Protein 5OMB (pdb70)

Radius of gyration: 44.08 Å; Cα contacts (8 Å, |Δi|>4): 636; chains: 4; bounding box: 83×80×129 Å

Secondary structure (DSSP, 8-state):
----TTHHHHHHH-HHHHHS--S-EEE--------GGGB--B-SSB--EEE-HHHHHHHH----TT-EEEEEEEEEEEETTTTEEEEEEEEEEEEESS----SSPBPHHHHHHH-GGG--/----TTHHHHHHH-HHHHT---S-EEE--------SS-SGGGB--B-SSB--EEE-HHHHHHHH----TT-EEEEEEEEEEEETTTTEEEEEEEEEEEEESS----SSPBPHHHHHHH-GGG--/--HHHHTTTTSPPS-TT----PPP--HHHHHHHHHHHHHHHHHHHHHHHHHHHHHHHHHHHHHHHHHHHHHHHHHHHHHHHHHHHHHHHHHHHH-TT-/--HHHHTTTTSPPS-TT----PPP--HHHHHHHHHHHHHHHHHHHHHHHHHHHHHHHHHHHHHHHHHHHHHHHHHHHHHHHHHHHHHHHHHHHHHTT-

Sequence (440 aa):
VQLSRGDFHSIFTNKQRYDNPTGGVYQVYNTRKSNRKNLIISDGIYHKALLRNQAASKFQSELQRGDIIRVIIAEPAIVRERKKYVLLVDDFELVQSRADVNQTSTFLDNYFSEHPNETLVQLSRGDFHSSIFTNKQRYDNPTGGVYQVYNTRKDGANSNRKNLIISDGIYHKALLRNQAASKFQQSELQRGDIIRVIIIAEPAIVRERKKYVLLVDDFELVQSRADVNQTSTFLDNYFSEHPNETLDDDDILELVNRPPMSQMMAVPIKPPESQAEQLMKAKGEVGVLRQKLSMLEKTLREHDDNQKKLESSLKSSHHEEEVTKLKIELERLEDERKFMLLEQKHLDDDDILELVNRPPMSQMAVPIKPPESQAEQLMKAKGEVGVLRQKLSMLEKTLREHDDNQKKLESSLKSSHHEEEVTKLKIELERLEDERKFMLLEQKHL

InterPro domains:
  IPR004365 OB-fold nucleic acid binding domain, AA-tRNA synthetase-type [PF01336] (197-268)
  IPR004591 Replication factor A protein 1 [TIGR00617] (4-617)
  IPR007199 Replication factor-A protein 1, N-terminal [cd04477] (9-107)
  IPR012340 Nucleic acid-binding, OB-fold [G3DSA:2.40.50.140] (4-117)
  IPR012340 Nucleic acid-binding, OB-fold [G3DSA:2.40.50.140] (181-289)
  IPR012340 Nucleic acid-binding, OB-fold [G3DSA:2.40.50.140] (293-427)
  IPR012340 Nucleic acid-binding, OB-fold [G3DSA:2.40.50.140] (431-618)
  IPR012340 Nucleic acid-binding, OB-fold [SSF50249] (3-112)
  IPR012340 Nucleic acid-binding, OB-fold [SSF50249] (183-296)
  IPR012340 Nucleic acid-binding, OB-fold [SSF50249] (299-422)
  IPR012340 Nucleic acid-binding, OB-fold [SSF50249] (445-618)
  IPR013955 Replication factor A, C-terminal [PF08646] (466-611)
  IPR031657 Replication protein A, OB domain [PF16900] (305-400)
  IPR047192 Replication factor A, C-terminal, eukaryotes [cd04476] (450-617)

GO terms:
  GO:0043934 sporulation (P, IMP)
  GO:0006281 DNA repair (P, IMP)
  GO:0000794 condensed nuclear chromosome (C, IDA)
  GO:0005634 nucleus (C, IDA)
  GO:0005737 cytoplasm (C, IDA)
  GO:0005829 cytosol (C, IDA)
  GO:0003690 double-stranded DNA binding (F, IDA)
  GO:0003697 single-stranded DNA binding (F, IDA)
  GO:0043565 sequence-specific DNA binding (F, IDA)
  GO:0005662 DNA replication factor A complex (C, IDA)
  GO:0030491 heteroduplex formation (P, IDA)
  GO:0006260 DNA replication (P, IDA)
  GO:0006265 DNA topological change (P, IDA)
  GO:0006289 nucleotide-excision repair (P, IDA)
  GO:0000722 telomere maintenance via recombination (P, IGI)
  GO:0000724 double-strand break repair via homologous recombination (P, IGI)
  GO:0000781 chromosome, telomeric region (C, IMP)
  GO:0003729 mRNA binding (F, HDA)
  GO:0010833 telomere maintenance via telomere lengthening (P, IMP)
  GO:0016567 protein ubiquitination (P, IMP)

B-factor: mean 50.92, std 20.13, range [22.52, 156.75]

Structure (mmCIF, N/CA/C/O backbone):
data_5OMB
#
_entry.id   5OMB
#
_cell.length_a   34.050
_cell.length_b   94.940
_cell.length_c   170.470
_cell.angle_alpha   90.00
_cell.angle_beta   90.00
_cell.angle_gamma   90.00
#
_symmetry.space_group_name_H-M   'P 21 21 21'
#
loop_
_entity.id
_entity.type
_entity.pdbx_description
1 polymer 'Replication factor A protein 1'
2 polymer 'DNA damage checkpoint protein LCD1'
3 non-polymer 'CHLORIDE ION'
4 non-polymer 1,2-ETHANEDIOL
5 water water
#
loop_
_atom_site.group_PDB
_atom_site.id
_atom_site.type_symbol
_atom_site.label_atom_id
_atom_site.label_alt_id
_atom_site.label_comp_id
_atom_site.label_asym_id
_atom_site.label_entity_id
_atom_site.label_seq_id
_atom_site.pdbx_PDB_ins_code
_atom_site.Cartn_x
_atom_site.Cartn_y
_atom_site.Cartn_z
_atom_site.occupancy
_atom_site.B_iso_or_equiv
_atom_site.auth_seq_id
_atom_site.auth_comp_id
_atom_site.auth_asym_id
_atom_site.auth_atom_id
_atom_site.pdbx_PDB_model_num
ATOM 1 N N . VAL A 1 6 ? -35.086 38.251 70.451 1.00 79.03 4 VAL A N 1
ATOM 2 C CA . VAL A 1 6 ? -35.457 37.796 69.109 1.00 75.67 4 VAL A CA 1
ATOM 3 C C . VAL A 1 6 ? -35.757 36.301 69.156 1.00 75.62 4 VAL A C 1
ATOM 4 O O . VAL A 1 6 ? -35.083 35.560 69.883 1.00 76.24 4 VAL A O 1
ATOM 8 N N . GLN A 1 7 ? -36.770 35.861 68.389 1.00 67.38 5 GLN A N 1
ATOM 9 C CA . GLN A 1 7 ? -37.170 34.458 68.353 1.00 64.77 5 GLN A CA 1
ATOM 10 C C . GLN A 1 7 ? -36.445 33.706 67.240 1.00 59.63 5 GLN A C 1
ATOM 11 O O . GLN A 1 7 ? -36.292 34.221 66.133 1.00 56.82 5 GLN A O 1
ATOM 17 N N . LEU A 1 8 ? -35.999 32.491 67.542 1.00 51.33 6 LEU A N 1
ATOM 18 C CA . LEU A 1 8 ? -35.317 31.636 66.585 1.00 46.85 6 LEU A CA 1
ATOM 19 C C . LEU A 1 8 ? -36.358 30.891 65.752 1.00 49.51 6 LEU A C 1
ATOM 20 O O . LEU A 1 8 ? -37.523 30.836 66.139 1.00 52.16 6 LEU A O 1
ATOM 25 N N . SER A 1 9 ? -35.944 30.309 64.621 1.00 43.19 7 SER A N 1
ATOM 26 C CA . SER A 1 9 ? -36.821 29.496 63.770 1.00 43.00 7 SER A CA 1
ATOM 27 C C . SER A 1 9 ? -36.782 28.066 64.377 1.00 46.21 7 SER A C 1
ATOM 28 O O . SER A 1 9 ? -36.021 27.214 63.931 1.00 43.44 7 SER A O 1
ATOM 31 N N . ARG A 1 10 ? -37.537 27.861 65.468 1.00 45.93 8 ARG A N 1
ATOM 32 C CA . ARG A 1 10 ? -37.606 26.622 66.253 1.00 46.76 8 ARG A CA 1
ATOM 33 C C . ARG A 1 10 ? -37.890 25.386 65.434 1.00 49.39 8 ARG A C 1
ATOM 34 O O . ARG A 1 10 ? -38.873 25.343 64.698 1.00 50.21 8 ARG A O 1
ATOM 42 N N . GLY A 1 11 ? -36.988 24.414 65.537 1.00 44.51 9 GLY A N 1
ATOM 43 C CA . GLY A 1 11 ? -37.078 23.147 64.816 1.00 44.32 9 GLY A CA 1
ATOM 44 C C . GLY A 1 11 ? -36.867 23.214 63.315 1.00 45.47 9 GLY A C 1
ATOM 45 O O . GLY A 1 11 ? -37.004 22.197 62.635 1.00 44.68 9 GLY A O 1
ATOM 46 N N . ASP A 1 12 ? -36.461 24.391 62.777 1.00 40.26 10 ASP A N 1
ATOM 47 C CA . ASP A 1 12 ? -36.244 24.571 61.343 1.00 36.80 10 ASP A CA 1
ATOM 48 C C . ASP A 1 12 ? -35.202 23.614 60.752 1.00 39.65 10 ASP A C 1
ATOM 49 O O . ASP A 1 12 ? -35.346 23.255 59.583 1.00 39.36 10 ASP A O 1
ATOM 54 N N . PHE A 1 13 ? -34.186 23.164 61.549 1.00 34.60 11 PHE A N 1
ATOM 55 C CA . PHE A 1 13 ? -33.158 22.216 61.077 1.00 33.10 11 PHE A CA 1
ATOM 56 C C . PHE A 1 13 ? -33.806 20.863 60.691 1.00 37.77 11 PHE A C 1
ATOM 57 O O . PHE A 1 13 ? -33.410 20.244 59.705 1.00 37.01 11 PHE A O 1
ATOM 65 N N . HIS A 1 14 ? -34.836 20.443 61.438 1.00 37.19 12 HIS A N 1
ATOM 66 C CA . HIS A 1 14 ? -35.599 19.237 61.122 1.00 39.40 12 HIS A CA 1
ATOM 67 C C . HIS A 1 14 ? -36.363 19.469 59.791 1.00 43.39 12 HIS A C 1
ATOM 68 O O . HIS A 1 14 ? -36.340 18.595 58.924 1.00 43.72 12 HIS A O 1
ATOM 75 N N . SER A 1 15 ? -37.013 20.652 59.636 1.00 39.76 13 SER A N 1
ATOM 76 C CA . SER A 1 15 ? -37.752 21.032 58.421 1.00 39.57 13 SER A CA 1
ATOM 77 C C . SER A 1 15 ? -36.876 21.017 57.167 1.00 40.75 13 SER A C 1
ATOM 78 O O . SER A 1 15 ? -37.338 20.556 56.127 1.00 40.17 13 SER A O 1
ATOM 81 N N . ILE A 1 16 ? -35.633 21.546 57.254 1.00 36.73 14 ILE A N 1
ATOM 82 C CA . ILE A 1 16 ? -34.679 21.618 56.129 1.00 35.42 14 ILE A CA 1
ATOM 83 C C . ILE A 1 16 ? -34.466 20.251 55.454 1.00 43.21 14 ILE A C 1
ATOM 84 O O . ILE A 1 16 ? -34.441 20.180 54.229 1.00 45.65 14 ILE A O 1
ATOM 89 N N . PHE A 1 17 ? -34.334 19.176 56.234 1.00 38.80 15 PHE A N 1
ATOM 90 C CA . PHE A 1 17 ? -34.058 17.843 55.688 1.00 38.46 15 PHE A CA 1
ATOM 91 C C . PHE A 1 17 ? -35.305 16.933 55.533 1.00 46.19 15 PHE A C 1
ATOM 92 O O . PHE A 1 17 ? -35.183 15.808 55.033 1.00 46.05 15 PHE A O 1
ATOM 100 N N . THR A 1 18 ? -36.501 17.424 55.912 1.00 45.71 16 THR A N 1
ATOM 101 C CA . THR A 1 18 ? -37.737 16.608 55.830 1.00 48.53 16 THR A CA 1
ATOM 102 C C . THR A 1 18 ? -38.812 17.210 54.915 1.00 54.65 16 THR A C 1
ATOM 103 O O . THR A 1 18 ? -39.703 16.488 54.473 1.00 56.46 16 THR A O 1
ATOM 107 N N . ASN A 1 19 ? -38.763 18.533 54.693 1.00 50.67 17 ASN A N 1
ATOM 108 C CA . ASN A 1 19 ? -39.716 19.263 53.850 1.00 52.34 17 ASN A CA 1
ATOM 109 C C . ASN A 1 19 ? -39.010 19.689 52.563 1.00 54.15 17 ASN A C 1
ATOM 110 O O . ASN A 1 19 ? -37.978 20.367 52.628 1.00 49.80 17 ASN A O 1
ATOM 115 N N . LYS A 1 20 ? -39.547 19.252 51.395 1.00 52.95 18 LYS A N 1
ATOM 116 C CA . LYS A 1 20 ? -38.958 19.523 50.079 1.00 52.97 18 LYS A CA 1
ATOM 117 C C . LYS A 1 20 ? -38.819 21.013 49.753 1.00 55.88 18 LYS A C 1
ATOM 118 O O . LYS A 1 20 ? -37.753 21.408 49.294 1.00 54.58 18 LYS A O 1
ATOM 124 N N . GLN A 1 21 ? -39.855 21.833 50.010 1.00 53.82 19 GLN A N 1
ATOM 125 C CA . GLN A 1 21 ? -39.783 23.263 49.703 1.00 53.60 19 GLN A CA 1
ATOM 126 C C . GLN A 1 21 ? -38.764 23.984 50.596 1.00 53.14 19 GLN A C 1
ATOM 127 O O . GLN A 1 21 ? -38.118 24.924 50.141 1.00 51.35 19 GLN A O 1
ATOM 133 N N . ARG A 1 22 ? -38.571 23.485 51.827 1.00 48.35 20 ARG A N 1
ATOM 134 C CA . ARG A 1 22 ? -37.585 24.008 52.773 1.00 45.32 20 ARG A CA 1
ATOM 135 C C . ARG A 1 22 ? -36.177 23.580 52.335 1.00 47.04 20 ARG A C 1
ATOM 136 O O . ARG A 1 22 ? -35.302 24.426 52.233 1.00 45.70 20 ARG A O 1
ATOM 144 N N . TYR A 1 23 ? -35.987 22.279 51.994 1.00 43.18 21 TYR A N 1
ATOM 145 C CA . TYR A 1 23 ? -34.740 21.703 51.481 1.00 41.88 21 TYR A CA 1
ATOM 146 C C . TYR A 1 23 ? -34.263 22.459 50.238 1.00 47.40 21 TYR A C 1
ATOM 147 O O . TYR A 1 23 ? -33.089 22.812 50.157 1.00 45.39 21 TYR A O 1
ATOM 156 N N . ASP A 1 24 ? -35.173 22.715 49.278 1.00 48.00 22 ASP A N 1
ATOM 157 C CA . ASP A 1 24 ? -34.862 23.418 48.017 1.00 49.06 22 ASP A CA 1
ATOM 158 C C . ASP A 1 24 ? -34.403 24.872 48.182 1.00 53.49 22 ASP A C 1
ATOM 159 O O . ASP A 1 24 ? -33.647 25.364 47.338 1.00 54.42 22 ASP A O 1
ATOM 164 N N . ASN A 1 25 ? -34.888 25.567 49.228 1.00 48.64 23 ASN A N 1
ATOM 165 C CA . ASN A 1 25 ? -34.540 26.968 49.519 1.00 46.62 23 ASN A CA 1
ATOM 166 C C . ASN A 1 25 ? -34.437 27.151 51.040 1.00 45.70 23 ASN A C 1
ATOM 167 O O . ASN A 1 25 ? -35.394 27.621 51.642 1.00 45.12 23 ASN A O 1
ATOM 172 N N . PRO A 1 26 ? -33.337 26.691 51.703 1.00 41.12 24 PRO A N 1
ATOM 173 C CA . PRO A 1 26 ? -33.285 26.764 53.180 1.00 39.69 24 PRO A CA 1
ATOM 174 C C . PRO A 1 26 ? -32.748 28.100 53.706 1.00 40.47 24 PRO A C 1
ATOM 175 O O . PRO A 1 26 ? -31.723 28.133 54.390 1.00 37.47 24 PRO A O 1
ATOM 179 N N . THR A 1 27 ? -33.425 29.200 53.352 1.00 38.68 25 THR A N 1
ATOM 180 C CA . THR A 1 27 ? -33.015 30.561 53.727 1.00 37.33 25 THR A CA 1
ATOM 181 C C . THR A 1 27 ? -34.053 31.242 54.640 1.00 41.77 25 THR A C 1
ATOM 182 O O . THR A 1 27 ? -35.202 30.795 54.743 1.00 42.34 25 THR A O 1
ATOM 186 N N . GLY A 1 28 ? -33.635 32.334 55.271 1.00 38.39 26 GLY A N 1
ATOM 187 C CA . GLY A 1 28 ? -34.484 33.137 56.151 1.00 39.48 26 GLY A CA 1
ATOM 188 C C . GLY A 1 28 ? -34.577 32.630 57.576 1.00 41.00 26 GLY A C 1
ATOM 189 O O . GLY A 1 28 ? -35.254 33.251 58.393 1.00 42.85 26 GLY A O 1
ATOM 190 N N . GLY A 1 29 ? -33.932 31.496 57.873 1.00 34.09 27 GLY A N 1
ATOM 191 C CA . GLY A 1 29 ? -33.925 30.937 59.226 1.00 34.32 27 GLY A CA 1
ATOM 192 C C . GLY A 1 29 ? -33.137 31.815 60.184 1.00 35.74 27 GLY A C 1
ATOM 193 O O . GLY A 1 29 ? -32.151 32.431 59.779 1.00 34.03 27 GLY A O 1
ATOM 194 N N . VAL A 1 30 ? -33.590 31.910 61.442 1.00 32.89 28 VAL A N 1
ATOM 195 C CA . VAL A 1 30 ? -32.988 32.725 62.497 1.00 33.03 28 VAL A CA 1
ATOM 196 C C . VAL A 1 30 ? -32.379 31.756 63.493 1.00 36.67 28 VAL A C 1
ATOM 197 O O . VAL A 1 30 ? -33.096 30.962 64.103 1.00 36.15 28 VAL A O 1
ATOM 201 N N . TYR A 1 31 ? -31.049 31.748 63.595 1.00 32.67 29 TYR A N 1
ATOM 202 C CA . TYR A 1 31 ? -30.381 30.745 64.425 1.00 32.34 29 TYR A CA 1
ATOM 203 C C . TYR A 1 31 ? -29.379 31.336 65.368 1.00 35.78 29 TYR A C 1
ATOM 204 O O . TYR A 1 31 ? -28.859 32.415 65.113 1.00 34.93 29 TYR A O 1
ATOM 213 N N . GLN A 1 32 ? -29.065 30.598 66.437 1.00 33.53 30 GLN A N 1
ATOM 214 C CA . GLN A 1 32 ? -28.098 31.067 67.408 1.00 35.57 30 GLN A CA 1
ATOM 215 C C . GLN A 1 32 ? -26.798 30.290 67.278 1.00 40.85 30 GLN A C 1
ATOM 216 O O . GLN A 1 32 ? -26.828 29.072 67.136 1.00 39.85 30 GLN A O 1
ATOM 222 N N . VAL A 1 33 ? -25.658 30.999 67.314 1.00 39.03 31 VAL A N 1
ATOM 223 C CA . VAL A 1 33 ? -24.349 30.344 67.299 1.00 38.37 31 VAL A CA 1
ATOM 224 C C . VAL A 1 33 ? -24.243 29.523 68.618 1.00 42.55 31 VAL A C 1
ATOM 225 O O . VAL A 1 33 ? -24.427 30.059 69.717 1.00 43.10 31 VAL A O 1
ATOM 229 N N . TYR A 1 34 ? -24.025 28.215 68.481 1.00 40.83 32 TYR A N 1
ATOM 230 C CA . TYR A 1 34 ? -23.942 27.279 69.607 1.00 43.67 32 TYR A CA 1
ATOM 231 C C . TYR A 1 34 ? -22.493 27.082 70.045 1.00 50.97 32 TYR A C 1
ATOM 232 O O . TYR A 1 34 ? -22.223 27.008 71.248 1.00 53.98 32 TYR A O 1
ATOM 241 N N . ASN A 1 35 ? -21.570 26.923 69.072 1.00 47.23 33 ASN A N 1
ATOM 242 C CA . ASN A 1 35 ? -20.146 26.700 69.336 1.00 49.68 33 ASN A CA 1
ATOM 243 C C . ASN A 1 35 ? -19.302 26.981 68.104 1.00 53.41 33 ASN A C 1
ATOM 244 O O . ASN A 1 35 ? -19.742 26.732 66.988 1.00 50.10 33 ASN A O 1
ATOM 249 N N . THR A 1 36 ? -18.083 27.493 68.321 1.00 52.60 34 THR A N 1
ATOM 250 C CA . THR A 1 36 ? -17.101 27.819 67.284 1.00 52.42 34 THR A CA 1
ATOM 251 C C . THR A 1 36 ? -15.730 27.317 67.747 1.00 63.31 34 THR A C 1
ATOM 252 O O . THR A 1 36 ? -15.534 27.071 68.950 1.00 66.61 34 THR A O 1
ATOM 256 N N . ARG A 1 37 ? -14.760 27.261 66.818 1.00 61.55 35 ARG A N 1
ATOM 257 C CA . ARG A 1 37 ? -13.377 26.936 67.159 1.00 66.08 35 ARG A CA 1
ATOM 258 C C . ARG A 1 37 ? -12.683 28.304 67.348 1.00 71.98 35 ARG A C 1
ATOM 259 O O . ARG A 1 37 ? -12.071 28.843 66.417 1.00 71.04 35 ARG A O 1
ATOM 267 N N . LYS A 1 38 ? -12.891 28.902 68.546 1.00 70.52 36 LYS A N 1
ATOM 268 C CA . LYS A 1 38 ? -12.374 30.209 68.971 1.00 103.84 36 LYS A CA 1
ATOM 269 C C . LYS A 1 38 ? -10.842 30.252 68.944 1.00 135.53 36 LYS A C 1
ATOM 270 O O . LYS A 1 38 ? -10.260 30.876 68.058 1.00 96.10 36 LYS A O 1
ATOM 276 N N . SER A 1 44 ? -5.955 28.187 57.546 1.00 87.00 42 SER A N 1
ATOM 277 C CA . SER A 1 44 ? -7.203 27.924 58.260 1.00 83.80 42 SER A CA 1
ATOM 278 C C . SER A 1 44 ? -8.264 27.307 57.336 1.00 85.03 42 SER A C 1
ATOM 279 O O . SER A 1 44 ? -8.134 27.408 56.111 1.00 85.48 42 SER A O 1
ATOM 282 N N . ASN A 1 45 ? -9.317 26.679 57.936 1.00 77.84 43 ASN A N 1
ATOM 283 C CA . ASN A 1 45 ? -10.461 26.032 57.261 1.00 74.17 43 ASN A CA 1
ATOM 284 C C . ASN A 1 45 ? -11.465 25.443 58.262 1.00 73.08 43 ASN A C 1
ATOM 285 O O . ASN A 1 45 ? -12.679 25.541 58.035 1.00 68.61 43 ASN A O 1
ATOM 290 N N . ARG A 1 46 ? -10.946 24.802 59.351 1.00 69.62 44 ARG A N 1
ATOM 291 C CA . ARG A 1 46 ? -11.725 24.172 60.431 1.00 67.79 44 ARG A CA 1
ATOM 292 C C . ARG A 1 46 ? -12.635 25.186 61.144 1.00 65.96 44 ARG A C 1
ATOM 293 O O . ARG A 1 46 ? -13.741 24.830 61.572 1.00 63.15 44 ARG A O 1
ATOM 301 N N . LYS A 1 47 ? -12.153 26.449 61.251 1.00 59.97 45 LYS A N 1
ATOM 302 C CA . LYS A 1 47 ? -12.823 27.595 61.860 1.00 57.84 45 LYS A CA 1
ATOM 303 C C . LYS A 1 47 ? -14.173 27.928 61.189 1.00 57.43 45 LYS A C 1
ATOM 304 O O . LYS A 1 47 ? -15.044 28.515 61.835 1.00 57.22 45 LYS A O 1
ATOM 310 N N . ASN A 1 48 ? -14.331 27.571 59.900 1.00 49.61 46 ASN A N 1
ATOM 311 C CA . ASN A 1 48 ? -15.561 27.786 59.140 1.00 45.55 46 ASN A CA 1
ATOM 312 C C . ASN A 1 48 ? -16.634 26.791 59.542 1.00 45.69 46 ASN A C 1
ATOM 313 O O . ASN A 1 48 ? -17.801 26.985 59.221 1.00 42.19 46 ASN A O 1
ATOM 318 N N . LEU A 1 49 ? -16.247 25.729 60.263 1.00 45.04 47 LEU A N 1
ATOM 319 C CA . LEU A 1 49 ? -17.203 24.736 60.709 1.00 44.26 47 LEU A CA 1
ATOM 320 C C . LEU A 1 49 ? -17.645 25.075 62.104 1.00 44.43 47 LEU A C 1
ATOM 321 O O . LEU A 1 49 ? -16.873 24.973 63.052 1.00 45.01 47 LEU A O 1
ATOM 326 N N . ILE A 1 50 ? -18.886 25.529 62.213 1.00 36.48 48 ILE A N 1
ATOM 327 C CA . ILE A 1 50 ? -19.465 25.938 63.472 1.00 36.28 48 ILE A CA 1
ATOM 328 C C . ILE A 1 50 ? -20.671 25.087 63.844 1.00 38.07 48 ILE A C 1
ATOM 329 O O . ILE A 1 50 ? -21.171 24.299 63.045 1.00 35.49 48 ILE A O 1
ATOM 342 N N . ILE A 1 52 ? -24.606 25.515 65.206 1.00 34.13 50 ILE A N 1
ATOM 343 C CA . ILE A 1 52 ? -25.691 26.487 65.277 1.00 32.39 50 ILE A CA 1
ATOM 344 C C . ILE A 1 52 ? -26.888 25.824 65.885 1.00 39.37 50 ILE A C 1
ATOM 345 O O . ILE A 1 52 ? -26.992 24.604 65.843 1.00 38.69 50 ILE A O 1
ATOM 350 N N . SER A 1 53 ? -27.786 26.629 66.454 1.00 38.46 51 SER A N 1
ATOM 351 C CA . SER A 1 53 ? -28.949 26.167 67.184 1.00 39.44 51 SER A CA 1
ATOM 352 C C . SER A 1 53 ? -30.213 26.773 66.641 1.00 42.87 51 SER A C 1
ATOM 353 O O . SER A 1 53 ? -30.245 27.968 66.371 1.00 40.66 51 SER A O 1
ATOM 356 N N . ASP A 1 54 ? -31.281 25.979 66.585 1.00 40.62 52 ASP A N 1
ATOM 357 C CA . ASP A 1 54 ? -32.585 26.504 66.196 1.00 40.88 52 ASP A CA 1
ATOM 358 C C . ASP A 1 54 ? -33.520 26.611 67.420 1.00 46.96 52 ASP A C 1
ATOM 359 O O . ASP A 1 54 ? -34.685 26.973 67.272 1.00 48.01 52 ASP A O 1
ATOM 364 N N . GLY A 1 55 ? -32.992 26.316 68.609 1.00 44.49 53 GLY A N 1
ATOM 365 C CA . GLY A 1 55 ? -33.761 26.350 69.852 1.00 46.80 53 GLY A CA 1
ATOM 366 C C . GLY A 1 55 ? -34.222 24.972 70.294 1.00 52.34 53 GLY A C 1
ATOM 367 O O . GLY A 1 55 ? -34.455 24.751 71.486 1.00 54.04 53 GLY A O 1
ATOM 368 N N . ILE A 1 56 ? -34.380 24.040 69.336 1.00 47.16 54 ILE A N 1
ATOM 369 C CA . ILE A 1 56 ? -34.775 22.658 69.624 1.00 48.47 54 ILE A CA 1
ATOM 370 C C . ILE A 1 56 ? -33.578 21.772 69.297 1.00 48.21 54 ILE A C 1
ATOM 371 O O . ILE A 1 56 ? -33.140 20.999 70.138 1.00 47.57 54 ILE A O 1
ATOM 376 N N . TYR A 1 57 ? -33.030 21.922 68.082 1.00 43.05 55 TYR A N 1
ATOM 377 C CA . TYR A 1 57 ? -31.893 21.167 67.586 1.00 41.93 55 TYR A CA 1
ATOM 378 C C . TYR A 1 57 ? -30.658 22.031 67.412 1.00 45.74 55 TYR A C 1
ATOM 379 O O . TYR A 1 57 ? -30.777 23.236 67.170 1.00 44.26 55 TYR A O 1
ATOM 388 N N . HIS A 1 58 ? -29.470 21.394 67.485 1.00 42.43 56 HIS A N 1
ATOM 389 C CA . HIS A 1 58 ? -28.204 22.020 67.126 1.00 40.75 56 HIS A CA 1
ATOM 390 C C . HIS A 1 58 ? -27.599 21.209 65.964 1.00 42.33 56 HIS A C 1
ATOM 391 O O . HIS A 1 58 ? -27.854 20.006 65.858 1.00 42.55 56 HIS A O 1
ATOM 406 N N . LYS A 1 60 ? -24.336 21.206 62.548 1.00 36.42 58 LYS A N 1
ATOM 407 C CA . LYS A 1 60 ? -23.130 21.790 61.994 1.00 36.13 58 LYS A CA 1
ATOM 408 C C . LYS A 1 60 ? -23.490 22.712 60.849 1.00 36.38 58 LYS A C 1
ATOM 409 O O . LYS A 1 60 ? -24.433 22.454 60.102 1.00 34.36 58 LYS A O 1
ATOM 415 N N . ALA A 1 61 ? -22.768 23.817 60.737 1.00 33.11 59 ALA A N 1
ATOM 416 C CA . ALA A 1 61 ? -22.952 24.740 59.619 1.00 31.02 59 ALA A CA 1
ATOM 417 C C . ALA A 1 61 ? -21.572 25.016 59.082 1.00 35.55 59 ALA A C 1
ATOM 418 O O . ALA A 1 61 ? -20.651 25.301 59.861 1.00 35.27 59 ALA A O 1
ATOM 420 N N . LEU A 1 62 ? -21.413 24.913 57.767 1.00 31.95 60 LEU A N 1
ATOM 421 C CA . LEU A 1 62 ? -20.132 25.237 57.139 1.00 32.47 60 LEU A CA 1
ATOM 422 C C . LEU A 1 62 ? -20.264 26.597 56.468 1.00 33.84 60 LEU A C 1
ATOM 423 O O . LEU A 1 62 ? -21.033 26.752 55.516 1.00 32.89 60 LEU A O 1
ATOM 428 N N . LEU A 1 63 ? -19.527 27.571 56.976 1.00 31.00 61 LEU A N 1
ATOM 429 C CA . LEU A 1 63 ? -19.497 28.918 56.416 1.00 31.09 61 LEU A CA 1
ATOM 430 C C . LEU A 1 63 ? -18.602 28.906 55.208 1.00 33.97 61 LEU A C 1
ATOM 431 O O . LEU A 1 63 ? -17.488 28.376 55.265 1.00 33.56 61 LEU A O 1
ATOM 436 N N . ARG A 1 64 ? -19.082 29.489 54.105 1.00 27.74 62 ARG A N 1
ATOM 437 C CA . ARG A 1 64 ? -18.298 29.553 52.875 1.00 27.87 62 ARG A CA 1
ATOM 438 C C . ARG A 1 64 ? -18.454 30.948 52.279 1.00 31.92 62 ARG A C 1
ATOM 439 O O . ARG A 1 64 ? -19.318 31.710 52.705 1.00 29.54 62 ARG A O 1
ATOM 447 N N . ASN A 1 65 ? -17.631 31.279 51.291 1.00 32.16 63 ASN A N 1
ATOM 448 C CA . ASN A 1 65 ? -17.769 32.514 50.513 1.00 32.12 63 ASN A CA 1
ATOM 449 C C . ASN A 1 65 ? -17.878 33.789 51.383 1.00 34.60 63 ASN A C 1
ATOM 450 O O . ASN A 1 65 ? -17.089 33.919 52.325 1.00 32.12 63 ASN A O 1
ATOM 455 N N . GLN A 1 66 ? -18.821 34.730 51.090 1.00 30.27 64 GLN A N 1
ATOM 456 C CA . GLN A 1 66 ? -18.896 35.967 51.884 1.00 29.13 64 GLN A CA 1
ATOM 457 C C . GLN A 1 66 ? -19.262 35.710 53.344 1.00 31.17 64 GLN A C 1
ATOM 458 O O . GLN A 1 66 ? -18.823 36.475 54.185 1.00 30.40 64 GLN A O 1
ATOM 464 N N . ALA A 1 67 ? -20.055 34.640 53.654 1.00 26.68 65 ALA A N 1
ATOM 465 C CA . ALA A 1 67 ? -20.381 34.309 55.053 1.00 25.41 65 ALA A CA 1
ATOM 466 C C . ALA A 1 67 ? -19.099 33.967 55.839 1.00 30.57 65 ALA A C 1
ATOM 467 O O . ALA A 1 67 ? -18.962 34.413 56.979 1.00 28.25 65 ALA A O 1
ATOM 469 N N . ALA A 1 68 ? -18.155 33.188 55.246 1.00 27.94 66 ALA A N 1
ATOM 470 C CA . ALA A 1 68 ? -16.927 32.832 55.995 1.00 29.05 66 ALA A CA 1
ATOM 471 C C . ALA A 1 68 ? -16.115 34.091 56.314 1.00 34.96 66 ALA A C 1
ATOM 472 O O . ALA A 1 68 ? -15.614 34.236 57.435 1.00 34.20 66 ALA A O 1
ATOM 474 N N . SER A 1 69 ? -15.999 35.004 55.330 1.00 31.04 67 SER A N 1
ATOM 475 C CA . SER A 1 69 ? -15.222 36.233 55.493 1.00 31.91 67 SER A CA 1
ATOM 476 C C . SER A 1 69 ? -15.863 37.151 56.572 1.00 34.31 67 SER A C 1
ATOM 477 O O . SER A 1 69 ? -15.171 37.620 57.470 1.00 31.98 67 SER A O 1
ATOM 480 N N . LYS A 1 70 ? -17.200 37.315 56.514 1.00 30.97 68 LYS A N 1
ATOM 481 C CA . LYS A 1 70 ? -18.029 38.106 57.446 1.00 31.28 68 LYS A CA 1
ATOM 482 C C . LYS A 1 70 ? -17.970 37.576 58.870 1.00 33.58 68 LYS A C 1
ATOM 483 O O . LYS A 1 70 ? -17.800 38.353 59.805 1.00 32.83 68 LYS A O 1
ATOM 489 N N . PHE A 1 71 ? -18.141 36.258 59.051 1.00 28.52 69 PHE A N 1
ATOM 490 C CA . PHE A 1 71 ? -18.153 35.655 60.397 1.00 29.20 69 PHE A CA 1
ATOM 491 C C . PHE A 1 71 ? -16.830 35.892 61.122 1.00 35.12 69 PHE A C 1
ATOM 492 O O . PHE A 1 71 ? -16.812 36.132 62.318 1.00 36.48 69 PHE A O 1
ATOM 500 N N . GLN A 1 72 ? -15.724 35.804 60.379 1.00 34.18 70 GLN A N 1
ATOM 501 C CA . GLN A 1 72 ? -14.356 35.978 60.856 1.00 35.19 70 GLN A CA 1
ATOM 502 C C . GLN A 1 72 ? -14.040 37.437 61.205 1.00 38.34 70 GLN A C 1
ATOM 503 O O . GLN A 1 72 ? -13.458 37.701 62.268 1.00 39.47 70 GLN A O 1
ATOM 509 N N . SER A 1 73 ? -14.349 38.382 60.289 1.00 33.09 71 SER A N 1
ATOM 510 C CA . SER A 1 73 ? -14.013 39.789 60.524 1.00 34.40 71 SER A CA 1
ATOM 511 C C . SER A 1 73 ? -14.859 40.366 61.661 1.00 37.38 71 SER A C 1
ATOM 512 O O . SER A 1 73 ? -14.370 41.151 62.457 1.00 37.34 71 SER A O 1
ATOM 523 N N . GLU A 1 75 ? -15.922 38.665 64.171 1.00 38.29 73 GLU A N 1
ATOM 524 C CA . GLU A 1 75 ? -15.558 37.884 65.367 1.00 39.93 73 GLU A CA 1
ATOM 525 C C . GLU A 1 75 ? -16.803 37.312 66.046 1.00 41.63 73 GLU A C 1
ATOM 526 O O . GLU A 1 75 ? -16.985 37.471 67.262 1.00 43.23 73 GLU A O 1
ATOM 532 N N . LEU A 1 76 ? -17.693 36.709 65.258 1.00 35.64 74 LEU A N 1
ATOM 533 C CA . LEU A 1 76 ? -18.917 36.148 65.821 1.00 35.11 74 LEU A CA 1
ATOM 534 C C . LEU A 1 76 ? -18.616 34.899 66.654 1.00 42.80 74 LEU A C 1
ATOM 535 O O . LEU A 1 76 ? -17.605 34.228 66.439 1.00 43.92 74 LEU A O 1
ATOM 540 N N . GLN A 1 77 ? -19.429 34.664 67.674 1.00 40.95 75 GLN A N 1
ATOM 541 C CA . GLN A 1 77 ? -19.226 33.568 68.622 1.00 44.22 75 GLN A CA 1
ATOM 542 C C . GLN A 1 77 ? -20.545 33.115 69.262 1.00 48.23 75 GLN A C 1
ATOM 543 O O . GLN A 1 77 ? -21.594 33.726 69.030 1.00 46.31 75 GLN A O 1
ATOM 549 N N . ARG A 1 78 ? -20.465 32.073 70.110 1.00 47.03 76 ARG A N 1
ATOM 550 C CA . ARG A 1 78 ? -21.570 31.475 70.854 1.00 47.51 76 ARG A CA 1
ATOM 551 C C . ARG A 1 78 ? -22.477 32.557 71.447 1.00 51.72 76 ARG A C 1
ATOM 552 O O . ARG A 1 78 ? -21.989 33.498 72.073 1.00 51.25 76 ARG A O 1
ATOM 560 N N . GLY A 1 79 ? -23.777 32.438 71.197 1.00 48.41 77 GLY A N 1
ATOM 561 C CA . GLY A 1 79 ? -24.748 33.403 71.697 1.00 48.94 77 GLY A CA 1
ATOM 562 C C . GLY A 1 79 ? -25.254 34.368 70.638 1.00 47.48 77 GLY A C 1
ATOM 563 O O . GLY A 1 79 ? -26.411 34.783 70.711 1.00 45.80 77 GLY A O 1
ATOM 564 N N . ASP A 1 80 ? -24.402 34.726 69.637 1.00 41.34 78 ASP A N 1
ATOM 565 C CA . ASP A 1 80 ? -24.809 35.613 68.538 1.00 38.22 78 ASP A CA 1
ATOM 566 C C . ASP A 1 80 ? -25.934 34.980 67.747 1.00 39.57 78 ASP A C 1
ATOM 567 O O . ASP A 1 80 ? -25.931 33.771 67.543 1.00 38.55 78 ASP A O 1
ATOM 572 N N . ILE A 1 81 ? -26.934 35.786 67.385 1.00 38.09 79 ILE A N 1
ATOM 573 C CA . ILE A 1 81 ? -28.084 35.332 66.601 1.00 37.51 79 ILE A CA 1
ATOM 574 C C . ILE A 1 81 ? -27.921 35.88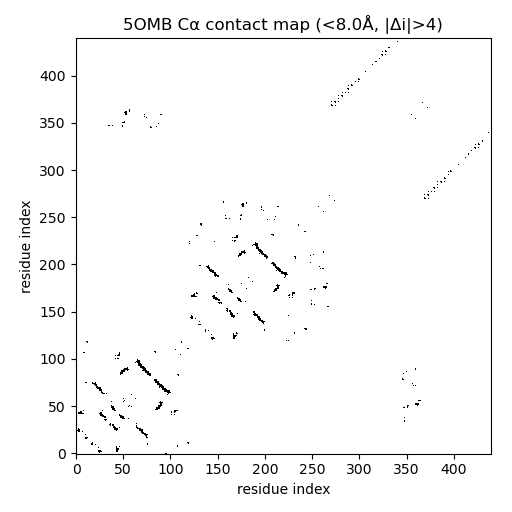8 65.178 1.00 39.21 79 ILE A C 1
ATOM 575 O O . ILE A 1 81 ? -27.645 37.093 64.992 1.00 39.97 79 ILE A O 1
ATOM 580 N N . ILE A 1 82 ? -28.060 34.993 64.187 1.00 32.99 80 ILE A N 1
ATOM 581 C CA . ILE A 1 82 ? -27.903 35.281 62.760 1.00 30.65 80 ILE A CA 1
ATOM 582 C C . ILE A 1 82 ? -29.140 34.901 61.974 1.00 33.60 80 ILE A C 1
ATOM 583 O O . ILE A 1 82 ? -29.887 34.026 62.402 1.00 34.49 80 ILE A O 1
ATOM 588 N N . ARG A 1 83 ? -29.330 35.534 60.799 1.00 29.33 81 ARG A N 1
ATOM 589 C CA . ARG A 1 83 ? -30.379 35.195 59.842 1.00 29.93 81 ARG A CA 1
ATOM 590 C C . ARG A 1 83 ? -29.674 34.708 58.585 1.00 32.80 81 ARG A C 1
ATOM 591 O O . ARG A 1 83 ? -28.914 35.472 57.987 1.00 31.77 81 ARG A O 1
ATOM 599 N N . VAL A 1 84 ? -29.920 33.455 58.176 1.00 30.24 82 VAL A N 1
ATOM 600 C CA . VAL A 1 84 ? -29.287 32.869 56.987 1.00 29.18 82 VAL A CA 1
ATOM 601 C C . VAL A 1 84 ? -29.944 33.415 55.706 1.00 35.69 82 VAL A C 1
ATOM 602 O O . VAL A 1 84 ? -31.168 33.405 55.606 1.00 36.96 82 VAL A O 1
ATOM 606 N N . ILE A 1 85 ? -29.116 33.927 54.757 1.00 31.40 83 ILE A N 1
ATOM 607 C CA . ILE A 1 85 ? -29.538 34.570 53.487 1.00 32.04 83 ILE A CA 1
ATOM 608 C C . ILE A 1 85 ? -29.351 33.641 52.279 1.00 33.85 83 ILE A C 1
ATOM 609 O O . ILE A 1 85 ? -30.220 33.590 51.415 1.00 35.18 83 ILE A O 1
ATOM 614 N N . ILE A 1 86 ? -28.193 32.975 52.177 1.00 28.40 84 ILE A N 1
ATOM 615 C CA . ILE A 1 86 ? -27.898 32.034 51.068 1.00 27.87 84 ILE A CA 1
ATOM 616 C C . ILE A 1 86 ? -27.385 30.785 51.748 1.00 31.71 84 ILE A C 1
ATOM 617 O O . ILE A 1 86 ? -26.425 30.871 52.529 1.00 30.31 84 ILE A O 1
ATOM 622 N N . ALA A 1 87 ? -27.974 29.630 51.426 1.00 28.84 85 ALA A N 1
ATOM 623 C CA . ALA A 1 87 ? -27.547 28.354 52.002 1.00 29.49 85 ALA A CA 1
ATOM 624 C C . ALA A 1 87 ? -27.951 27.166 51.127 1.00 34.38 85 ALA A C 1
ATOM 625 O O . ALA A 1 87 ? -28.872 27.280 50.313 1.00 33.71 85 ALA A O 1
ATOM 627 N N . GLU A 1 88 ? -27.275 26.012 51.342 1.00 31.23 86 GLU A N 1
ATOM 628 C CA . GLU A 1 88 ? -27.584 24.722 50.720 1.00 32.73 86 GLU A CA 1
ATOM 629 C C . GLU A 1 88 ? -27.548 23.663 51.814 1.00 37.38 86 GLU A C 1
ATOM 630 O O . GLU A 1 88 ? -26.627 23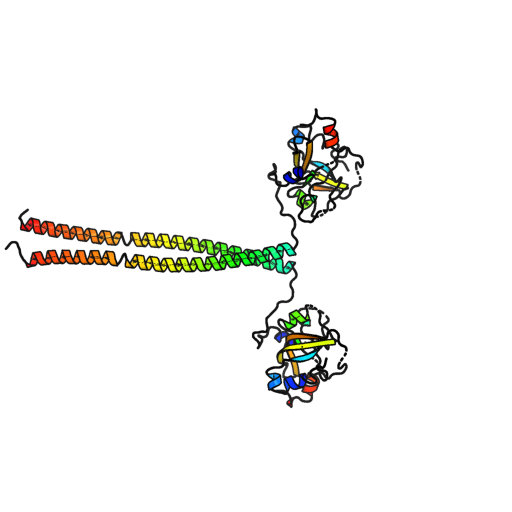.651 52.640 1.00 35.32 86 GLU A O 1
ATOM 636 N N . PRO A 1 89 ? -28.497 22.712 51.817 1.00 37.56 87 PRO A N 1
ATOM 637 C CA . PRO A 1 89 ? -28.398 21.616 52.789 1.00 37.02 87 PRO A CA 1
ATOM 638 C C . PRO A 1 89 ? -27.456 20.545 52.230 1.00 39.54 87 PRO A C 1
ATOM 639 O O . PRO A 1 89 ? -27.302 20.445 51.011 1.00 37.56 87 PRO A O 1
ATOM 643 N N . ALA A 1 90 ? -26.805 19.764 53.096 1.00 35.28 88 ALA A N 1
ATOM 644 C CA . ALA A 1 90 ? -25.974 18.674 52.602 1.00 36.58 88 ALA A CA 1
ATOM 645 C C . ALA A 1 90 ? -25.940 17.518 53.575 1.00 40.60 88 ALA A C 1
ATOM 646 O O . ALA A 1 90 ? -25.880 17.719 54.790 1.00 38.15 88 ALA A O 1
ATOM 648 N N . ILE A 1 91 ? -26.071 16.311 53.037 1.00 40.24 89 ILE A N 1
ATOM 649 C CA . ILE A 1 91 ? -26.026 15.058 53.789 1.00 41.67 89 ILE A CA 1
ATOM 650 C C . ILE A 1 91 ? -24.772 14.302 53.322 1.00 46.09 89 ILE A C 1
ATOM 651 O O . ILE A 1 91 ? -24.623 14.025 52.130 1.00 46.81 89 ILE A O 1
ATOM 656 N N . VAL A 1 92 ? -23.852 14.008 54.246 1.00 42.97 90 VAL A N 1
ATOM 657 C CA . VAL A 1 92 ? -22.607 13.310 53.890 1.00 45.62 90 VAL A CA 1
ATOM 658 C C . VAL A 1 92 ? -22.431 12.038 54.717 1.00 49.71 90 VAL A C 1
ATOM 659 O O . VAL A 1 92 ? -23.203 11.789 55.657 1.00 49.13 90 VAL A O 1
ATOM 663 N N . ARG A 1 93 ? -21.363 11.281 54.400 1.00 47.85 91 ARG A N 1
ATOM 664 C CA . ARG A 1 93 ? -20.954 10.024 55.031 1.00 51.00 91 ARG A CA 1
ATOM 665 C C . ARG A 1 93 ? -22.121 9.048 55.154 1.00 55.66 91 ARG A C 1
ATOM 666 O O . ARG A 1 93 ? -22.600 8.769 56.257 1.00 55.32 91 ARG A O 1
ATOM 674 N N . GLU A 1 94 ? -22.600 8.568 53.992 1.00 53.22 92 GLU A N 1
ATOM 675 C CA . GLU A 1 94 ? -23.684 7.581 53.838 1.00 53.91 92 GLU A CA 1
ATOM 676 C C . GLU A 1 94 ? -24.933 7.936 54.656 1.00 56.57 92 GLU A C 1
ATOM 677 O O . GLU A 1 94 ? -25.412 7.103 55.431 1.00 57.01 92 GLU A O 1
ATOM 683 N N . ARG A 1 95 ? -25.410 9.201 54.542 1.00 51.44 93 ARG A N 1
ATOM 684 C CA . ARG A 1 95 ? -26.609 9.710 55.238 1.00 50.32 93 ARG A CA 1
ATOM 685 C C . ARG A 1 95 ? -26.459 9.902 56.767 1.00 53.91 93 ARG A C 1
ATOM 686 O O . ARG A 1 95 ? -27.447 10.243 57.421 1.00 54.62 93 ARG A O 1
ATOM 694 N N . LYS A 1 96 ? -25.243 9.741 57.327 1.00 49.40 94 LYS A N 1
ATOM 695 C CA . LYS A 1 96 ? -24.997 9.887 58.777 1.00 48.17 94 LYS A CA 1
ATOM 696 C C . LYS A 1 96 ? -24.797 11.345 59.275 1.00 50.65 94 LYS A C 1
ATOM 697 O O . LYS A 1 96 ? -25.226 11.675 60.389 1.00 50.01 94 LYS A O 1
ATOM 703 N N . LYS A 1 97 ? -24.093 12.182 58.483 1.00 44.23 95 LYS A N 1
ATOM 704 C CA . LYS A 1 97 ? -23.733 13.559 58.854 1.00 42.22 95 LYS A CA 1
ATOM 705 C C . LYS A 1 97 ? -24.503 14.624 58.071 1.00 45.12 95 LYS A C 1
ATOM 706 O O . LYS A 1 97 ? -24.510 14.606 56.851 1.00 46.19 95 LYS A O 1
ATOM 712 N N . TYR A 1 98 ? -25.089 15.576 58.784 1.00 40.37 96 TYR A N 1
ATOM 713 C CA . TYR A 1 98 ? -25.885 16.672 58.232 1.00 38.18 96 TYR A CA 1
ATOM 714 C C . TYR A 1 98 ? -25.150 17.992 58.393 1.00 41.17 96 TYR A C 1
ATOM 715 O O . TYR A 1 98 ? -24.533 18.255 59.433 1.00 42.32 96 TYR A O 1
ATOM 724 N N . VAL A 1 99 ? -25.228 18.826 57.375 1.00 35.39 97 VAL A N 1
ATOM 725 C CA . VAL A 1 99 ? -24.584 20.140 57.415 1.00 33.99 97 VAL A CA 1
ATOM 726 C C . VAL A 1 99 ? -25.393 21.168 56.615 1.00 36.81 97 VAL A C 1
ATOM 727 O O . VAL A 1 99 ? -26.050 20.820 55.629 1.00 36.55 97 VAL A O 1
ATOM 731 N N . LEU A 1 100 ? -25.380 22.420 57.092 1.00 31.99 98 LEU A N 1
ATOM 732 C CA . LEU A 1 100 ? -25.975 23.544 56.401 1.00 31.16 98 LEU A CA 1
ATOM 733 C C . LEU A 1 100 ? -24.815 24.361 55.865 1.00 32.38 98 LEU A C 1
ATOM 734 O O . LEU A 1 100 ? -23.993 24.855 56.639 1.00 32.57 98 LEU A O 1
ATOM 739 N N . LEU A 1 101 ? -24.697 24.418 54.541 1.00 26.78 99 LEU A N 1
ATOM 740 C CA . LEU A 1 101 ? -23.635 25.187 53.877 1.00 27.04 99 LEU A CA 1
ATOM 741 C C . LEU A 1 101 ? -24.150 26.627 53.778 1.00 29.99 99 LEU A C 1
ATOM 742 O O . LEU A 1 101 ? -25.126 26.866 53.080 1.00 29.52 99 LEU A O 1
ATOM 747 N N . VAL A 1 102 ? -23.565 27.549 54.563 1.00 27.51 100 VAL A N 1
ATOM 748 C CA . VAL A 1 102 ? -24.027 28.938 54.643 1.00 26.55 100 VAL A CA 1
ATOM 749 C C . VAL A 1 102 ? -23.100 29.841 53.822 1.00 29.56 100 VAL A C 1
ATOM 750 O O . VAL A 1 102 ? -21.916 29.951 54.136 1.00 27.52 100 VAL A O 1
ATOM 754 N N . ASP A 1 103 ? -23.646 30.450 52.748 1.00 27.79 101 ASP A N 1
ATOM 755 C CA . ASP A 1 103 ? -22.912 31.346 51.854 1.00 27.54 101 ASP A CA 1
ATOM 756 C C . ASP A 1 103 ? -23.055 32.815 52.200 1.00 30.10 101 ASP A C 1
ATOM 757 O O . ASP A 1 103 ? -22.218 33.621 51.794 1.00 28.33 101 ASP A O 1
ATOM 762 N N . ASP A 1 104 ? -24.124 33.171 52.921 1.00 27.58 102 ASP A N 1
ATOM 763 C CA . ASP A 1 104 ? -24.405 34.550 53.345 1.00 26.84 102 ASP A CA 1
ATOM 764 C C . ASP A 1 104 ? -25.415 34.524 54.480 1.00 31.58 102 ASP A C 1
ATOM 765 O O . ASP A 1 104 ? -26.275 33.627 54.549 1.00 29.07 102 ASP A O 1
ATOM 770 N N . PHE A 1 105 ? -25.290 35.521 55.383 1.00 28.09 103 PHE A N 1
ATOM 771 C CA . PHE A 1 105 ? -26.157 35.724 56.546 1.00 27.48 103 PHE A CA 1
ATOM 772 C C . PHE A 1 105 ? -26.046 37.178 57.000 1.00 32.84 103 PHE A C 1
ATOM 773 O O . PHE A 1 105 ? -25.154 37.928 56.559 1.00 32.33 103 PHE A O 1
ATOM 781 N N . GLU A 1 106 ? -26.879 37.556 57.958 1.00 29.66 104 GLU A N 1
ATOM 782 C CA . GLU A 1 106 ? -26.751 38.869 58.583 1.00 29.95 104 GLU A CA 1
ATOM 783 C C . GLU A 1 106 ? -26.819 38.697 60.102 1.00 31.95 104 GLU A C 1
ATOM 784 O O . GLU A 1 106 ? -27.452 37.758 60.596 1.00 29.22 104 GLU A O 1
ATOM 790 N N . LEU A 1 107 ? -26.193 39.603 60.828 1.00 31.93 105 LEU A N 1
ATOM 791 C CA . LEU A 1 107 ? -26.270 39.591 62.291 1.00 33.86 105 LEU A CA 1
ATOM 792 C C . LEU A 1 107 ? -27.619 40.212 62.713 1.00 39.64 105 LEU A C 1
ATOM 793 O O . LEU A 1 107 ? -28.002 41.258 62.219 1.00 40.05 105 LEU A O 1
ATOM 798 N N . VAL A 1 108 ? -28.343 39.530 63.576 1.00 36.81 106 VAL A N 1
ATOM 799 C CA . VAL A 1 108 ? -29.634 39.942 64.119 1.00 38.23 106 VAL A CA 1
ATOM 800 C C . VAL A 1 108 ? -29.415 40.527 65.540 1.00 44.60 106 VAL A C 1
ATOM 801 O O . VAL A 1 108 ? -29.962 41.580 65.870 1.00 45.19 106 VAL A O 1
ATOM 805 N N . GLN A 1 109 ? -28.655 39.809 66.379 1.00 41.36 107 GLN A N 1
ATOM 806 C CA . GLN A 1 109 ? -28.380 40.193 67.757 1.00 43.81 107 GLN A CA 1
ATOM 807 C C . GLN A 1 109 ? -27.044 39.631 68.224 1.00 48.53 107 GLN A C 1
ATOM 808 O O . GLN A 1 109 ? -26.784 38.449 68.056 1.00 46.87 107 GLN A O 1
ATOM 814 N N . SER A 1 110 ? -26.214 40.481 68.834 1.00 48.15 108 SER A N 1
ATOM 815 C CA . SER A 1 110 ? -24.900 40.103 69.337 1.00 49.79 108 SER A CA 1
ATOM 816 C C . SER A 1 110 ? -24.968 39.694 70.805 1.00 58.10 108 SER A C 1
ATOM 817 O O . SER A 1 110 ? -25.665 40.321 71.598 1.00 59.87 108 SER A O 1
ATOM 820 N N . ARG A 1 111 ? -24.221 38.635 71.144 1.00 57.07 109 ARG A N 1
ATOM 821 C CA . ARG A 1 111 ? -24.032 38.044 72.473 1.00 60.28 109 ARG A CA 1
ATOM 822 C C . ARG A 1 111 ? -25.333 37.852 73.252 1.00 64.99 109 ARG A C 1
ATOM 823 O O . A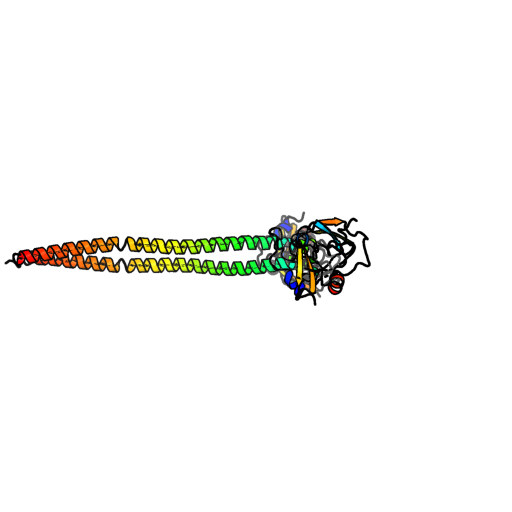RG A 1 111 ? -25.424 38.269 74.408 1.00 68.16 109 ARG A O 1
ATOM 831 N N . ALA A 1 112 ? -26.344 37.244 72.619 1.00 58.92 110 ALA A N 1
ATOM 832 C CA . ALA A 1 112 ? -27.605 36.994 73.313 1.00 60.82 110 ALA A CA 1
ATOM 833 C C . ALA A 1 112 ? -27.468 35.774 74.230 1.00 66.32 110 ALA A C 1
ATOM 834 O O . ALA A 1 112 ? -26.590 34.928 74.022 1.00 63.60 110 ALA A O 1
ATOM 836 N N . ASP A 1 113 ? -28.303 35.703 75.282 1.00 66.43 111 ASP A N 1
ATOM 837 C CA . ASP A 1 113 ? -28.278 34.549 76.165 1.00 67.47 111 ASP A CA 1
ATOM 838 C C . ASP A 1 113 ? -28.797 33.365 75.359 1.00 66.27 111 ASP A C 1
ATOM 839 O O . ASP A 1 113 ? -29.649 33.549 74.482 1.00 63.48 111 ASP A O 1
ATOM 852 N N . VAL A 1 115 ? -30.777 30.463 73.975 1.00 59.76 113 VAL A N 1
ATOM 853 C CA . VAL A 1 115 ? -32.199 30.090 73.995 1.00 61.32 113 VAL A CA 1
ATOM 854 C C . VAL A 1 115 ? -32.327 28.668 74.590 1.00 66.82 113 VAL A C 1
ATOM 855 O O . VAL A 1 115 ? -33.103 28.457 75.527 1.00 69.62 113 VAL A O 1
ATOM 859 N N . ASN A 1 116 ? -31.509 27.724 74.093 1.00 62.14 114 ASN A N 1
ATOM 860 C CA . ASN A 1 116 ? -31.492 26.362 74.609 1.00 63.45 114 ASN A CA 1
ATOM 861 C C . ASN A 1 116 ? -30.070 25.919 74.893 1.00 68.47 114 ASN A C 1
ATOM 862 O O . ASN A 1 116 ? -29.225 25.907 74.000 1.00 65.11 114 ASN A O 1
ATOM 867 N N . GLN A 1 117 ? -29.813 25.548 76.141 1.00 69.52 115 GLN A N 1
ATOM 868 C CA . GLN A 1 117 ? -28.507 25.060 76.580 1.00 71.05 115 GLN A CA 1
ATOM 869 C C . GLN A 1 117 ? -28.408 23.535 76.364 1.00 74.92 115 GLN A C 1
ATOM 870 O O . GLN A 1 117 ? -27.300 23.011 76.235 1.00 75.36 115 GLN A O 1
ATOM 876 N N . THR A 1 118 ? -29.564 22.832 76.315 1.00 70.79 116 THR A N 1
ATOM 877 C CA . THR A 1 118 ? -29.638 21.370 76.167 1.00 70.50 116 THR A CA 1
ATOM 878 C C . THR A 1 118 ? -30.450 20.917 74.926 1.00 68.14 116 THR A C 1
ATOM 879 O O . THR A 1 118 ? -31.399 20.131 75.033 1.00 67.37 116 THR A O 1
ATOM 883 N N . SER A 1 119 ? -30.045 21.391 73.746 1.00 60.42 117 SER A N 1
ATOM 884 C CA . SER A 1 119 ? -30.680 21.013 72.480 1.00 56.54 117 SER A CA 1
ATOM 885 C C . SER A 1 119 ? -30.215 19.623 72.018 1.00 58.40 117 SER A C 1
ATOM 886 O O . SER A 1 119 ? -29.209 19.114 72.515 1.00 59.40 117 SER A O 1
ATOM 889 N N . THR A 1 120 ? -30.958 19.003 71.081 1.00 52.57 118 THR A N 1
ATOM 890 C CA . THR A 1 120 ? -30.630 17.674 70.542 1.00 51.25 118 THR A CA 1
ATOM 891 C C . THR A 1 120 ? -29.741 17.814 69.308 1.00 49.71 118 THR A C 1
ATOM 892 O O . THR A 1 120 ? -30.044 18.621 68.434 1.00 44.09 118 THR A O 1
ATOM 896 N N . PHE A 1 121 ? -28.657 17.023 69.216 1.00 47.50 119 PHE A N 1
ATOM 897 C CA . PHE A 1 121 ? -27.839 17.069 67.998 1.00 45.89 119 PHE A CA 1
ATOM 898 C C . PHE A 1 121 ? -28.706 16.515 66.850 1.00 48.09 119 PHE A C 1
ATOM 899 O O . PHE A 1 121 ? -29.329 15.456 67.008 1.00 48.68 119 PHE A O 1
ATOM 907 N N . LEU A 1 122 ? -28.836 17.285 65.755 1.00 42.87 120 LEU A N 1
ATOM 908 C CA . LEU A 1 122 ? -29.659 16.893 64.603 1.00 41.06 120 LEU A CA 1
ATOM 909 C C . LEU A 1 122 ? -29.358 15.483 64.073 1.00 45.89 120 LEU A C 1
ATOM 910 O O . LEU A 1 122 ? -30.286 14.715 63.804 1.00 45.77 120 LEU A O 1
ATOM 915 N N . ASP A 1 123 ? -28.068 15.151 63.939 1.00 42.87 121 ASP A N 1
ATOM 916 C CA . ASP A 1 123 ? -27.604 13.866 63.448 1.00 44.21 121 ASP A CA 1
ATOM 917 C C . ASP A 1 123 ? -28.072 12.729 64.335 1.00 50.44 121 ASP A C 1
ATOM 918 O O . ASP A 1 123 ? -28.439 11.674 63.802 1.00 49.40 121 ASP A O 1
ATOM 923 N N . ASN A 1 124 ? -28.073 12.944 65.691 1.00 48.70 122 ASN A N 1
ATOM 924 C CA . ASN A 1 124 ? -28.544 11.942 66.657 1.00 51.02 122 ASN A CA 1
ATOM 925 C C . ASN A 1 124 ? -30.038 11.726 66.473 1.00 52.77 122 ASN A C 1
ATOM 926 O O . ASN A 1 124 ? -30.488 10.603 66.580 1.00 52.86 122 ASN A O 1
ATOM 931 N N . TYR A 1 125 ? -30.804 12.788 66.159 1.00 47.49 123 TYR A N 1
ATOM 932 C CA . TYR A 1 125 ? -32.243 12.633 65.939 1.00 47.28 123 TYR A CA 1
ATOM 933 C C . TYR A 1 125 ? -32.504 11.791 64.666 1.00 51.24 123 TYR A C 1
ATOM 934 O O . TYR A 1 125 ? -33.322 10.872 64.698 1.00 53.12 123 TYR A O 1
ATOM 943 N N . PHE A 1 126 ? -31.818 12.116 63.561 1.00 45.69 124 PHE A N 1
ATOM 944 C CA . PHE A 1 126 ? -32.015 11.410 62.288 1.00 45.25 124 PHE A CA 1
ATOM 945 C C . PHE A 1 126 ? -31.466 9.979 62.273 1.00 51.46 124 PHE A C 1
ATOM 946 O O . PHE A 1 126 ? -31.890 9.196 61.427 1.00 53.20 124 PHE A O 1
ATOM 954 N N . SER A 1 127 ? -30.562 9.628 63.203 1.00 49.29 125 SER A N 1
ATOM 955 C CA . SER A 1 127 ? -30.039 8.263 63.334 1.00 51.65 125 SER A CA 1
ATOM 956 C C . SER A 1 127 ? -31.144 7.366 63.923 1.00 58.36 125 SER A C 1
ATOM 957 O O . SER A 1 127 ? -31.153 6.156 63.684 1.00 58.90 125 SER A O 1
ATOM 960 N N . GLU A 1 128 ? -32.059 7.970 64.719 1.00 55.46 126 GLU A N 1
ATOM 961 C CA . GLU A 1 128 ? -33.174 7.249 65.348 1.00 57.22 126 GLU A CA 1
ATOM 962 C C . GLU A 1 128 ? -34.414 7.249 64.455 1.00 59.29 126 GLU A C 1
ATOM 963 O O . GLU A 1 128 ? -35.295 6.412 64.629 1.00 60.32 126 GLU A O 1
ATOM 969 N N . HIS A 1 129 ? -34.490 8.211 63.517 1.00 54.08 127 HIS A N 1
ATOM 970 C CA . HIS A 1 129 ? -35.606 8.378 62.587 1.00 53.87 127 HIS A CA 1
ATOM 971 C C . HIS A 1 129 ? -35.009 8.566 61.170 1.00 57.11 127 HIS A C 1
ATOM 972 O O . HIS A 1 129 ? -35.066 9.677 60.639 1.00 54.21 127 HIS A O 1
ATOM 979 N N . PRO A 1 130 ? -34.379 7.515 60.571 1.00 54.79 128 PRO A N 1
ATOM 980 C CA . PRO A 1 130 ? -33.749 7.703 59.252 1.00 53.42 128 PRO A CA 1
ATOM 981 C C . PRO A 1 130 ? -34.714 7.841 58.093 1.00 56.79 128 PRO A C 1
ATOM 982 O O . PRO A 1 130 ? -34.336 8.432 57.078 1.00 57.22 128 PRO A O 1
ATOM 986 N N . ASN A 1 131 ? -35.950 7.356 58.248 1.00 53.00 129 ASN A N 1
ATOM 987 C CA . ASN A 1 131 ? -36.925 7.407 57.173 1.00 54.52 129 ASN A CA 1
ATOM 988 C C . ASN A 1 131 ? -37.521 8.791 56.902 1.00 58.40 129 ASN A C 1
ATOM 989 O O . ASN A 1 131 ? -38.034 9.018 55.805 1.00 59.55 129 ASN A O 1
ATOM 994 N N . GLU A 1 132 ? -37.427 9.718 57.861 1.00 54.78 130 GLU A N 1
ATOM 995 C CA . GLU A 1 132 ? -37.946 11.090 57.710 1.00 54.29 130 GLU A CA 1
ATOM 996 C C . GLU A 1 132 ? -37.204 11.953 56.686 1.00 56.16 130 GLU A C 1
ATOM 997 O O . GLU A 1 132 ? -37.822 12.857 56.118 1.00 56.20 130 GLU A O 1
ATOM 1003 N N . THR A 1 133 ? -35.892 11.709 56.475 1.00 51.06 131 THR A N 1
ATOM 1004 C CA . THR A 1 133 ? -35.040 12.537 55.588 1.00 49.01 131 THR A CA 1
ATOM 1005 C C . THR A 1 133 ? -35.241 12.301 54.080 1.00 54.32 131 THR A C 1
ATOM 1006 O O . THR A 1 133 ? -35.302 11.165 53.621 1.00 55.53 131 THR A O 1
ATOM 1010 N N . LEU A 1 134 ? -35.256 13.403 53.317 1.00 52.30 132 LEU A N 1
ATOM 1011 C CA . LEU A 1 134 ? -35.414 13.446 51.861 1.00 69.92 132 LEU A CA 1
ATOM 1012 C C . LEU A 1 134 ? -34.187 12.863 51.153 1.00 106.89 132 LEU A C 1
ATOM 1013 O O . LEU A 1 134 ? -33.054 13.163 51.530 1.00 72.46 132 LEU A O 1
ATOM 1018 N N . VAL B 1 6 ? 35.877 59.620 71.709 1.00 75.93 4 VAL B N 1
ATOM 1019 C CA . VAL B 1 6 ? 37.141 58.877 71.732 1.00 76.82 4 VAL B CA 1
ATOM 1020 C C . VAL B 1 6 ? 37.935 59.111 70.418 1.00 75.62 4 VAL B C 1
ATOM 1021 O O . VAL B 1 6 ? 37.778 58.383 69.426 1.00 75.21 4 VAL B O 1
ATOM 1025 N N . GLN B 1 7 ? 38.767 60.168 70.447 1.00 67.87 5 GLN B N 1
ATOM 1026 C CA . GLN B 1 7 ? 39.658 60.700 69.408 1.00 64.14 5 GLN B CA 1
ATOM 1027 C C . GLN B 1 7 ? 38.895 61.326 68.212 1.00 57.47 5 GLN B C 1
ATOM 1028 O O . GLN B 1 7 ? 38.836 60.766 67.113 1.00 55.68 5 GLN B O 1
ATOM 1034 N N . LEU B 1 8 ? 38.350 62.519 68.447 1.00 47.51 6 LEU B N 1
ATOM 1035 C CA . LEU B 1 8 ? 37.667 63.319 67.438 1.00 43.75 6 LEU B CA 1
ATOM 1036 C C . LEU B 1 8 ? 38.724 64.105 66.648 1.00 44.97 6 LEU B C 1
ATOM 1037 O O . LEU B 1 8 ? 39.825 64.325 67.152 1.00 45.81 6 LEU B O 1
ATOM 1042 N N . SER B 1 9 ? 38.404 64.520 65.424 1.00 38.62 7 SER B N 1
ATOM 1043 C CA . SER B 1 9 ? 39.346 65.296 64.612 1.00 37.01 7 SER B CA 1
ATOM 1044 C C . SER B 1 9 ? 39.260 66.755 65.115 1.00 40.66 7 SER B C 1
ATOM 1045 O O . SER B 1 9 ? 38.542 67.555 64.547 1.00 38.39 7 SER B O 1
ATOM 1048 N N . ARG B 1 10 ? 39.955 67.070 66.226 1.00 40.65 8 ARG B N 1
ATOM 1049 C CA . ARG B 1 10 ? 39.909 68.359 66.920 1.00 41.38 8 ARG B CA 1
ATOM 1050 C C . ARG B 1 10 ? 40.188 69.584 66.041 1.00 43.59 8 ARG B C 1
ATOM 1051 O O . ARG B 1 10 ? 41.252 69.689 65.437 1.00 44.00 8 ARG B O 1
ATOM 1059 N N . GLY B 1 11 ? 39.214 70.493 65.979 1.00 38.56 9 GLY B N 1
ATOM 1060 C CA . GLY B 1 11 ? 39.317 71.727 65.206 1.00 37.78 9 GLY B CA 1
ATOM 1061 C C . GLY B 1 11 ? 39.236 71.570 63.696 1.00 40.04 9 GLY B C 1
ATOM 1062 O O . GLY B 1 11 ? 39.410 72.548 62.960 1.00 40.03 9 GLY B O 1
ATOM 1063 N N . ASP B 1 12 ? 38.943 70.356 63.211 1.00 35.09 10 ASP B N 1
ATOM 1064 C CA . ASP B 1 12 ? 38.833 70.081 61.782 1.00 33.05 10 ASP B CA 1
ATOM 1065 C C . ASP B 1 12 ? 37.827 70.959 61.028 1.00 37.05 10 ASP B C 1
ATOM 1066 O O . ASP B 1 12 ? 38.078 71.295 59.871 1.00 35.91 10 ASP B O 1
ATOM 1071 N N . PHE B 1 13 ? 36.711 71.364 61.682 1.00 34.46 11 PHE B N 1
ATOM 1072 C CA . PHE B 1 13 ? 35.711 72.240 61.070 1.00 33.66 11 PHE B CA 1
ATOM 1073 C C . PHE B 1 13 ? 36.349 73.577 60.644 1.00 37.96 11 PHE B C 1
ATOM 1074 O O . PHE B 1 13 ? 36.055 74.064 59.561 1.00 38.10 11 PHE B O 1
ATOM 1082 N N . HIS B 1 14 ? 37.272 74.114 61.454 1.00 36.75 12 HIS B N 1
ATOM 1083 C CA . HIS B 1 14 ? 38.016 75.341 61.138 1.00 37.61 12 HIS B CA 1
ATOM 1084 C C . HIS B 1 14 ? 38.934 75.097 59.909 1.00 42.05 12 HIS B C 1
ATOM 1085 O O . HIS B 1 14 ? 38.971 75.933 59.004 1.00 42.17 12 HIS B O 1
ATOM 1092 N N A SER B 1 15 ? 39.636 73.939 59.879 0.46 38.16 13 SER B N 1
ATOM 1093 N N B SER B 1 15 ? 39.632 73.940 59.877 0.54 37.91 13 SER B N 1
ATOM 1094 C CA A SER B 1 15 ? 40.528 73.532 58.791 0.46 37.81 13 SER B CA 1
ATOM 1095 C CA B SER B 1 15 ? 40.521 73.535 58.787 0.54 37.41 13 SER B CA 1
ATOM 1096 C C A SER B 1 15 ? 39.804 73.438 57.453 0.46 39.05 13 SER B C 1
ATOM 1097 C C B SER B 1 15 ? 39.801 73.440 57.453 0.54 38.78 13 SER B C 1
ATOM 1098 O O A SER B 1 15 ? 40.343 73.898 56.453 0.46 39.52 13 SER B O 1
ATOM 1099 O O B SER B 1 15 ? 40.338 73.905 56.455 0.54 39.25 13 SER B O 1
ATOM 1104 N N . ILE B 1 16 ? 38.581 72.871 57.440 1.00 33.70 14 ILE B N 1
ATOM 1105 C CA . ILE B 1 16 ? 37.742 72.708 56.240 1.00 32.51 14 ILE B CA 1
ATOM 1106 C C . ILE B 1 16 ? 37.448 74.063 55.535 1.00 39.10 14 ILE B C 1
ATOM 1107 O O . ILE B 1 16 ? 37.480 74.129 54.312 1.00 39.51 14 ILE B O 1
ATOM 1112 N N . PHE B 1 17 ? 37.197 75.137 56.316 1.00 36.90 15 PHE B N 1
ATOM 1113 C CA . PHE B 1 17 ? 36.849 76.438 55.747 1.00 37.92 15 PHE B CA 1
ATOM 1114 C C . PHE B 1 17 ? 38.006 77.445 55.703 1.00 44.52 15 PHE B C 1
ATOM 1115 O O . PHE B 1 17 ? 37.793 78.578 55.296 1.00 47.22 15 PHE B O 1
ATOM 1123 N N . THR B 1 18 ? 39.228 77.030 56.056 1.00 41.31 16 THR B N 1
ATOM 1124 C CA . THR B 1 18 ? 40.379 77.938 56.012 1.00 43.85 16 THR B CA 1
ATOM 1125 C C . THR B 1 18 ? 41.525 77.382 55.167 1.00 50.81 16 THR B C 1
ATOM 1126 O O . THR B 1 18 ? 42.382 78.156 54.744 1.00 53.55 16 THR B O 1
ATOM 1130 N N . ASN B 1 19 ? 41.564 76.049 54.954 1.00 47.55 17 ASN B N 1
ATOM 1131 C CA . ASN B 1 19 ? 42.625 75.387 54.190 1.00 48.39 17 ASN B CA 1
ATOM 1132 C C . ASN B 1 19 ? 42.073 74.811 52.884 1.00 49.59 17 ASN B C 1
ATOM 1133 O O . ASN B 1 19 ? 41.188 73.953 52.921 1.00 46.44 17 ASN B O 1
ATOM 1138 N N . LYS B 1 20 ? 42.615 75.291 51.739 1.00 47.88 18 LYS B N 1
ATOM 1139 C CA . LYS B 1 20 ? 42.229 74.920 50.368 1.00 48.26 18 LYS B CA 1
ATOM 1140 C C . LYS B 1 20 ? 42.244 73.412 50.126 1.00 51.20 18 LYS B C 1
ATOM 1141 O O . LYS B 1 20 ? 41.260 72.892 49.613 1.00 49.98 18 LYS B O 1
ATOM 1147 N N . GLN B 1 21 ? 43.331 72.714 50.514 1.00 49.44 19 GLN B N 1
ATOM 1148 C CA . GLN B 1 21 ? 43.440 71.253 50.357 1.00 49.01 19 GLN B CA 1
ATOM 1149 C C . GLN B 1 21 ? 42.366 70.532 51.186 1.00 49.62 19 GLN B C 1
ATOM 1150 O O . GLN B 1 21 ? 41.774 69.559 50.712 1.00 48.03 19 GLN B O 1
ATOM 1156 N N . ARG B 1 22 ? 42.075 71.032 52.403 1.00 45.14 20 ARG B N 1
ATOM 1157 C CA . ARG B 1 22 ? 41.034 70.418 53.234 1.00 42.61 20 ARG B CA 1
ATOM 1158 C C . ARG B 1 22 ? 39.635 70.713 52.667 1.00 43.37 20 ARG B C 1
ATOM 1159 O O . ARG B 1 22 ? 38.820 69.799 52.581 1.00 41.18 20 ARG B O 1
ATOM 1167 N N . TYR B 1 23 ? 39.393 71.965 52.228 1.00 39.16 21 TYR B N 1
ATOM 1168 C CA . TYR B 1 23 ? 38.140 72.422 51.606 1.00 38.38 21 TYR B CA 1
ATOM 1169 C C . TYR B 1 23 ? 37.781 71.565 50.385 1.00 42.79 21 TYR B C 1
ATOM 1170 O O . TYR B 1 23 ? 36.623 71.194 50.241 1.00 41.42 21 TYR B O 1
ATOM 1179 N N . ASP B 1 24 ? 38.770 71.245 49.518 1.00 41.71 22 ASP B N 1
ATOM 1180 C CA . ASP B 1 24 ? 38.576 70.434 48.305 1.00 42.25 22 ASP B CA 1
ATOM 1181 C C . ASP B 1 24 ? 38.366 68.917 48.560 1.00 44.60 22 ASP B C 1
ATOM 1182 O O . ASP B 1 24 ? 37.974 68.215 47.631 1.00 45.37 22 ASP B O 1
ATOM 1187 N N . ASN B 1 25 ? 38.625 68.413 49.791 1.00 39.24 23 ASN B N 1
ATOM 1188 C CA . ASN B 1 25 ? 38.435 66.987 50.156 1.00 38.61 23 ASN B CA 1
ATOM 1189 C C . ASN B 1 25 ? 38.144 66.902 51.678 1.00 39.98 23 ASN B C 1
ATOM 1190 O O . ASN B 1 25 ? 39.017 66.485 52.438 1.00 39.45 23 ASN B O 1
ATOM 1195 N N . PRO B 1 26 ? 36.970 67.378 52.168 1.00 35.16 24 PRO B N 1
ATOM 1196 C CA . PRO B 1 26 ? 36.754 67.405 53.624 1.00 34.09 24 PRO B CA 1
ATOM 1197 C C . PRO B 1 26 ? 36.264 66.056 54.161 1.00 37.16 24 PRO B C 1
ATOM 1198 O O . PRO B 1 26 ? 35.195 65.988 54.775 1.00 35.62 24 PRO B O 1
ATOM 1202 N N . THR B 1 27 ? 37.034 64.974 53.894 1.00 34.89 25 THR B N 1
ATOM 1203 C CA . THR B 1 27 ? 36.683 63.595 54.275 1.00 33.32 25 THR B CA 1
ATOM 1204 C C . THR B 1 27 ? 37.646 62.991 55.320 1.00 36.80 25 THR B C 1
ATOM 1205 O O . THR B 1 27 ? 38.742 63.512 55.514 1.00 36.46 25 THR B O 1
ATOM 1209 N N . GLY B 1 28 ? 37.219 61.894 55.960 1.00 32.15 26 GLY B N 1
ATOM 1210 C CA . GLY B 1 28 ? 38.004 61.170 56.954 1.00 33.09 26 GLY B CA 1
ATOM 1211 C C . GLY B 1 28 ? 37.929 61.740 58.360 1.00 37.25 26 GLY B C 1
ATOM 1212 O O . GLY B 1 28 ? 38.535 61.194 59.286 1.00 37.63 26 GLY B O 1
ATOM 1213 N N . GLY B 1 29 ? 37.209 62.843 58.530 1.00 31.69 27 GLY B N 1
ATOM 1214 C CA . GLY B 1 29 ? 37.059 63.446 59.846 1.00 30.77 27 GLY B CA 1
ATOM 1215 C C . GLY B 1 29 ? 36.210 62.578 60.751 1.00 31.74 27 GLY B C 1
ATOM 1216 O O . GLY B 1 29 ? 35.226 61.983 60.298 1.00 28.25 27 GLY B O 1
ATOM 1217 N N . VAL B 1 30 ? 36.574 62.523 62.039 1.00 30.24 28 VAL B N 1
ATOM 1218 C CA . VAL B 1 30 ? 35.838 61.778 63.069 1.00 30.71 28 VAL B CA 1
ATOM 1219 C C . VAL B 1 30 ? 35.125 62.825 63.947 1.00 36.44 28 VAL B C 1
ATOM 1220 O O . VAL B 1 30 ? 35.776 63.650 64.593 1.00 36.88 28 VAL B O 1
ATOM 1224 N N . TYR B 1 31 ? 33.791 62.817 63.930 1.00 32.54 29 TYR B N 1
ATOM 1225 C CA . TYR B 1 31 ? 32.990 63.814 64.661 1.00 32.23 29 TYR B CA 1
ATOM 1226 C C . TYR B 1 31 ? 31.941 63.149 65.513 1.00 35.37 29 TYR B C 1
ATOM 1227 O O . TYR B 1 31 ? 31.569 62.010 65.259 1.00 33.17 29 TYR B O 1
ATOM 1236 N N . GLN B 1 32 ? 31.429 63.886 66.495 1.00 34.81 30 GLN B N 1
ATOM 1237 C CA . GLN B 1 32 ? 30.396 63.403 67.404 1.00 35.41 30 GLN B CA 1
ATOM 1238 C C . GLN B 1 32 ? 29.084 64.149 67.134 1.00 37.32 30 GLN B C 1
ATOM 1239 O O . GLN B 1 32 ? 29.076 65.384 67.045 1.00 37.19 30 GLN B O 1
ATOM 1245 N N . VAL B 1 33 ? 27.965 63.405 67.058 1.00 33.21 31 VAL B N 1
ATOM 1246 C CA . VAL B 1 33 ? 26.663 64.039 66.865 1.00 33.52 31 VAL B CA 1
ATOM 1247 C C . VAL B 1 33 ? 26.382 64.910 68.113 1.00 42.03 31 VAL B C 1
ATOM 1248 O O . VAL B 1 33 ? 26.390 64.415 69.235 1.00 41.04 31 VAL B O 1
ATOM 1252 N N . TYR B 1 34 ? 26.244 66.220 67.895 1.00 42.66 32 TYR B N 1
ATOM 1253 C CA . TYR B 1 34 ? 26.027 67.211 68.946 1.00 45.88 32 TYR B CA 1
ATOM 1254 C C . TYR B 1 34 ? 24.542 67.331 69.258 1.00 51.21 32 TYR B C 1
ATOM 1255 O O . TYR B 1 34 ? 24.182 67.313 70.430 1.00 54.12 32 TYR B O 1
ATOM 1264 N N . ASN B 1 35 ? 23.685 67.436 68.216 1.00 45.72 33 ASN B N 1
ATOM 1265 C CA . ASN B 1 35 ? 22.227 67.541 68.340 1.00 47.87 33 ASN B CA 1
ATOM 1266 C C . ASN B 1 35 ? 21.480 67.119 67.069 1.00 52.50 33 ASN B C 1
ATOM 1267 O O . ASN B 1 35 ? 21.977 67.337 65.963 1.00 50.09 33 ASN B O 1
ATOM 1272 N N . THR B 1 36 ? 20.282 66.516 67.245 1.00 51.29 34 THR B N 1
ATOM 1273 C CA . THR B 1 36 ? 19.388 66.070 66.166 1.00 52.13 34 THR B CA 1
ATOM 1274 C C . THR B 1 36 ? 17.964 66.587 66.409 1.00 62.52 34 THR B C 1
ATOM 1275 O O . THR B 1 36 ? 17.628 66.942 67.542 1.00 63.58 34 THR B O 1
ATOM 1279 N N . ARG B 1 37 ? 17.129 66.596 65.343 1.00 63.13 35 ARG B N 1
ATOM 1280 C CA . ARG B 1 37 ? 15.726 67.016 65.402 1.00 68.35 35 ARG B CA 1
ATOM 1281 C C . ARG B 1 37 ? 14.846 65.787 65.676 1.00 75.13 35 ARG B C 1
ATOM 1282 O O . ARG B 1 37 ? 14.282 65.195 64.753 1.00 75.17 35 ARG B O 1
ATOM 1290 N N . LYS B 1 38 ? 14.786 65.389 66.963 1.00 73.36 36 LYS B N 1
ATOM 1291 C CA . LYS B 1 38 ? 14.066 64.219 67.466 1.00 109.38 36 LYS B CA 1
ATOM 1292 C C . LYS B 1 38 ? 12.595 64.530 67.728 1.00 146.18 36 LYS B C 1
ATOM 1293 O O . LYS B 1 38 ? 12.276 65.540 68.352 1.00 114.33 36 LYS B O 1
ATOM 1299 N N . ASP B 1 40 ? 11.621 63.946 61.400 1.00 97.39 38 ASP B N 1
ATOM 1300 C CA . ASP B 1 40 ? 10.515 64.789 61.829 1.00 100.74 38 ASP B CA 1
ATOM 1301 C C . ASP B 1 40 ? 9.176 64.155 61.432 1.00 104.32 38 ASP B C 1
ATOM 1302 O O . ASP B 1 40 ? 8.894 63.040 61.877 1.00 103.97 38 ASP B O 1
ATOM 1307 N N . GLY B 1 41 ? 8.392 64.840 60.591 1.00 100.32 39 GLY B N 1
ATOM 1308 C CA . GLY B 1 41 ? 7.101 64.361 60.108 1.00 100.96 39 GLY B CA 1
ATOM 1309 C C . GLY B 1 41 ? 7.224 63.314 59.021 1.00 98.87 39 GLY B C 1
ATOM 1310 O O . GLY B 1 41 ? 6.539 63.405 58.006 1.00 99.57 39 GLY B O 1
ATOM 1311 N N . ALA B 1 42 ? 8.110 62.314 59.243 1.00 90.27 40 ALA B N 1
ATOM 1312 C CA . ALA B 1 42 ? 8.484 61.150 58.418 1.00 86.41 40 ALA B CA 1
ATOM 1313 C C . ALA B 1 42 ? 8.975 61.466 56.991 1.00 84.82 40 ALA B C 1
ATOM 1314 O O . ALA B 1 42 ? 10.005 60.918 56.593 1.00 82.23 40 ALA B O 1
ATOM 1316 N N . ASN B 1 43 ? 8.238 62.290 56.214 1.00 79.34 41 ASN B N 1
ATOM 1317 C CA . ASN B 1 43 ? 8.594 62.614 54.831 1.00 76.04 41 ASN B CA 1
ATOM 1318 C C . ASN B 1 43 ? 9.198 64.020 54.671 1.00 77.21 41 ASN B C 1
ATOM 1319 O O . ASN B 1 43 ? 9.215 64.549 53.560 1.00 76.99 41 ASN B O 1
ATOM 1324 N N . SER B 1 44 ? 9.751 64.586 55.768 1.00 71.91 42 SER B N 1
ATOM 1325 C CA . SER B 1 44 ? 10.365 65.923 55.821 1.00 71.20 42 SER B CA 1
ATOM 1326 C C . SER B 1 44 ? 11.897 65.880 55.695 1.00 70.43 42 SER B C 1
ATOM 1327 O O . SER B 1 44 ? 12.526 64.943 56.172 1.00 67.82 42 SER B O 1
ATOM 1330 N N . ASN B 1 45 ? 12.485 66.929 55.091 1.00 66.21 43 ASN B N 1
ATOM 1331 C CA . ASN B 1 45 ? 13.930 67.085 54.884 1.00 62.29 43 ASN B CA 1
ATOM 1332 C C . ASN B 1 45 ? 14.648 67.694 56.102 1.00 60.66 43 ASN B C 1
ATOM 1333 O O . ASN B 1 45 ? 15.880 67.573 56.207 1.00 55.25 43 ASN B O 1
ATOM 1338 N N . ARG B 1 46 ? 13.881 68.366 57.007 1.00 57.51 44 ARG B N 1
ATOM 1339 C CA . ARG B 1 46 ? 14.406 69.011 58.218 1.00 56.53 44 ARG B CA 1
ATOM 1340 C C . ARG B 1 46 ? 15.178 68.064 59.143 1.00 53.67 44 ARG B C 1
ATOM 1341 O O . ARG B 1 46 ? 16.177 68.480 59.733 1.00 52.85 44 ARG B O 1
ATOM 1349 N N . LYS B 1 47 ? 14.763 66.782 59.229 1.00 46.59 45 LYS B N 1
ATOM 1350 C CA . LYS B 1 47 ? 15.465 65.792 60.059 1.00 44.72 45 LYS B CA 1
ATOM 1351 C C . LYS B 1 47 ? 16.907 65.505 59.583 1.00 43.91 45 LYS B C 1
ATOM 1352 O O . LYS B 1 47 ? 17.723 65.062 60.390 1.00 44.12 45 LYS B O 1
ATOM 1358 N N . ASN B 1 48 ? 17.216 65.767 58.290 1.00 36.35 46 ASN B N 1
ATOM 1359 C CA . ASN B 1 48 ? 18.557 65.571 57.712 1.00 33.97 46 ASN B CA 1
ATOM 1360 C C . ASN B 1 48 ? 19.555 66.652 58.151 1.00 35.90 46 ASN B C 1
ATOM 1361 O O . ASN B 1 48 ? 20.759 66.505 57.930 1.00 31.68 46 ASN B O 1
ATOM 1366 N N . LEU B 1 49 ? 19.056 67.752 58.718 1.00 37.09 47 LEU B N 1
ATOM 1367 C CA . LEU B 1 49 ? 19.916 68.842 59.193 1.00 36.85 47 LEU B CA 1
ATOM 1368 C C . LEU B 1 49 ? 20.257 68.604 60.667 1.00 40.42 47 LEU B C 1
ATOM 1369 O O . LEU B 1 49 ? 19.381 68.696 61.524 1.00 43.36 47 LEU B O 1
ATOM 1374 N N . ILE B 1 50 ? 21.510 68.227 60.942 1.00 33.10 48 ILE B N 1
ATOM 1375 C CA . ILE B 1 50 ? 21.989 67.930 62.307 1.00 34.80 48 ILE B CA 1
ATOM 1376 C C . ILE B 1 50 ? 23.120 68.889 62.768 1.00 38.96 48 ILE B C 1
ATOM 1377 O O . ILE B 1 50 ? 23.619 69.712 61.982 1.00 37.39 48 ILE B O 1
ATOM 1390 N N . ILE B 1 52 ? 26.985 68.683 64.525 1.00 34.47 50 ILE B N 1
ATOM 1391 C CA . ILE B 1 52 ? 28.103 67.780 64.767 1.00 32.79 50 ILE B CA 1
ATOM 1392 C C . ILE B 1 52 ? 29.221 68.540 65.485 1.00 37.81 50 ILE B C 1
ATOM 1393 O O . ILE B 1 52 ? 29.278 69.766 65.389 1.00 36.90 50 ILE B O 1
ATOM 1398 N N . SER B 1 53 ? 30.102 67.806 66.184 1.00 35.52 51 SER B N 1
ATOM 1399 C CA . SER B 1 53 ? 31.195 68.357 66.979 1.00 36.10 51 SER B CA 1
ATOM 1400 C C . SER B 1 53 ? 32.544 67.742 66.614 1.00 37.35 51 SER B C 1
ATOM 1401 O O . SER B 1 53 ? 32.647 66.532 66.494 1.00 33.78 51 SER B O 1
ATOM 1404 N N . ASP B 1 54 ? 33.594 68.566 66.556 1.00 37.10 52 ASP B N 1
ATOM 1405 C CA . ASP B 1 54 ? 34.944 68.073 66.281 1.00 36.91 52 ASP B CA 1
ATOM 1406 C C . ASP B 1 54 ? 35.787 68.041 67.582 1.00 43.86 52 ASP B C 1
ATOM 1407 O O . ASP B 1 54 ? 36.957 67.661 67.552 1.00 44.19 52 ASP B O 1
ATOM 1412 N N . GLY B 1 55 ? 35.173 68.429 68.698 1.00 42.69 53 GLY B N 1
ATOM 1413 C CA . GLY B 1 55 ? 35.820 68.502 70.005 1.00 45.15 53 GLY B CA 1
ATOM 1414 C C . GLY B 1 55 ? 36.153 69.919 70.440 1.00 52.45 53 GLY B C 1
ATOM 1415 O O . GLY B 1 55 ? 36.312 70.181 71.639 1.00 56.63 53 GLY B O 1
ATOM 1416 N N . ILE B 1 56 ? 36.291 70.843 69.467 1.00 47.21 54 ILE B N 1
ATOM 1417 C CA . ILE B 1 56 ? 36.564 72.267 69.724 1.00 48.13 54 ILE B CA 1
ATOM 1418 C C . ILE B 1 56 ? 35.343 73.059 69.292 1.00 50.84 54 ILE B C 1
ATOM 1419 O O . ILE B 1 56 ? 34.821 73.852 70.071 1.00 52.04 54 ILE B O 1
ATOM 1424 N N . TYR B 1 57 ? 34.900 72.838 68.032 1.00 44.63 55 TYR B N 1
ATOM 1425 C CA . TYR B 1 57 ? 33.769 73.532 67.429 1.00 43.72 55 TYR B CA 1
ATOM 1426 C C . TYR B 1 57 ? 32.605 72.585 67.165 1.00 45.43 55 TYR B C 1
ATOM 1427 O O . TYR B 1 57 ? 32.811 71.383 67.010 1.00 41.83 55 TYR B O 1
ATOM 1436 N N . HIS B 1 58 ? 31.391 73.154 67.070 1.00 43.41 56 HIS B N 1
ATOM 1437 C CA . HIS B 1 58 ? 30.202 72.470 66.593 1.00 43.04 56 HIS B CA 1
ATOM 1438 C C . HIS B 1 58 ? 29.705 73.215 65.362 1.00 43.48 56 HIS B C 1
ATOM 1439 O O . HIS B 1 58 ? 29.880 74.431 65.262 1.00 43.41 56 HIS B O 1
ATOM 1454 N N . LYS B 1 60 ? 26.713 72.903 61.720 1.00 36.90 58 LYS B N 1
ATOM 1455 C CA . LYS B 1 60 ? 25.610 72.210 61.084 1.00 35.65 58 LYS B CA 1
ATOM 1456 C C . LYS B 1 60 ? 26.126 71.263 60.002 1.00 35.62 58 LYS B C 1
ATOM 1457 O O . LYS B 1 60 ? 27.109 71.560 59.323 1.00 33.07 58 LYS B O 1
ATOM 1463 N N . ALA B 1 61 ? 25.473 70.100 59.858 1.00 32.48 59 ALA B N 1
ATOM 1464 C CA . ALA B 1 61 ? 25.768 69.137 58.804 1.00 30.41 59 ALA B CA 1
ATOM 1465 C C . ALA B 1 61 ? 24.454 68.735 58.154 1.00 34.10 59 ALA B C 1
ATOM 1466 O O . ALA B 1 61 ? 23.441 68.534 58.843 1.00 33.42 59 ALA B O 1
ATOM 1468 N N . LEU B 1 62 ? 24.448 68.735 56.832 1.00 30.41 60 LEU B N 1
ATOM 1469 C CA . LEU B 1 62 ? 23.266 68.340 56.091 1.00 31.25 60 LEU B CA 1
ATOM 1470 C C . LEU B 1 62 ? 23.521 66.967 55.515 1.00 31.62 60 LEU B C 1
ATOM 1471 O O . LEU B 1 62 ? 24.399 66.794 54.655 1.00 26.99 60 LEU B O 1
ATOM 1476 N N . LEU B 1 63 ? 22.746 65.991 55.998 1.00 28.47 61 LEU B N 1
ATOM 1477 C CA . LEU B 1 63 ? 22.850 64.611 55.535 1.00 28.08 61 LEU B CA 1
ATOM 1478 C C . LEU B 1 63 ? 22.103 64.480 54.227 1.00 30.60 61 LEU B C 1
ATOM 1479 O O . LEU B 1 63 ? 20.997 64.977 54.117 1.00 30.71 61 LEU B O 1
ATOM 1484 N N . ARG B 1 64 ? 22.714 63.854 53.232 1.00 25.10 62 ARG B N 1
ATOM 1485 C CA . ARG B 1 64 ? 22.053 63.655 51.936 1.00 25.97 62 ARG B CA 1
ATOM 1486 C C . ARG B 1 64 ? 22.339 62.253 51.426 1.00 29.91 62 ARG B C 1
ATOM 1487 O O . ARG B 1 64 ? 23.254 61.577 51.902 1.00 28.73 62 ARG B O 1
ATOM 1495 N N . ASN B 1 65 ? 21.630 61.832 50.395 1.00 27.80 63 ASN B N 1
ATOM 1496 C CA . ASN B 1 65 ? 21.956 60.591 49.724 1.00 28.56 63 ASN B CA 1
ATOM 1497 C C . ASN B 1 65 ? 22.020 59.399 50.705 1.00 29.54 63 ASN B C 1
ATOM 1498 O O . ASN B 1 65 ? 21.132 59.307 51.544 1.00 29.53 63 ASN B O 1
ATOM 1503 N N . GLN B 1 66 ? 22.996 58.483 50.603 1.00 25.78 64 GLN B N 1
ATOM 1504 C CA . GLN B 1 66 ? 23.026 57.310 51.500 1.00 25.30 64 GLN B CA 1
ATOM 1505 C C . GLN B 1 66 ? 23.217 57.674 52.982 1.00 26.31 64 GLN B C 1
ATOM 1506 O O . GLN B 1 66 ? 22.723 56.93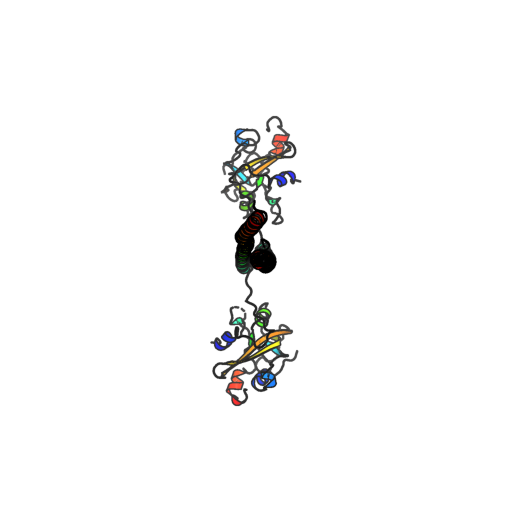4 53.836 1.00 24.62 64 GLN B O 1
ATOM 1512 N N . ALA B 1 67 ? 23.896 58.803 53.288 1.00 23.39 65 ALA B N 1
ATOM 1513 C CA . ALA B 1 67 ? 24.076 59.264 54.681 1.00 22.52 65 ALA B CA 1
ATOM 1514 C C . ALA B 1 67 ? 22.714 59.568 55.298 1.00 26.18 65 ALA B C 1
ATOM 1515 O O . ALA B 1 67 ? 22.490 59.254 56.475 1.00 25.73 65 ALA B O 1
ATOM 1517 N N . ALA B 1 68 ? 21.835 60.240 54.529 1.00 23.76 66 ALA B N 1
ATOM 1518 C CA . ALA B 1 68 ? 20.514 60.613 55.062 1.00 27.11 66 ALA B CA 1
ATOM 1519 C C . ALA B 1 68 ? 19.694 59.360 55.405 1.00 33.82 66 ALA B C 1
ATOM 1520 O O . ALA B 1 68 ? 19.061 59.300 56.457 1.00 36.39 66 ALA B O 1
ATOM 1522 N N . SER B 1 69 ? 19.768 58.351 54.556 1.00 29.73 67 SER B N 1
ATOM 1523 C CA . SER B 1 69 ? 19.036 57.097 54.723 1.00 29.73 67 SER B CA 1
ATOM 1524 C C . SER B 1 69 ? 19.582 56.276 55.917 1.00 30.28 67 SER B C 1
ATOM 1525 O O . SER B 1 69 ? 18.800 55.817 56.740 1.00 26.49 67 SER B O 1
ATOM 1528 N N . LYS B 1 70 ? 20.923 56.139 56.020 1.00 26.94 68 LYS B N 1
ATOM 1529 C CA . LYS B 1 70 ? 21.629 55.408 57.094 1.00 28.84 68 LYS B CA 1
ATOM 1530 C C . LYS B 1 70 ? 21.394 56.068 58.454 1.00 32.93 68 LYS B C 1
ATOM 1531 O O . LYS B 1 70 ? 21.199 55.375 59.455 1.00 33.70 68 LYS B O 1
ATOM 1537 N N . PHE B 1 71 ? 21.455 57.412 58.513 1.00 28.19 69 PHE B N 1
ATOM 1538 C CA . PHE B 1 71 ? 21.315 58.111 59.800 1.00 27.99 69 PHE B CA 1
ATOM 1539 C C . PHE B 1 71 ? 19.950 57.869 60.430 1.00 32.80 69 PHE B C 1
ATOM 1540 O O . PHE B 1 71 ? 19.862 57.626 61.640 1.00 33.26 69 PHE B O 1
ATOM 1548 N N A GLN B 1 72 ? 18.881 57.904 59.620 0.50 29.40 70 GLN B N 1
ATOM 1549 N N B GLN B 1 72 ? 18.906 57.917 59.586 0.50 29.32 70 GLN B N 1
ATOM 1550 C CA A GLN B 1 72 ? 17.526 57.702 60.128 0.50 30.82 70 GLN B CA 1
ATOM 1551 C CA B GLN B 1 72 ? 17.501 57.716 59.913 0.50 30.62 70 GLN B CA 1
ATOM 1552 C C A GLN B 1 72 ? 17.197 56.224 60.402 0.50 34.21 70 GLN B C 1
ATOM 1553 C C B GLN B 1 72 ? 17.231 56.267 60.355 0.50 34.09 70 GLN B C 1
ATOM 1554 O O A GLN B 1 72 ? 16.579 55.947 61.428 0.50 35.86 70 GLN B O 1
ATOM 1555 O O B GLN B 1 72 ? 16.685 56.062 61.437 0.50 35.72 70 GLN B O 1
ATOM 1566 N N . SER B 1 73 ? 17.603 55.277 59.522 1.00 28.52 71 SER B N 1
ATOM 1567 C CA . SER B 1 73 ? 17.353 53.840 59.777 1.00 28.66 71 SER B CA 1
ATOM 1568 C C . SER B 1 73 ? 18.146 53.349 61.024 1.00 34.28 71 SER B C 1
ATOM 1569 O O . SER B 1 73 ? 17.605 52.613 61.846 1.00 33.99 71 SER B O 1
ATOM 1580 N N . GLU B 1 75 ? 18.870 55.253 63.539 1.00 32.87 73 GLU B N 1
ATOM 1581 C CA . GLU B 1 75 ? 18.390 56.092 64.632 1.00 33.95 73 GLU B CA 1
ATOM 1582 C C . GLU B 1 75 ? 19.567 56.718 65.379 1.00 38.50 73 GLU B C 1
ATOM 1583 O O . GLU B 1 75 ? 19.675 56.603 66.606 1.00 38.90 73 GLU B O 1
ATOM 1589 N N . LEU B 1 76 ? 20.493 57.314 64.626 1.00 34.97 74 LEU B N 1
ATOM 1590 C CA . LEU B 1 76 ? 21.655 57.952 65.233 1.00 34.78 74 LEU B CA 1
ATOM 1591 C C . LEU B 1 76 ? 21.250 59.204 65.998 1.00 40.15 74 LEU B C 1
ATOM 1592 O O . LEU B 1 76 ? 20.233 59.818 65.682 1.00 39.18 74 LEU B O 1
ATOM 1597 N N . GLN B 1 77 ? 21.984 59.513 67.057 1.00 38.81 75 GLN B N 1
ATOM 1598 C CA . GLN B 1 77 ? 21.627 60.591 67.968 1.00 41.14 75 GLN B CA 1
ATOM 1599 C C . GLN B 1 77 ? 22.856 61.221 68.593 1.00 45.49 75 GLN B C 1
ATOM 1600 O O . GLN B 1 77 ? 23.978 60.734 68.391 1.00 42.03 75 GLN B O 1
ATOM 1606 N N . ARG B 1 78 ? 22.624 62.275 69.412 1.00 44.42 76 ARG B N 1
ATOM 1607 C CA . ARG B 1 78 ? 23.647 63.004 70.159 1.00 44.79 76 ARG B CA 1
ATOM 1608 C C . ARG B 1 78 ? 24.520 61.980 70.894 1.00 48.24 76 ARG B C 1
ATOM 1609 O O . ARG B 1 78 ? 23.987 61.079 71.545 1.00 49.44 76 ARG B O 1
ATOM 1617 N N . GLY B 1 79 ? 25.833 62.115 70.762 1.00 43.98 77 GLY B N 1
ATOM 1618 C CA . GLY B 1 79 ? 26.790 61.219 71.406 1.00 44.87 77 GLY B CA 1
ATOM 1619 C C . GLY B 1 79 ? 27.459 60.239 70.457 1.00 46.24 77 GLY B C 1
ATOM 1620 O O . GLY B 1 79 ? 28.620 59.876 70.666 1.00 47.90 77 GLY B O 1
ATOM 1621 N N . ASP B 1 80 ? 26.736 59.784 69.418 1.00 38.82 78 ASP B N 1
ATOM 1622 C CA . ASP B 1 80 ? 27.268 58.857 68.421 1.00 35.70 78 ASP B CA 1
ATOM 1623 C C . ASP B 1 80 ? 28.444 59.503 67.735 1.00 39.90 78 ASP B C 1
ATOM 1624 O O . ASP B 1 80 ? 28.457 60.716 67.529 1.00 40.46 78 ASP B O 1
ATOM 1629 N N . ILE B 1 81 ? 29.456 58.701 67.445 1.00 36.76 79 ILE B N 1
ATOM 1630 C CA . ILE B 1 81 ? 30.663 59.143 66.763 1.00 34.44 79 ILE B CA 1
ATOM 1631 C C . ILE B 1 81 ? 30.675 58.518 65.380 1.00 36.11 79 ILE B C 1
ATOM 1632 O O . ILE B 1 81 ? 30.450 57.312 65.227 1.00 34.24 79 ILE B O 1
ATOM 1637 N N . ILE B 1 82 ? 30.904 59.348 64.365 1.00 31.20 80 ILE B N 1
ATOM 1638 C CA . ILE B 1 82 ? 30.916 58.880 62.980 1.00 29.60 80 ILE B CA 1
ATOM 1639 C C . ILE B 1 82 ? 32.192 59.330 62.305 1.00 32.09 80 ILE B C 1
ATOM 1640 O O . ILE B 1 82 ? 32.849 60.236 62.811 1.00 31.54 80 ILE B O 1
ATOM 1645 N N . ARG B 1 83 ? 32.534 58.701 61.163 1.00 27.17 81 ARG B N 1
ATOM 1646 C CA . ARG B 1 83 ? 33.673 59.070 60.358 1.00 27.55 81 ARG B CA 1
ATOM 1647 C C . ARG B 1 83 ? 33.078 59.447 59.018 1.00 29.68 81 ARG B C 1
ATOM 1648 O O . ARG B 1 83 ? 32.395 58.627 58.409 1.00 28.85 81 ARG B O 1
ATOM 1656 N N . VAL B 1 84 ? 33.265 60.690 58.599 1.00 26.48 82 VAL B N 1
ATOM 1657 C CA . VAL B 1 84 ? 32.738 61.189 57.313 1.00 25.47 82 VAL B CA 1
ATOM 1658 C C . VAL B 1 84 ? 33.562 60.604 56.129 1.00 30.20 82 VAL B C 1
ATOM 1659 O O . VAL B 1 84 ? 34.809 60.653 56.140 1.00 28.36 82 VAL B O 1
ATOM 1663 N N A ILE B 1 85 ? 32.873 60.067 55.108 0.61 25.69 83 ILE B N 1
ATOM 1664 N N B ILE B 1 85 ? 32.851 60.050 55.131 0.39 26.65 83 ILE B N 1
ATOM 1665 C CA A ILE B 1 85 ? 33.548 59.473 53.951 0.61 25.97 83 ILE B CA 1
ATOM 1666 C CA B ILE B 1 85 ? 33.449 59.358 53.990 0.39 27.25 83 ILE B CA 1
ATOM 1667 C C A ILE B 1 85 ? 33.355 60.322 52.710 0.61 30.45 83 ILE B C 1
ATOM 1668 C C B ILE B 1 85 ? 33.268 60.126 52.670 0.39 30.14 83 ILE B C 1
ATOM 1669 O O A ILE B 1 85 ? 34.293 60.483 51.943 0.61 32.18 83 ILE B O 1
ATOM 1670 O O B ILE B 1 85 ? 34.144 60.045 51.818 0.39 30.56 83 ILE B O 1
ATOM 1679 N N . ILE B 1 86 ? 32.148 60.857 52.503 1.00 25.80 84 ILE B N 1
ATOM 1680 C CA . ILE B 1 86 ? 31.858 61.707 51.321 1.00 24.59 84 ILE B CA 1
ATOM 1681 C C . ILE B 1 86 ? 31.227 62.986 51.859 1.00 28.90 84 ILE B C 1
ATOM 1682 O O . ILE B 1 86 ? 30.221 62.926 52.573 1.00 27.04 84 ILE B O 1
ATOM 1687 N N . ALA B 1 87 ? 31.799 64.142 51.498 1.00 28.16 85 ALA B N 1
ATOM 1688 C CA . ALA B 1 87 ? 31.305 65.431 51.966 1.00 28.29 85 ALA B CA 1
ATOM 1689 C C . ALA B 1 87 ? 31.690 66.574 51.045 1.00 33.19 85 ALA B C 1
ATOM 1690 O O . ALA B 1 87 ? 32.654 66.493 50.273 1.00 32.17 85 ALA B O 1
ATOM 1692 N N . GLU B 1 88 ? 30.963 67.678 51.202 1.00 30.78 86 GLU B N 1
ATOM 1693 C CA . GLU B 1 88 ? 31.204 68.914 50.492 1.00 31.78 86 GLU B CA 1
ATOM 1694 C C . GLU B 1 88 ? 31.010 70.036 51.472 1.00 35.02 86 GLU B C 1
ATOM 1695 O O . GLU B 1 88 ? 30.005 70.076 52.171 1.00 33.19 86 GLU B O 1
ATOM 1701 N N . PRO B 1 89 ? 31.924 70.999 51.507 1.00 34.31 87 PRO B N 1
ATOM 1702 C CA . PRO B 1 89 ? 31.681 72.172 52.349 1.00 35.33 87 PRO B CA 1
ATOM 1703 C C . PRO B 1 89 ? 30.783 73.141 51.569 1.00 38.49 87 PRO B C 1
ATOM 1704 O O . PRO B 1 89 ? 30.800 73.181 50.339 1.00 38.71 87 PRO B O 1
ATOM 1708 N N . ALA B 1 90 ? 29.971 73.886 52.270 1.00 36.44 88 ALA B N 1
ATOM 1709 C CA . ALA B 1 90 ? 29.138 74.913 51.652 1.00 38.50 88 ALA B CA 1
ATOM 1710 C C . ALA B 1 90 ? 29.011 76.119 52.572 1.00 42.84 88 ALA B C 1
ATOM 1711 O O . ALA B 1 90 ? 29.006 75.967 53.791 1.00 42.10 88 ALA B O 1
ATOM 1713 N N . ILE B 1 91 ? 28.903 77.315 51.984 1.00 41.15 89 ILE B N 1
ATOM 1714 C CA . ILE B 1 91 ? 28.615 78.541 52.723 1.00 43.13 89 ILE B CA 1
ATOM 1715 C C . ILE B 1 91 ? 27.506 79.231 51.931 1.00 51.46 89 ILE B C 1
ATOM 1716 O O . ILE B 1 91 ? 27.730 79.630 50.784 1.00 53.44 89 ILE B O 1
ATOM 1721 N N . VAL B 1 92 ? 26.309 79.325 52.513 1.00 50.18 90 VAL B N 1
ATOM 1722 C CA . VAL B 1 92 ? 25.155 79.893 51.806 1.00 54.40 90 VAL B CA 1
ATOM 1723 C C . VAL B 1 92 ? 24.842 81.307 52.276 1.00 62.72 90 VAL B C 1
ATOM 1724 O O . VAL B 1 92 ? 25.423 81.754 53.269 1.00 61.76 90 VAL B O 1
ATOM 1728 N N . ARG B 1 93 ? 23.955 82.021 51.523 1.00 64.74 91 ARG B N 1
ATOM 1729 C CA . ARG B 1 93 ? 23.522 83.413 51.744 1.00 69.44 91 ARG B CA 1
ATOM 1730 C C . ARG B 1 93 ? 24.725 84.391 51.893 1.00 74.09 91 ARG B C 1
ATOM 1731 O O . ARG B 1 93 ? 24.867 85.097 52.903 1.00 73.31 91 ARG B O 1
ATOM 1739 N N . GLU B 1 94 ? 25.577 84.415 50.841 1.00 71.68 92 GLU B N 1
ATOM 1740 C CA . GLU B 1 94 ? 26.833 85.176 50.659 1.00 72.08 92 GLU B CA 1
ATOM 1741 C C . GLU B 1 94 ? 27.804 85.091 51.870 1.00 72.77 92 GLU B C 1
ATOM 1742 O O . GLU B 1 94 ? 28.045 86.095 52.548 1.00 73.23 92 GLU B O 1
ATOM 1748 N N . ARG B 1 95 ? 28.414 83.889 52.085 1.00 65.76 93 ARG B N 1
ATOM 1749 C CA . ARG B 1 95 ? 29.403 83.627 53.154 1.00 63.48 93 ARG B CA 1
ATOM 1750 C C . ARG B 1 95 ? 28.842 83.840 54.595 1.00 68.25 93 ARG B C 1
ATOM 1751 O O . ARG B 1 95 ? 29.621 84.085 55.519 1.00 70.02 93 ARG B O 1
ATOM 1759 N N . LYS B 1 96 ? 27.515 83.698 54.804 1.00 63.85 94 LYS B N 1
ATOM 1760 C CA . LYS B 1 96 ? 26.981 83.843 56.157 1.00 64.15 94 LYS B CA 1
ATOM 1761 C C . LYS B 1 96 ? 26.822 82.475 56.875 1.00 65.08 94 LYS B C 1
ATOM 1762 O O . LYS B 1 96 ? 27.364 82.324 57.973 1.00 65.09 94 LYS B O 1
ATOM 1768 N N . LYS B 1 97 ? 26.123 81.478 56.247 1.00 56.68 95 LYS B N 1
ATOM 1769 C CA . LYS B 1 97 ? 25.849 80.173 56.871 1.00 52.59 95 LYS B CA 1
ATOM 1770 C C . LYS B 1 97 ? 26.761 79.043 56.424 1.00 48.18 95 LYS B C 1
ATOM 1771 O O . LYS B 1 97 ? 26.765 78.705 55.238 1.00 46.34 95 LYS B O 1
ATOM 1777 N N . TYR B 1 98 ? 27.479 78.420 57.383 1.00 41.34 96 TYR B N 1
ATOM 1778 C CA . TYR B 1 98 ? 28.383 77.284 57.145 1.00 38.85 96 TYR B CA 1
ATOM 1779 C C . TYR B 1 98 ? 27.652 75.927 57.275 1.00 40.69 96 TYR B C 1
ATOM 1780 O O . TYR B 1 98 ? 26.801 75.740 58.151 1.00 39.22 96 TYR B O 1
ATOM 1789 N N . VAL B 1 99 ? 27.978 74.994 56.402 1.00 35.06 97 VAL B N 1
ATOM 1790 C CA . VAL B 1 99 ? 27.364 73.654 56.465 1.00 33.82 97 VAL B CA 1
ATOM 1791 C C . VAL B 1 99 ? 28.290 72.640 55.846 1.00 35.08 97 VAL B C 1
ATOM 1792 O O . VAL B 1 99 ? 28.983 72.943 54.868 1.00 34.05 97 VAL B O 1
ATOM 1796 N N . LEU B 1 100 ? 28.339 71.434 56.447 1.00 30.37 98 LEU B N 1
ATOM 1797 C CA . LEU B 1 100 ? 29.053 70.323 55.858 1.00 28.16 98 LEU B CA 1
ATOM 1798 C C . LEU B 1 100 ? 27.957 69.434 55.244 1.00 31.02 98 LEU B C 1
ATOM 1799 O O . LEU B 1 100 ? 27.082 68.962 55.972 1.00 30.98 98 LEU B O 1
ATOM 1804 N N . LEU B 1 101 ? 27.957 69.267 53.907 1.00 27.88 99 LEU B N 1
ATOM 1805 C CA . LEU B 1 101 ? 26.999 68.384 53.216 1.00 27.72 99 LEU B CA 1
ATOM 1806 C C . LEU B 1 101 ? 27.613 66.995 53.314 1.00 29.84 99 LEU B C 1
ATOM 1807 O O . LEU B 1 101 ? 28.706 66.778 52.799 1.00 30.09 99 LEU B O 1
ATOM 1812 N N . VAL B 1 102 ? 26.977 66.092 54.041 1.00 24.23 100 VAL B N 1
ATOM 1813 C CA . VAL B 1 102 ? 27.530 64.758 54.289 1.00 23.93 100 VAL B CA 1
ATOM 1814 C C . VAL B 1 102 ? 26.778 63.740 53.453 1.00 27.12 100 VAL B C 1
ATOM 1815 O O . VAL B 1 102 ? 25.576 63.550 53.674 1.00 26.76 100 VAL B O 1
ATOM 1819 N N . ASP B 1 103 ? 27.468 63.130 52.469 1.00 22.55 101 ASP B N 1
ATOM 1820 C CA . ASP B 1 103 ? 26.838 62.115 51.617 1.00 23.63 101 ASP B CA 1
ATOM 1821 C C . ASP B 1 103 ? 27.030 60.693 52.079 1.00 27.74 101 ASP B C 1
ATOM 1822 O O . ASP B 1 103 ? 26.290 59.813 51.648 1.00 26.41 101 ASP B O 1
ATOM 1827 N N . ASP B 1 104 ? 28.054 60.442 52.899 1.00 25.82 102 ASP B N 1
ATOM 1828 C CA . ASP B 1 104 ? 28.319 59.091 53.435 1.00 24.76 102 ASP B CA 1
ATOM 1829 C C . ASP B 1 104 ? 29.224 59.186 54.633 1.00 26.07 102 ASP B C 1
ATOM 1830 O O . ASP B 1 104 ? 30.051 60.099 54.747 1.00 26.48 102 ASP B O 1
ATOM 1835 N N . PHE B 1 105 ? 29.065 58.235 55.526 1.00 24.08 103 PHE B N 1
ATOM 1836 C CA . PHE B 1 105 ? 29.825 58.147 56.768 1.00 24.52 103 PHE B CA 1
ATOM 1837 C C . PHE B 1 105 ? 29.776 56.715 57.255 1.00 28.68 103 PHE B C 1
ATOM 1838 O O . PHE B 1 105 ? 28.965 55.910 56.759 1.00 27.18 103 PHE B O 1
ATOM 1846 N N . GLU B 1 106 ? 30.620 56.399 58.250 1.00 28.06 104 GLU B N 1
ATOM 1847 C CA . GLU B 1 106 ? 30.574 55.090 58.889 1.00 30.21 104 GLU B CA 1
ATOM 1848 C C . GLU B 1 106 ? 30.484 55.285 60.393 1.00 32.33 104 GLU B C 1
ATOM 1849 O O . GLU B 1 106 ? 31.045 56.248 60.911 1.00 29.67 104 GLU B O 1
ATOM 1855 N N . LEU B 1 107 ? 29.719 54.429 61.076 1.00 30.70 105 LEU B N 1
ATOM 1856 C CA . LEU B 1 107 ? 29.606 54.490 62.530 1.00 31.86 105 LEU B CA 1
ATOM 1857 C C . LEU B 1 107 ? 30.938 54.050 63.183 1.00 36.92 105 LEU B C 1
ATOM 1858 O O . LEU B 1 107 ? 31.462 52.982 62.865 1.00 34.59 105 LEU B O 1
ATOM 1863 N N . VAL B 1 108 ? 31.459 54.879 64.111 1.00 35.17 106 VAL B N 1
ATOM 1864 C CA . VAL B 1 108 ? 32.695 54.612 64.856 1.00 36.15 106 VAL B CA 1
ATOM 1865 C C . VAL B 1 108 ? 32.340 54.042 66.246 1.00 41.39 106 VAL B C 1
ATOM 1866 O O . VAL B 1 108 ? 32.880 53.022 66.668 1.00 42.21 106 VAL B O 1
ATOM 1870 N N . GLN B 1 109 ? 31.457 54.740 66.958 1.00 37.71 107 GLN B N 1
ATOM 1871 C CA . GLN B 1 109 ? 31.001 54.368 68.278 1.00 39.17 107 GLN B CA 1
ATOM 1872 C C . GLN B 1 109 ? 29.596 54.886 68.498 1.00 45.05 107 GLN B C 1
ATOM 1873 O O . GLN B 1 109 ? 29.278 56.023 68.151 1.00 42.04 107 GLN B O 1
ATOM 1879 N N . SER B 1 110 ? 28.764 54.044 69.106 1.00 45.50 108 SER B N 1
ATOM 1880 C CA . SER B 1 110 ? 27.395 54.370 69.459 1.00 45.88 108 SER B CA 1
ATOM 1881 C C . SER B 1 110 ? 27.346 54.898 70.900 1.00 54.15 108 SER B C 1
ATOM 1882 O O . SER B 1 110 ? 28.000 54.353 71.791 1.00 55.61 108 SER B O 1
ATOM 1885 N N . ARG B 1 111 ? 26.588 55.986 71.087 1.00 52.29 109 ARG B N 1
ATOM 1886 C CA . ARG B 1 111 ? 26.248 56.684 72.321 1.00 55.64 109 ARG B CA 1
ATOM 1887 C C . ARG B 1 111 ? 27.422 56.933 73.279 1.00 61.28 109 ARG B C 1
ATOM 1888 O O . ARG B 1 111 ? 27.303 56.664 74.469 1.00 63.45 109 ARG B O 1
ATOM 1896 N N . ALA B 1 112 ? 28.540 57.480 72.772 1.00 56.13 110 ALA B N 1
ATOM 1897 C CA . ALA B 1 112 ? 29.669 57.789 73.652 1.00 57.30 110 ALA B CA 1
ATOM 1898 C C . ALA B 1 112 ? 29.332 59.059 74.432 1.00 61.91 110 ALA B C 1
ATOM 1899 O O . ALA B 1 112 ? 28.443 59.809 74.026 1.00 60.46 110 ALA B O 1
ATOM 1901 N N . ASP B 1 113 ? 30.014 59.296 75.559 1.00 61.71 111 ASP B N 1
ATOM 1902 C CA . ASP B 1 113 ? 29.781 60.507 76.336 1.00 63.22 111 ASP B CA 1
ATOM 1903 C C . ASP B 1 113 ? 30.320 61.671 75.522 1.00 63.45 111 ASP B C 1
ATOM 1904 O O . ASP B 1 113 ? 31.280 61.486 74.759 1.00 60.94 111 ASP B O 1
ATOM 1917 N N . VAL B 1 115 ? 32.350 64.574 74.180 1.00 57.01 113 VAL B N 1
ATOM 1918 C CA . VAL B 1 115 ? 33.766 64.922 74.319 1.00 57.97 113 VAL B CA 1
ATOM 1919 C C . VAL B 1 115 ? 33.845 66.387 74.836 1.00 65.40 113 VAL B C 1
ATOM 1920 O O . VAL B 1 115 ? 34.629 66.687 75.739 1.00 67.56 113 VAL B O 1
ATOM 1924 N N . ASN B 1 116 ? 32.962 67.262 74.314 1.00 62.37 114 ASN B N 1
ATOM 1925 C CA . ASN B 1 116 ? 32.873 68.670 74.704 1.00 64.55 114 ASN B CA 1
ATOM 1926 C C . ASN B 1 116 ? 31.401 69.101 74.725 1.00 69.88 114 ASN B C 1
ATOM 1927 O O . ASN B 1 116 ? 30.692 68.943 73.729 1.00 66.99 114 ASN B O 1
ATOM 1932 N N . GLN B 1 117 ? 30.940 69.616 75.871 1.00 70.51 115 GLN B N 1
ATOM 1933 C CA . GLN B 1 117 ? 29.568 70.095 76.042 1.00 71.80 115 GLN B CA 1
ATOM 1934 C C . GLN B 1 117 ? 29.487 71.613 75.795 1.00 75.69 115 GLN B C 1
ATOM 1935 O O . GLN B 1 117 ? 28.401 72.132 75.513 1.00 76.04 115 GLN B O 1
ATOM 1941 N N . THR B 1 118 ? 30.644 72.310 75.868 1.00 70.77 116 THR B N 1
ATOM 1942 C CA . THR B 1 118 ? 30.740 73.766 75.711 1.00 71.57 116 THR B CA 1
ATOM 1943 C C . THR B 1 118 ? 31.565 74.212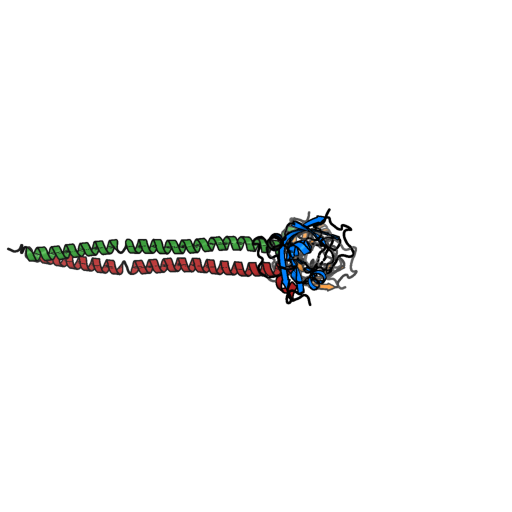 74.479 1.00 70.21 116 THR B C 1
ATOM 1944 O O . THR B 1 118 ? 32.284 75.219 74.549 1.00 71.13 116 THR B O 1
ATOM 1948 N N . SER B 1 119 ? 31.425 73.496 73.341 1.00 60.45 117 SER B N 1
ATOM 1949 C CA . SER B 1 119 ? 32.113 73.843 72.097 1.00 56.22 117 SER B CA 1
ATOM 1950 C C . SER B 1 119 ? 31.652 75.197 71.554 1.00 59.90 117 SER B C 1
ATOM 1951 O O . SER B 1 119 ? 30.613 75.713 71.970 1.00 61.30 117 SER B O 1
ATOM 1954 N N . THR B 1 120 ? 32.427 75.768 70.625 1.00 55.37 118 THR B N 1
ATOM 1955 C CA . THR B 1 120 ? 32.118 77.047 69.976 1.00 55.75 118 THR B CA 1
ATOM 1956 C C . THR B 1 120 ? 31.405 76.783 68.634 1.00 56.39 118 THR B C 1
ATOM 1957 O O . THR B 1 120 ? 31.889 75.970 67.845 1.00 52.55 118 THR B O 1
ATOM 1961 N N . PHE B 1 121 ? 30.298 77.500 68.351 1.00 54.05 119 PHE B N 1
ATOM 1962 C CA . PHE B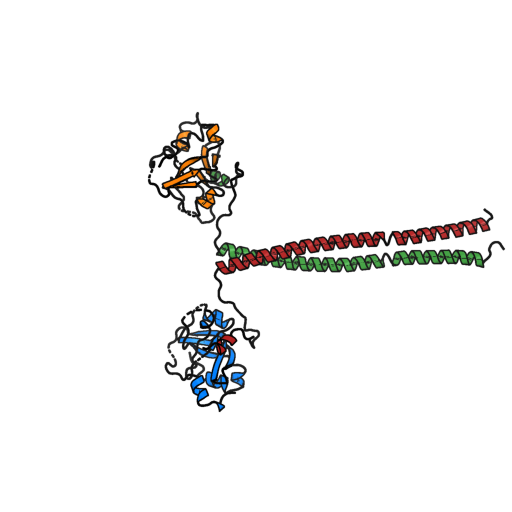 1 121 ? 29.624 77.375 67.060 1.00 52.27 119 PHE B CA 1
ATOM 1963 C C . PHE B 1 121 ? 30.547 77.973 65.997 1.00 54.66 119 PHE B C 1
ATOM 1964 O O . PHE B 1 121 ? 30.936 79.135 66.121 1.00 56.72 119 PHE B O 1
ATOM 1972 N N . LEU B 1 122 ? 30.942 77.168 64.998 1.00 47.64 120 LEU B N 1
ATOM 1973 C CA . LEU B 1 122 ? 31.843 77.582 63.917 1.00 46.32 120 LEU B CA 1
ATOM 1974 C C . LEU B 1 122 ? 31.486 78.935 63.280 1.00 52.40 120 LEU B C 1
ATOM 1975 O O . LEU B 1 122 ? 32.379 79.764 63.070 1.00 52.06 120 LEU B O 1
ATOM 1980 N N . ASP B 1 123 ? 30.190 79.151 62.965 1.00 49.81 121 ASP B N 1
ATOM 1981 C CA . ASP B 1 123 ? 29.724 80.393 62.341 1.00 51.55 121 ASP B CA 1
ATOM 1982 C C . ASP B 1 123 ? 29.996 81.599 63.222 1.00 58.42 121 ASP B C 1
ATOM 1983 O O . ASP B 1 123 ? 30.319 82.663 62.685 1.00 59.48 121 ASP B O 1
ATOM 1988 N N . ASN B 1 124 ? 29.884 81.427 64.567 1.00 56.50 122 ASN B N 1
ATOM 1989 C CA . ASN B 1 124 ? 30.202 82.473 65.554 1.00 60.40 122 ASN B CA 1
ATOM 1990 C C . ASN B 1 124 ? 31.696 82.779 65.510 1.00 63.14 122 ASN B C 1
ATOM 1991 O O . ASN B 1 124 ? 32.074 83.950 65.591 1.00 66.26 122 ASN B O 1
ATOM 1996 N N . TYR B 1 125 ? 32.542 81.738 65.333 1.00 55.68 123 TYR B N 1
ATOM 1997 C CA . TYR B 1 125 ? 33.991 81.905 65.217 1.00 55.01 123 TYR B CA 1
ATOM 1998 C C . TYR B 1 125 ? 34.353 82.758 63.977 1.00 57.58 123 TYR B C 1
ATOM 1999 O O . TYR B 1 125 ? 35.151 83.684 64.099 1.00 56.41 123 TYR B O 1
ATOM 2008 N N . PHE B 1 126 ? 33.780 82.431 62.792 1.00 52.89 124 PHE B N 1
ATOM 2009 C CA . PHE B 1 126 ? 34.095 83.160 61.561 1.00 52.87 124 PHE B CA 1
ATOM 2010 C C . PHE B 1 126 ? 33.489 84.566 61.493 1.00 62.83 124 PHE B C 1
ATOM 2011 O O . PHE B 1 126 ? 34.083 85.437 60.846 1.00 63.85 124 PHE B O 1
ATOM 2019 N N . SER B 1 127 ? 32.356 84.802 62.202 1.00 63.20 125 SER B N 1
ATOM 2020 C CA . SER B 1 127 ? 31.709 86.117 62.304 1.00 68.45 125 SER B CA 1
ATOM 2021 C C . SER B 1 127 ? 32.667 87.093 63.002 1.00 75.14 125 SER B C 1
ATOM 2022 O O . SER B 1 127 ? 32.726 88.265 62.633 1.00 78.15 125 SER B O 1
ATOM 2025 N N . GLU B 1 128 ? 33.427 86.577 63.997 1.00 70.97 126 GLU B N 1
ATOM 2026 C CA . GLU B 1 128 ? 34.430 87.283 64.800 1.00 72.92 126 GLU B CA 1
ATOM 2027 C C . GLU B 1 128 ? 35.755 87.422 64.028 1.00 75.48 126 GLU B C 1
ATOM 2028 O O . GLU B 1 128 ? 36.454 88.425 64.190 1.00 75.46 126 GLU B O 1
ATOM 2034 N N . HIS B 1 129 ? 36.108 86.398 63.206 1.00 69.94 127 HIS B N 1
ATOM 2035 C CA . HIS B 1 129 ? 37.359 86.357 62.430 1.00 69.54 127 HIS B CA 1
ATOM 2036 C C . HIS B 1 129 ? 37.107 86.269 60.893 1.00 75.67 127 HIS B C 1
ATOM 2037 O O . HIS B 1 129 ? 37.348 85.213 60.304 1.00 71.51 127 HIS B O 1
ATOM 2044 N N . PRO B 1 130 ? 36.651 87.353 60.210 1.00 77.81 128 PRO B N 1
ATOM 2045 C CA . PRO B 1 130 ? 36.363 87.232 58.768 1.00 77.40 128 PRO B CA 1
ATOM 2046 C C . PRO B 1 130 ? 37.575 87.187 57.836 1.00 82.17 128 PRO B C 1
ATOM 2047 O O . PRO B 1 130 ? 37.428 86.687 56.724 1.00 81.18 128 PRO B O 1
ATOM 2051 N N . ASN B 1 131 ? 38.756 87.673 58.267 1.00 81.10 129 ASN B N 1
ATOM 2052 C CA . ASN B 1 131 ? 39.965 87.682 57.425 1.00 81.81 129 ASN B CA 1
ATOM 2053 C C . ASN B 1 131 ? 40.532 86.289 57.065 1.00 84.15 129 ASN B C 1
ATOM 2054 O O . ASN B 1 131 ? 41.457 86.213 56.248 1.00 84.72 129 ASN B O 1
ATOM 2059 N N . GLU B 1 132 ? 40.021 85.209 57.686 1.00 78.12 130 GLU B N 1
ATOM 2060 C CA . GLU B 1 132 ? 40.597 83.879 57.490 1.00 76.03 130 GLU B CA 1
ATOM 2061 C C . GLU B 1 132 ? 39.726 82.862 56.743 1.00 79.47 130 GLU B C 1
ATOM 2062 O O . GLU B 1 132 ? 40.260 81.857 56.265 1.00 76.71 130 GLU B O 1
ATOM 2068 N N . THR B 1 133 ? 38.420 83.110 56.631 1.00 78.44 131 THR B N 1
ATOM 2069 C CA . THR B 1 133 ? 37.528 82.185 55.939 1.00 77.65 131 THR B CA 1
ATOM 2070 C C . THR B 1 133 ? 37.498 82.437 54.423 1.00 84.28 131 THR B C 1
ATOM 2071 O O . THR B 1 133 ? 37.305 83.576 53.977 1.00 86.03 131 THR B O 1
ATOM 2075 N N . LEU B 1 134 ? 37.681 81.349 53.642 1.00 80.04 132 LEU B N 1
ATOM 2076 C CA . LEU B 1 134 ? 37.656 81.372 52.172 1.00 105.64 132 LEU B CA 1
ATOM 2077 C C . LEU B 1 134 ? 36.308 80.911 51.617 1.00 127.07 132 LEU B C 1
ATOM 2078 O O . LEU B 1 134 ? 35.284 81.058 52.282 1.00 81.81 132 LEU B O 1
ATOM 2083 N N . ASP C 2 12 ? 13.581 78.981 57.997 1.00 74.62 10 ASP C N 1
ATOM 2084 C CA . ASP C 2 12 ? 14.688 79.446 58.832 1.00 74.55 10 ASP C CA 1
ATOM 2085 C C . ASP C 2 12 ? 16.032 78.938 58.288 1.00 76.93 10 ASP C C 1
ATOM 2086 O O . ASP C 2 12 ? 16.953 79.734 58.079 1.00 76.91 10 ASP C O 1
ATOM 2091 N N . ASP C 2 13 ? 16.123 77.611 58.045 1.00 70.76 11 ASP C N 1
ATOM 2092 C CA . ASP C 2 13 ? 17.293 76.933 57.485 1.00 68.53 11 ASP C CA 1
ATOM 2093 C C . ASP C 2 13 ? 16.949 76.391 56.080 1.00 69.48 11 ASP C C 1
ATOM 2094 O O . ASP C 2 13 ? 17.602 75.466 55.593 1.00 68.50 11 ASP C O 1
ATOM 2099 N N . ASP C 2 14 ? 15.932 76.997 55.432 1.00 63.33 12 ASP C N 1
ATOM 2100 C CA . ASP C 2 14 ? 15.429 76.624 54.104 1.00 62.85 12 ASP C CA 1
ATOM 2101 C C . ASP C 2 14 ? 16.480 76.728 52.999 1.00 62.24 12 ASP C C 1
ATOM 2102 O O . ASP C 2 14 ? 16.458 75.913 52.072 1.00 61.03 12 ASP C O 1
ATOM 2107 N N . ASP C 2 15 ? 17.399 77.725 53.097 1.00 55.72 13 ASP C N 1
ATOM 2108 C CA . ASP C 2 15 ? 18.507 77.910 52.145 1.00 53.90 13 ASP C CA 1
ATOM 2109 C C . ASP C 2 15 ? 19.527 76.769 52.276 1.00 51.73 13 ASP C C 1
ATOM 2110 O O . ASP C 2 15 ? 20.144 76.409 51.276 1.00 52.37 13 ASP C O 1
ATOM 2115 N N . ILE C 2 16 ? 19.681 76.189 53.485 1.00 43.50 14 ILE C N 1
ATOM 2116 C CA . ILE C 2 16 ? 20.555 75.006 53.677 1.00 41.78 14 ILE C CA 1
ATOM 2117 C C . ILE C 2 16 ? 19.821 73.778 53.104 1.00 45.32 14 ILE C C 1
ATOM 2118 O O . ILE C 2 16 ? 20.398 73.031 52.306 1.00 43.42 14 ILE C O 1
ATOM 2123 N N . LEU C 2 17 ? 18.520 73.621 53.454 1.00 43.00 15 LEU C N 1
ATOM 2124 C CA . LEU C 2 17 ? 17.684 72.504 52.980 1.00 42.92 15 LEU C CA 1
ATOM 2125 C C . LEU C 2 17 ? 17.588 72.454 51.459 1.00 47.07 15 LEU C C 1
ATOM 2126 O O . LEU C 2 17 ? 17.489 71.366 50.912 1.00 48.78 15 LEU C O 1
ATOM 2131 N N . GLU C 2 18 ? 17.747 73.599 50.780 1.00 43.55 16 GLU C N 1
ATOM 2132 C CA . GLU C 2 18 ? 17.761 73.703 49.320 1.00 44.22 16 GLU C CA 1
ATOM 2133 C C . GLU C 2 18 ? 18.953 72.939 48.711 1.00 47.06 16 GLU C C 1
ATOM 2134 O O . GLU C 2 18 ? 18.953 72.668 47.509 1.00 49.01 16 GLU C O 1
ATOM 2140 N N . LEU C 2 19 ? 19.958 72.582 49.540 1.00 39.91 17 LEU C N 1
ATOM 2141 C CA . LEU C 2 19 ? 21.140 71.849 49.078 1.00 37.74 17 LEU C CA 1
ATOM 2142 C C . LEU C 2 19 ? 20.976 70.333 49.049 1.00 39.05 17 LEU C C 1
ATOM 2143 O O . LEU C 2 19 ? 21.844 69.659 48.487 1.00 38.70 17 LEU C O 1
ATOM 2148 N N . VAL C 2 20 ? 19.884 69.782 49.629 1.00 36.08 18 VAL C N 1
ATOM 2149 C CA . VAL C 2 20 ? 19.647 68.305 49.668 1.00 35.38 18 VAL C CA 1
ATOM 2150 C C . VAL C 2 20 ? 19.805 67.661 48.283 1.00 38.13 18 VAL C C 1
ATOM 2151 O O . VAL C 2 20 ? 20.450 66.608 48.157 1.00 37.26 18 VAL C O 1
ATOM 2155 N N . ASN C 2 21 ? 19.247 68.317 47.255 1.00 36.93 19 ASN C N 1
ATOM 2156 C CA . ASN C 2 21 ? 19.206 67.863 45.858 1.00 38.43 19 ASN C CA 1
ATOM 2157 C C . ASN C 2 21 ? 20.221 68.524 44.891 1.00 40.21 19 ASN C C 1
ATOM 2158 O O . ASN C 2 21 ? 20.173 68.244 43.695 1.00 40.49 19 ASN C O 1
ATOM 2163 N N . ARG C 2 22 ? 21.179 69.316 45.401 1.00 34.27 20 ARG C N 1
ATOM 2164 C CA . ARG C 2 22 ? 22.247 69.863 44.566 1.00 33.36 20 ARG C CA 1
ATOM 2165 C C . ARG C 2 22 ? 23.087 68.640 44.091 1.00 38.09 20 ARG C C 1
ATOM 2166 O O . ARG C 2 22 ? 23.386 67.768 44.915 1.00 35.97 20 ARG C O 1
ATOM 2174 N N . PRO C 2 23 ? 23.424 68.535 42.783 1.00 36.67 21 PRO C N 1
ATOM 2175 C CA . PRO C 2 23 ? 24.178 67.365 42.304 1.00 36.37 21 PRO C CA 1
ATOM 2176 C C . PRO C 2 23 ? 25.491 67.192 43.052 1.00 39.02 21 PRO C C 1
ATOM 2177 O O . PRO C 2 23 ? 26.249 68.161 43.216 1.00 39.54 21 PRO C O 1
ATOM 2181 N N . PRO C 2 24 ? 25.700 65.979 43.601 1.00 33.85 22 PRO C N 1
ATOM 2182 C CA . PRO C 2 24 ? 26.917 65.730 44.384 1.00 32.46 22 PRO C CA 1
ATOM 2183 C C . PRO C 2 24 ? 28.152 65.762 43.501 1.00 37.59 22 PRO C C 1
ATOM 2184 O O . PRO C 2 24 ? 28.109 65.326 42.338 1.00 36.43 22 PRO C O 1
ATOM 2188 N N . MET C 2 25 ? 29.247 66.264 44.048 1.00 36.36 23 MET C N 1
ATOM 2189 C CA . MET C 2 25 ? 30.528 66.297 43.343 1.00 38.46 23 MET C CA 1
ATOM 2190 C C . MET C 2 25 ? 31.050 64.846 43.224 1.00 38.28 23 MET C C 1
ATOM 2191 O O . MET C 2 25 ? 31.694 64.488 42.240 1.00 35.55 23 MET C O 1
ATOM 2196 N N . SER C 2 26 ? 30.722 63.988 44.210 1.00 34.00 24 SER C N 1
ATOM 2197 C CA . SER C 2 26 ? 31.160 62.607 44.168 1.00 32.49 24 SER C CA 1
ATOM 2198 C C . SER C 2 26 ? 30.220 61.686 43.370 1.00 37.79 24 SER C C 1
ATOM 2199 O O . SER C 2 26 ? 28.994 61.720 43.536 1.00 37.91 24 SER C O 1
ATOM 2202 N N . GLN C 2 27 ? 30.815 60.837 42.535 1.00 34.71 25 GLN C N 1
ATOM 2203 C CA . GLN C 2 27 ? 30.086 59.822 41.768 1.00 36.38 25 GLN C CA 1
ATOM 2204 C C . GLN C 2 27 ? 29.642 58.648 42.683 1.00 37.59 25 GLN C C 1
ATOM 2205 O O . GLN C 2 27 ? 28.860 57.791 42.234 1.00 38.16 25 GLN C O 1
ATOM 2211 N N A MET C 2 28 ? 30.137 58.635 43.947 0.52 34.02 26 MET C N 1
ATOM 2212 N N B MET C 2 28 ? 30.118 58.614 43.945 0.48 32.50 26 MET C N 1
ATOM 2213 C CA A MET C 2 28 ? 29.846 57.627 44.980 0.52 34.37 26 MET C CA 1
ATOM 2214 C CA B MET C 2 28 ? 29.742 57.557 44.895 0.48 32.09 26 MET C CA 1
ATOM 2215 C C A MET C 2 28 ? 28.614 57.973 45.818 0.52 35.26 26 MET C C 1
ATOM 2216 C C B MET C 2 28 ? 28.555 57.943 45.774 0.48 34.32 26 MET C C 1
ATOM 2217 O O A MET C 2 28 ? 28.173 57.139 46.614 0.52 33.47 26 MET C O 1
ATOM 2218 O O B MET C 2 28 ? 28.083 57.110 46.551 0.48 32.74 26 MET C O 1
ATOM 2227 N N . ALA C 2 29 ? 28.079 59.201 45.668 1.00 31.21 27 ALA C N 1
ATOM 2228 C CA . ALA C 2 29 ? 26.894 59.638 46.427 1.00 31.78 27 ALA C CA 1
ATOM 2229 C C . ALA C 2 29 ? 25.692 59.143 45.607 1.00 36.64 27 ALA C C 1
ATOM 2230 O O . ALA C 2 29 ? 25.613 59.411 44.405 1.00 35.77 27 ALA C O 1
ATOM 2232 N N . VAL C 2 30 ? 24.850 58.304 46.205 1.00 34.69 28 VAL C N 1
ATOM 2233 C CA . VAL C 2 30 ? 23.701 57.736 45.500 1.00 34.91 28 VAL C CA 1
ATOM 2234 C C . VAL C 2 30 ? 22.407 58.210 46.135 1.00 39.57 28 VAL C C 1
ATOM 2235 O O . VAL C 2 30 ? 22.256 58.155 47.366 1.00 37.78 28 VAL C O 1
ATOM 2239 N N . PRO C 2 31 ? 21.448 58.675 45.298 1.00 40.50 29 PRO C N 1
ATOM 2240 C CA . PRO C 2 31 ? 20.159 59.120 45.851 1.00 42.24 29 PRO C CA 1
ATOM 2241 C C . PRO C 2 31 ? 19.324 57.931 46.318 1.00 52.09 29 PRO C C 1
ATOM 2242 O O . PRO C 2 31 ? 19.348 56.880 45.697 1.00 53.21 29 PRO C O 1
ATOM 2246 N N . ILE C 2 32 ? 18.668 58.070 47.452 1.00 53.15 30 ILE C N 1
ATOM 2247 C CA . ILE C 2 32 ? 17.846 57.017 48.033 1.00 54.82 30 ILE C CA 1
ATOM 2248 C C . ILE C 2 32 ? 16.498 57.630 48.367 1.00 66.21 30 ILE C C 1
ATOM 2249 O O . ILE C 2 32 ? 16.434 58.647 49.061 1.00 66.92 30 ILE C O 1
ATOM 2254 N N . LYS C 2 33 ? 15.431 57.053 47.793 1.00 67.10 31 LYS C N 1
ATOM 2255 C CA . LYS C 2 33 ? 14.039 57.469 47.984 1.00 68.87 31 LYS C CA 1
ATOM 2256 C C . LYS C 2 33 ? 13.730 57.409 49.494 1.00 74.43 31 LYS C C 1
ATOM 2257 O O . LYS C 2 33 ? 14.161 56.443 50.145 1.00 73.93 31 LYS C O 1
ATOM 2263 N N . PRO C 2 34 ? 13.050 58.437 50.079 1.00 71.75 32 PRO C N 1
ATOM 2264 C CA . PRO C 2 34 ? 12.755 58.397 51.529 1.00 71.15 32 PRO C CA 1
ATOM 2265 C C . PRO C 2 34 ? 11.845 57.220 51.891 1.00 72.59 32 PRO C C 1
ATOM 2266 O O . PRO C 2 34 ? 10.972 56.890 51.083 1.00 72.46 32 PRO C O 1
ATOM 2270 N N . PRO C 2 35 ? 12.053 56.545 53.057 1.00 66.42 33 PRO C N 1
ATOM 2271 C CA . PRO C 2 35 ? 11.229 55.362 53.389 1.00 64.15 33 PRO C CA 1
ATOM 2272 C C . PRO C 2 35 ? 9.719 55.549 53.257 1.00 60.95 33 PRO C C 1
ATOM 2273 O O . PRO C 2 35 ? 9.185 56.631 53.507 1.00 59.49 33 PRO C O 1
ATOM 2277 N N . GLU C 2 36 ? 9.047 54.490 52.799 1.00 52.32 34 GLU C N 1
ATOM 2278 C CA . GLU C 2 36 ? 7.607 54.503 52.630 1.00 49.06 34 GLU C CA 1
ATOM 2279 C C . GLU C 2 36 ? 7.032 53.379 53.417 1.00 47.52 34 GLU C C 1
ATOM 2280 O O . GLU C 2 36 ? 7.576 52.276 53.395 1.00 47.69 34 GLU C O 1
ATOM 2286 N N . SER C 2 37 ? 5.913 53.630 54.089 1.00 40.51 35 SER C N 1
ATOM 2287 C CA . SER C 2 37 ? 5.229 52.583 54.838 1.00 39.49 35 SER C CA 1
ATOM 2288 C C . SER C 2 37 ? 4.727 51.505 53.872 1.00 41.99 35 SER C C 1
ATOM 2289 O O . SER C 2 37 ? 4.558 51.772 52.672 1.00 39.22 35 SER C O 1
ATOM 2292 N N . GLN C 2 38 ? 4.467 50.296 54.390 1.00 39.22 36 GLN C N 1
ATOM 2293 C CA . GLN C 2 38 ? 3.931 49.230 53.555 1.00 39.09 36 GLN C CA 1
ATOM 2294 C C . GLN C 2 38 ? 2.591 49.661 52.980 1.00 42.71 36 GLN C C 1
ATOM 2295 O O . GLN C 2 38 ? 2.315 49.361 51.819 1.00 44.32 36 GLN C O 1
ATOM 2301 N N . ALA C 2 39 ? 1.810 50.460 53.762 1.00 38.34 37 ALA C N 1
ATOM 2302 C CA . ALA C 2 39 ? 0.512 51.005 53.370 1.00 37.88 37 ALA C CA 1
ATOM 2303 C C . ALA C 2 39 ? 0.640 51.919 52.138 1.00 41.38 37 ALA C C 1
ATOM 2304 O O . ALA C 2 39 ? -0.169 51.790 51.212 1.00 40.48 37 ALA C O 1
ATOM 2306 N N . GLU C 2 40 ? 1.653 52.829 52.121 1.00 37.55 38 GLU C N 1
ATOM 2307 C CA . GLU C 2 40 ? 1.921 53.740 50.995 1.00 37.17 38 GLU C CA 1
ATOM 2308 C C . GLU C 2 40 ? 2.349 52.930 49.772 1.00 35.90 38 GLU C C 1
ATOM 2309 O O . GLU C 2 40 ? 1.828 53.151 48.689 1.00 33.31 38 GLU C O 1
ATOM 2315 N N . GLN C 2 41 ? 3.289 51.978 49.959 1.00 32.64 39 GLN C N 1
ATOM 2316 C CA . GLN C 2 41 ? 3.819 51.135 48.889 1.00 31.65 39 GLN C CA 1
ATOM 2317 C C . GLN C 2 41 ? 2.734 50.281 48.227 1.00 32.67 39 GLN C C 1
ATOM 2318 O O . GLN C 2 41 ? 2.669 50.201 46.995 1.00 29.75 39 GLN C O 1
ATOM 2324 N N . LEU C 2 42 ? 1.842 49.718 49.035 1.00 29.38 40 LEU C N 1
ATOM 2325 C CA . LEU C 2 42 ? 0.769 48.835 48.562 1.00 28.42 40 LEU C CA 1
ATOM 2326 C C . LEU C 2 42 ? -0.246 49.647 47.784 1.00 30.99 40 LEU C C 1
ATOM 2327 O O . LEU C 2 42 ? -0.649 49.246 46.696 1.00 30.54 40 LEU C O 1
ATOM 2332 N N . MET C 2 43 ? -0.610 50.812 48.322 1.00 28.08 41 MET C N 1
ATOM 2333 C CA . MET C 2 43 ? -1.554 51.694 47.636 1.00 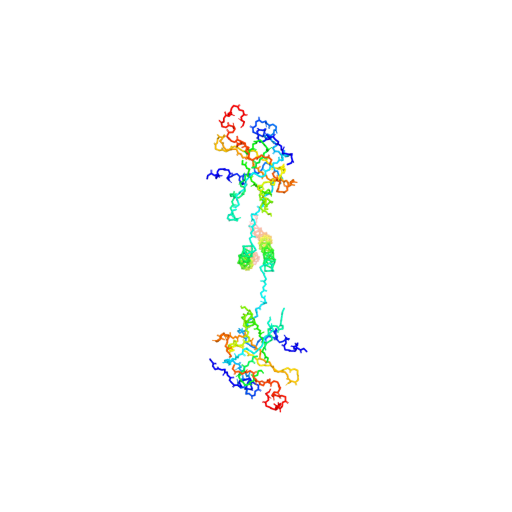28.78 41 MET C CA 1
ATOM 2334 C C . MET C 2 43 ? -1.001 52.179 46.267 1.00 33.62 41 MET C C 1
ATOM 2335 O O . MET C 2 43 ? -1.739 52.220 45.285 1.00 33.67 41 MET C O 1
ATOM 2340 N N . LYS C 2 44 ? 0.279 52.573 46.228 1.00 30.26 42 LYS C N 1
ATOM 2341 C CA . LYS C 2 44 ? 0.951 53.006 45.010 1.00 31.08 42 LYS C CA 1
ATOM 2342 C C . LYS C 2 44 ? 0.989 51.864 43.983 1.00 33.31 42 LYS C C 1
ATOM 2343 O O . LYS C 2 44 ? 0.746 52.095 42.793 1.00 32.66 42 LYS C O 1
ATOM 2349 N N . ALA C 2 45 ? 1.236 50.624 44.452 1.00 29.51 43 ALA C N 1
ATOM 2350 C CA . ALA C 2 45 ? 1.298 49.450 43.582 1.00 29.16 43 ALA C CA 1
ATOM 2351 C C . ALA C 2 45 ? -0.094 49.168 42.996 1.00 32.72 43 ALA C C 1
ATOM 2352 O O . ALA C 2 45 ? -0.219 49.011 41.781 1.00 30.68 43 ALA C O 1
ATOM 2354 N N . LYS C 2 46 ? -1.156 49.256 43.834 1.00 29.91 44 LYS C N 1
ATOM 2355 C CA . LYS C 2 46 ? -2.537 49.072 43.354 1.00 29.21 44 LYS C CA 1
ATOM 2356 C C . LYS C 2 46 ? -2.918 50.151 42.336 1.00 31.22 44 LYS C C 1
ATOM 2357 O O . LYS C 2 46 ? -3.548 49.834 41.332 1.00 31.00 44 LYS C O 1
ATOM 2363 N N . GLY C 2 47 ? -2.500 51.385 42.583 1.00 28.57 45 GLY C N 1
ATOM 2364 C CA . GLY C 2 47 ? -2.744 52.513 41.690 1.00 29.34 45 GLY C CA 1
ATOM 2365 C C . GLY C 2 47 ? -2.101 52.261 40.330 1.00 35.41 45 GLY C C 1
ATOM 2366 O O . GLY C 2 47 ? -2.740 52.457 39.293 1.00 35.66 45 GLY C O 1
ATOM 2367 N N . GLU C 2 48 ? -0.852 51.757 40.346 1.00 31.75 46 GLU C N 1
ATOM 2368 C CA . GLU C 2 48 ? -0.068 51.447 39.151 1.00 33.73 46 GLU C CA 1
ATOM 2369 C C . GLU C 2 48 ? -0.678 50.288 38.357 1.00 36.40 46 GLU C C 1
ATOM 2370 O O . GLU C 2 48 ? -0.749 50.375 37.138 1.00 36.20 46 GLU C O 1
ATOM 2376 N N . VAL C 2 49 ? -1.205 49.260 39.052 1.00 31.87 47 VAL C N 1
ATOM 2377 C CA . VAL C 2 49 ? -1.881 48.127 38.432 1.00 31.94 47 VAL C CA 1
ATOM 2378 C C . VAL C 2 49 ? -3.066 48.648 37.593 1.00 35.07 47 VAL C C 1
ATOM 2379 O O . VAL C 2 49 ? -3.192 48.256 36.426 1.00 33.69 47 VAL C O 1
ATOM 2383 N N . GLY C 2 50 ? -3.883 49.527 38.188 1.00 30.06 48 GLY C N 1
ATOM 2384 C CA . GLY C 2 50 ? -5.046 50.124 37.525 1.00 30.59 48 GLY C CA 1
ATOM 2385 C C . GLY C 2 50 ? -4.712 50.915 36.276 1.00 35.31 48 GLY C C 1
ATOM 2386 O O . GLY C 2 50 ? -5.366 50.740 35.242 1.00 34.00 48 GLY C O 1
ATOM 2387 N N . VAL C 2 51 ? -3.678 51.774 36.359 1.00 31.37 49 VAL C N 1
ATOM 2388 C CA . VAL C 2 51 ? -3.233 52.585 35.222 1.00 31.92 49 VAL C CA 1
ATOM 2389 C C . VAL C 2 51 ? -2.686 51.673 34.107 1.00 36.75 49 VAL C C 1
ATOM 2390 O O . VAL C 2 51 ? -3.061 51.849 32.946 1.00 36.31 49 VAL C O 1
ATOM 2394 N N . LEU C 2 52 ? -1.839 50.683 34.465 1.00 33.59 50 LEU C N 1
ATOM 2395 C CA . LEU C 2 52 ? -1.297 49.726 33.491 1.00 32.56 50 LEU C CA 1
ATOM 2396 C C . LEU C 2 52 ? -2.387 48.955 32.779 1.00 36.40 50 LEU C C 1
ATOM 2397 O O . LEU C 2 52 ? -2.311 48.841 31.563 1.00 36.46 50 LEU C O 1
ATOM 2402 N N . ARG C 2 53 ? -3.426 48.487 33.501 1.00 32.53 51 ARG C N 1
ATOM 2403 C CA . ARG C 2 53 ? -4.580 47.793 32.890 1.00 32.65 51 ARG C CA 1
ATOM 2404 C C . ARG C 2 53 ? -5.331 48.686 31.902 1.00 37.33 51 ARG C C 1
ATOM 2405 O O . ARG C 2 53 ? -5.811 48.198 30.874 1.00 35.62 51 ARG C O 1
ATOM 2413 N N . GLN C 2 54 ? -5.504 49.971 32.262 1.00 35.27 52 GLN C N 1
ATOM 2414 C CA . GLN C 2 54 ? -6.153 50.961 31.391 1.00 34.97 52 GLN C CA 1
ATOM 2415 C C . GLN C 2 54 ? -5.341 51.150 30.113 1.00 35.30 52 GLN C C 1
ATOM 2416 O O . GLN C 2 54 ? -5.907 51.071 29.033 1.00 35.35 52 GLN C O 1
ATOM 2422 N N . LYS C 2 55 ? -4.017 51.341 30.247 1.00 28.85 53 LYS C N 1
ATOM 2423 C CA . LYS C 2 55 ? -3.092 51.493 29.138 1.00 28.57 53 LYS C CA 1
ATOM 2424 C C . LYS C 2 55 ? -3.061 50.229 28.255 1.00 36.42 53 LYS C C 1
ATOM 2425 O O . LYS C 2 55 ? -2.997 50.339 27.031 1.00 36.29 53 LYS C O 1
ATOM 2431 N N . LEU C 2 56 ? -3.152 49.036 28.865 1.00 34.61 54 LEU C N 1
ATOM 2432 C CA . LEU C 2 56 ? -3.147 47.772 28.121 1.00 33.28 54 LEU C CA 1
ATOM 2433 C C . LEU C 2 56 ? -4.411 47.576 27.303 1.00 38.09 54 LEU C C 1
ATOM 2434 O O . LEU C 2 56 ? -4.345 47.145 26.134 1.00 37.93 54 LEU C O 1
ATOM 2439 N N . SER C 2 57 ? -5.559 47.848 27.929 1.00 34.80 55 SER C N 1
ATOM 2440 C CA . SER C 2 57 ? -6.884 47.750 27.309 1.00 36.53 55 SER C CA 1
ATOM 2441 C C . SER C 2 57 ? -6.970 48.704 26.103 1.00 43.16 55 SER C C 1
ATOM 2442 O O . SER C 2 57 ? -7.505 48.330 25.057 1.00 41.52 55 SER C O 1
ATOM 2445 N N . MET C 2 58 ? -6.426 49.925 26.257 1.00 43.09 56 MET C N 1
ATOM 2446 C CA . MET C 2 58 ? -6.374 50.931 25.192 1.00 44.05 56 MET C CA 1
ATOM 2447 C C . MET C 2 58 ? -5.491 50.439 24.041 1.00 42.76 56 MET C C 1
ATOM 2448 O O . MET C 2 58 ? -5.911 50.484 22.886 1.00 40.45 56 MET C O 1
ATOM 2453 N N . LEU C 2 59 ? -4.245 50.030 24.352 1.00 36.87 57 LEU C N 1
ATOM 2454 C CA . LEU C 2 59 ? -3.292 49.593 23.337 1.00 37.21 57 LEU C CA 1
ATOM 2455 C C . LEU C 2 59 ? -3.740 48.329 22.589 1.00 42.06 57 LEU C C 1
ATOM 2456 O O . LEU C 2 59 ? -3.412 48.185 21.415 1.00 40.61 57 LEU C O 1
ATOM 2461 N N . GLU C 2 60 ? -4.513 47.438 23.241 1.00 41.34 58 GLU C N 1
ATOM 2462 C CA . GLU C 2 60 ? -5.023 46.239 22.571 1.00 42.33 58 GLU C CA 1
ATOM 2463 C C . GLU C 2 60 ? -6.060 46.644 21.512 1.00 45.83 58 GLU C C 1
ATOM 2464 O O . GLU C 2 60 ? -6.046 46.097 20.409 1.00 43.18 58 GLU C O 1
ATOM 2470 N N . LYS C 2 61 ? -6.926 47.626 21.849 1.00 43.57 59 LYS C N 1
ATOM 2471 C CA . LYS C 2 61 ? -7.955 48.179 20.960 1.00 44.70 59 LYS C CA 1
ATOM 2472 C C . LYS C 2 61 ? -7.269 48.855 19.755 1.00 47.71 59 LYS C C 1
ATOM 2473 O O . LYS C 2 61 ? -7.676 48.615 18.619 1.00 47.40 59 LYS C O 1
ATOM 2479 N N . THR C 2 62 ? -6.190 49.620 20.006 1.00 43.53 60 THR C N 1
ATOM 2480 C CA . THR C 2 62 ? -5.384 50.284 18.968 1.00 43.50 60 THR C CA 1
ATOM 2481 C C . THR C 2 62 ? -4.803 49.254 17.987 1.00 46.30 60 THR C C 1
ATOM 2482 O O . THR C 2 62 ? -4.891 49.472 16.781 1.00 45.29 60 THR C O 1
ATOM 2486 N N . LEU C 2 63 ? -4.216 48.154 18.502 1.00 41.82 61 LEU C N 1
ATOM 2487 C CA . LEU C 2 63 ? -3.651 47.065 17.687 1.00 41.19 61 LEU C CA 1
ATOM 2488 C C . LEU C 2 63 ? -4.712 46.429 16.781 1.00 46.36 61 LEU C C 1
ATOM 2489 O O . LEU C 2 63 ? -4.427 46.195 15.605 1.00 46.27 61 LEU C O 1
ATOM 2494 N N . ARG C 2 64 ? -5.938 46.208 17.292 1.00 43.35 62 ARG C N 1
ATOM 2495 C CA . ARG C 2 64 ? -7.043 45.631 16.508 1.00 44.48 62 ARG C CA 1
ATOM 2496 C C . ARG C 2 64 ? -7.478 46.609 15.395 1.00 50.72 62 ARG C C 1
ATOM 2497 O O . ARG C 2 64 ? -7.852 46.174 14.292 1.00 48.74 62 ARG C O 1
ATOM 2505 N N . GLU C 2 65 ? -7.420 47.928 15.700 1.00 48.18 63 GLU C N 1
ATOM 2506 C CA . GLU C 2 65 ? -7.792 49.012 14.784 1.00 48.09 63 GLU C CA 1
ATOM 2507 C C . GLU C 2 65 ? -6.799 49.111 13.661 1.00 51.64 63 GLU C C 1
ATOM 2508 O O . GLU C 2 65 ? -7.208 49.163 12.502 1.00 51.99 63 GLU C O 1
ATOM 2514 N N . HIS C 2 66 ? -5.498 49.042 13.995 1.00 47.14 64 HIS C N 1
ATOM 2515 C CA . HIS C 2 66 ? -4.395 49.047 13.036 1.00 46.71 64 HIS C CA 1
ATOM 2516 C C . HIS C 2 66 ? -4.453 47.814 12.123 1.00 51.22 64 HIS C C 1
ATOM 2517 O O . HIS C 2 66 ? -4.141 47.927 10.932 1.00 51.21 64 HIS C O 1
ATOM 2524 N N . ASP C 2 67 ? -4.846 46.646 12.669 1.00 46.83 65 ASP C N 1
ATOM 2525 C CA . ASP C 2 67 ? -4.962 45.420 11.880 1.00 47.22 65 ASP C CA 1
ATOM 2526 C C . ASP C 2 67 ? -6.138 45.509 10.910 1.00 53.37 65 ASP C C 1
ATOM 2527 O O . ASP C 2 67 ? -5.997 45.132 9.742 1.00 53.69 65 ASP C O 1
ATOM 2532 N N . ASP C 2 68 ? -7.265 46.065 11.383 1.00 50.55 66 ASP C N 1
ATOM 2533 C CA . ASP C 2 68 ? -8.491 46.303 10.617 1.00 51.97 66 ASP C CA 1
ATOM 2534 C C . ASP C 2 68 ? -8.219 47.283 9.482 1.00 55.95 66 ASP C C 1
ATOM 2535 O O . ASP C 2 68 ? -8.661 47.056 8.345 1.00 56.15 66 ASP C O 1
ATOM 2540 N N . ASN C 2 69 ? -7.496 48.379 9.798 1.00 49.92 67 ASN C N 1
ATOM 2541 C CA . ASN C 2 69 ? -7.164 49.403 8.833 1.00 49.08 67 ASN C CA 1
ATOM 2542 C C . ASN C 2 69 ? -6.210 48.918 7.763 1.00 53.60 67 ASN C C 1
ATOM 2543 O O . ASN C 2 69 ? -6.330 49.365 6.618 1.00 53.43 67 ASN C O 1
ATOM 2548 N N . GLN C 2 70 ? -5.288 47.990 8.116 1.00 48.30 68 GLN C N 1
ATOM 2549 C CA . GLN C 2 70 ? -4.356 47.410 7.161 1.00 47.42 68 GLN C CA 1
ATOM 2550 C C . GLN C 2 70 ? -5.160 46.610 6.127 1.00 52.83 68 GLN C C 1
ATOM 2551 O O . GLN C 2 70 ? -4.963 46.820 4.928 1.00 51.92 68 GLN C O 1
ATOM 2557 N N . LYS C 2 71 ? -6.083 45.725 6.597 1.00 49.71 69 LYS C N 1
ATOM 2558 C CA . LYS C 2 71 ? -6.945 44.898 5.739 1.00 49.13 69 LYS C CA 1
ATOM 2559 C C . LYS C 2 71 ? -7.793 45.757 4.773 1.00 52.79 69 LYS C C 1
ATOM 2560 O O . LYS C 2 71 ? -7.868 45.441 3.587 1.00 52.19 69 LYS C O 1
ATOM 2566 N N . LYS C 2 72 ? -8.355 46.868 5.272 1.00 49.01 70 LYS C N 1
ATOM 2567 C CA . LYS C 2 72 ? -9.148 47.839 4.520 1.00 49.65 70 LYS C CA 1
ATOM 2568 C C . LYS C 2 72 ? -8.282 48.502 3.422 1.00 55.95 70 LYS C C 1
ATOM 2569 O O . LYS C 2 72 ? -8.677 48.498 2.248 1.00 54.48 70 LYS C O 1
ATOM 2575 N N . LEU C 2 73 ? -7.107 49.064 3.812 1.00 52.89 71 LEU C N 1
ATOM 2576 C CA . LEU C 2 73 ? -6.192 49.742 2.893 1.00 52.66 71 LEU C CA 1
ATOM 2577 C C . LEU C 2 73 ? -5.608 48.801 1.826 1.00 54.46 71 LEU C C 1
ATOM 2578 O O . LEU C 2 73 ? -5.537 49.193 0.670 1.00 54.36 71 LEU C O 1
ATOM 2583 N N . GLU C 2 74 ? -5.245 47.567 2.195 1.00 49.14 72 GLU C N 1
ATOM 2584 C CA . GLU C 2 74 ? -4.724 46.564 1.265 1.00 48.59 72 GLU C CA 1
ATOM 2585 C C . GLU C 2 74 ? -5.805 46.149 0.225 1.00 54.06 72 GLU C C 1
ATOM 2586 O O . GLU C 2 74 ? -5.489 45.984 -0.959 1.00 53.89 72 GLU C O 1
ATOM 2592 N N . SER C 2 75 ? -7.072 46.031 0.672 1.00 50.22 73 SER C N 1
ATOM 2593 C CA . SER C 2 75 ? -8.231 45.695 -0.152 1.00 50.60 73 SER C CA 1
ATOM 2594 C C . SER C 2 75 ? -8.479 46.811 -1.180 1.00 52.38 73 SER C C 1
ATOM 2595 O O . SER C 2 75 ? -8.741 46.525 -2.352 1.00 49.40 73 SER C O 1
ATOM 2598 N N . SER C 2 76 ? -8.372 48.066 -0.718 1.00 48.68 74 SER C N 1
ATOM 2599 C CA . SER C 2 76 ? -8.535 49.309 -1.465 1.00 48.78 74 SER C CA 1
ATOM 2600 C C . SER C 2 76 ? -7.409 49.445 -2.484 1.00 52.46 74 SER C C 1
ATOM 2601 O O . SER C 2 76 ? -7.675 49.814 -3.629 1.00 51.43 74 SER C O 1
ATOM 2604 N N . LEU C 2 77 ? -6.156 49.128 -2.069 1.00 49.28 75 LEU C N 1
ATOM 2605 C CA . LEU C 2 77 ? -4.956 49.164 -2.918 1.00 48.71 75 LEU C CA 1
ATOM 2606 C C . LEU C 2 77 ? -5.122 48.164 -4.061 1.00 49.27 75 LEU C C 1
ATOM 2607 O O . LEU C 2 77 ? -4.875 48.514 -5.200 1.00 47.95 75 LEU C O 1
ATOM 2612 N N . LYS C 2 78 ? -5.523 46.923 -3.747 1.00 45.44 76 LYS C N 1
ATOM 2613 C CA . LYS C 2 78 ? -5.704 45.860 -4.727 1.00 44.85 76 LYS C CA 1
ATOM 2614 C C . LYS C 2 78 ? -6.793 46.184 -5.744 1.00 48.98 76 LYS C C 1
ATOM 2615 O O . LYS C 2 78 ? -6.605 45.901 -6.923 1.00 48.74 76 LYS C O 1
ATOM 2621 N N . SER C 2 79 ? -7.899 46.802 -5.299 1.00 45.38 77 SER C N 1
ATOM 2622 C CA . SER C 2 79 ? -9.027 47.223 -6.139 1.00 45.58 77 SER C CA 1
ATOM 2623 C C . SER C 2 79 ? -8.594 48.303 -7.125 1.00 46.87 77 SER C C 1
ATOM 2624 O O . SER C 2 79 ? -8.914 48.198 -8.308 1.00 44.98 77 SER C O 1
ATOM 2627 N N . SER C 2 80 ? -7.876 49.341 -6.632 1.00 42.70 78 SER C N 1
ATOM 2628 C CA . SER C 2 80 ? -7.334 50.439 -7.436 1.00 42.49 78 SER C CA 1
ATOM 2629 C C . SER C 2 80 ? -6.370 49.882 -8.502 1.00 42.46 78 SER C C 1
ATOM 2630 O O . SER C 2 80 ? -6.425 50.322 -9.651 1.00 40.56 78 SER C O 1
ATOM 2633 N N A HIS C 2 81 ? -5.517 48.928 -8.099 0.52 38.49 79 HIS C N 1
ATOM 2634 N N B HIS C 2 81 ? -5.491 48.916 -8.125 0.48 37.83 79 HIS C N 1
ATOM 2635 C CA A HIS C 2 81 ? -4.541 48.263 -8.955 0.52 37.36 79 HIS C CA 1
ATOM 2636 C CA B HIS C 2 81 ? -4.543 48.270 -9.053 0.48 36.35 79 HIS C CA 1
ATOM 2637 C C A HIS C 2 81 ? -5.222 47.424 -10.059 0.52 41.19 79 HIS C C 1
ATOM 2638 C C B HIS C 2 81 ? -5.293 47.482 -10.122 0.48 40.51 79 HIS C C 1
ATOM 2639 O O A HIS C 2 81 ? -4.853 47.542 -11.233 0.52 39.22 79 HIS C O 1
ATOM 2640 O O B HIS C 2 81 ? -4.995 47.628 -11.314 0.48 38.32 79 HIS C O 1
ATOM 2653 N N . GLU C 2 82 ? -6.257 46.644 -9.694 1.00 38.35 80 GLU C N 1
ATOM 2654 C CA . GLU C 2 82 ? -7.034 45.827 -10.618 1.00 39.36 80 GLU C CA 1
ATOM 2655 C C . GLU C 2 82 ? -7.816 46.671 -11.634 1.00 45.15 80 GLU C C 1
ATOM 2656 O O . GLU C 2 82 ? -7.937 46.268 -12.784 1.00 45.48 80 GLU C O 1
ATOM 2662 N N . GLU C 2 83 ? -8.251 47.876 -11.226 1.00 42.23 81 GLU C N 1
ATOM 2663 C CA . GLU C 2 83 ? -8.947 48.847 -12.053 1.00 42.40 81 GLU C CA 1
ATOM 2664 C C . GLU C 2 83 ? -7.974 49.436 -13.122 1.00 44.45 81 GLU C C 1
ATOM 2665 O O . GLU C 2 83 ? -8.363 49.600 -14.283 1.00 42.58 81 GLU C O 1
ATOM 2671 N N . GLU C 2 84 ? -6.724 49.757 -12.713 1.00 38.36 82 GLU C N 1
ATOM 2672 C CA . GLU C 2 84 ? -5.688 50.296 -13.586 1.00 37.16 82 GLU C CA 1
ATOM 2673 C C . GLU C 2 84 ? -5.283 49.244 -14.632 1.00 41.12 82 GLU C C 1
ATOM 2674 O O . GLU C 2 84 ? -5.221 49.558 -15.825 1.00 41.25 82 GLU C O 1
ATOM 2680 N N . VAL C 2 85 ? -5.004 48.013 -14.179 1.00 36.98 83 VAL C N 1
ATOM 2681 C CA . VAL C 2 85 ? -4.633 46.886 -15.023 1.00 37.63 83 VAL C CA 1
ATOM 2682 C C . VAL C 2 85 ? -5.737 46.615 -16.074 1.00 42.37 83 VAL C C 1
ATOM 2683 O O . VAL C 2 85 ? -5.430 46.512 -17.270 1.00 40.95 83 VAL C O 1
ATOM 2687 N N . THR C 2 86 ? -7.013 46.580 -15.638 1.00 40.00 84 THR C N 1
ATOM 2688 C CA . THR C 2 86 ? -8.168 46.369 -16.531 1.00 39.75 84 THR C CA 1
ATOM 2689 C C . THR C 2 86 ? -8.232 47.455 -17.602 1.00 41.83 84 THR C C 1
ATOM 2690 O O . THR C 2 86 ? -8.423 47.140 -18.787 1.00 40.29 84 THR C O 1
ATOM 2694 N N . LYS C 2 87 ? -8.015 48.715 -17.208 1.00 38.29 85 LYS C N 1
ATOM 2695 C CA . LYS C 2 87 ? -8.002 49.819 -18.172 1.00 38.80 85 LYS C CA 1
ATOM 2696 C C . LYS C 2 87 ? -6.936 49.611 -19.264 1.00 41.24 85 LYS C C 1
ATOM 2697 O O . LYS C 2 87 ? -7.223 49.857 -20.429 1.00 38.09 85 LYS C O 1
ATOM 2703 N N . LEU C 2 88 ? -5.706 49.203 -18.870 1.00 37.52 86 LEU C N 1
ATOM 2704 C CA . LEU C 2 88 ? -4.601 48.961 -19.811 1.00 36.62 86 LEU C CA 1
ATOM 2705 C C . LEU C 2 88 ? -4.894 47.762 -20.702 1.00 37.25 86 LEU C C 1
ATOM 2706 O O . LEU C 2 88 ? -4.589 47.816 -21.882 1.00 36.04 86 LEU C O 1
ATOM 2711 N N . LYS C 2 89 ? -5.494 46.689 -20.145 1.00 32.82 87 LYS C N 1
ATOM 2712 C CA . LYS C 2 89 ? -5.846 45.501 -20.908 1.00 31.73 87 LYS C CA 1
ATOM 2713 C C . LYS C 2 89 ? -6.914 45.816 -21.958 1.00 35.46 87 LYS C C 1
ATOM 2714 O O . LYS C 2 89 ? -6.818 45.299 -23.055 1.00 33.65 87 LYS C O 1
ATOM 2720 N N . ILE C 2 90 ? -7.889 46.703 -21.639 1.00 32.87 88 ILE C N 1
ATOM 2721 C CA . ILE C 2 90 ? -8.947 47.141 -22.557 1.00 33.78 88 ILE C CA 1
ATOM 2722 C C . ILE C 2 90 ? -8.328 47.991 -23.678 1.00 34.41 88 ILE C C 1
ATOM 2723 O O . ILE C 2 90 ? -8.723 47.880 -24.837 1.00 32.88 88 ILE C O 1
ATOM 2728 N N . GLU C 2 91 ? -7.340 48.806 -23.324 1.00 30.89 89 GLU C N 1
ATOM 2729 C CA . GLU C 2 91 ? -6.614 49.638 -24.276 1.00 30.01 89 GLU C CA 1
ATOM 2730 C C . GLU C 2 91 ? -5.812 48.735 -25.251 1.00 32.18 89 GLU C C 1
ATOM 2731 O O . GLU C 2 91 ? -5.753 49.034 -26.435 1.00 30.54 89 GLU C O 1
ATOM 2737 N N . LEU C 2 92 ? -5.171 47.666 -24.733 1.00 29.14 90 LEU C N 1
ATOM 2738 C CA . LEU C 2 92 ? -4.417 46.695 -25.544 1.00 28.80 90 LEU C CA 1
ATOM 2739 C C . LEU C 2 92 ? -5.354 45.971 -26.507 1.00 31.08 90 LEU C C 1
ATOM 2740 O O . LEU C 2 92 ? -5.047 45.821 -27.686 1.00 30.56 90 LEU C O 1
ATOM 2745 N N . GLU C 2 93 ? -6.519 45.572 -26.014 1.00 29.52 91 GLU C N 1
ATOM 2746 C CA . GLU C 2 93 ? -7.529 44.933 -26.850 1.00 29.85 91 GLU C CA 1
ATOM 2747 C C . GLU C 2 93 ? -7.981 45.898 -27.972 1.00 32.46 91 GLU C C 1
ATOM 2748 O O . GLU C 2 93 ? -8.129 45.469 -29.111 1.00 32.46 91 GLU C O 1
ATOM 2754 N N . ARG C 2 94 ? -8.173 47.204 -27.649 1.00 29.67 92 ARG C N 1
ATOM 2755 C CA . ARG C 2 94 ? -8.573 48.200 -28.642 1.00 29.85 92 ARG C CA 1
ATOM 2756 C C . ARG C 2 94 ? -7.527 48.270 -29.764 1.00 31.66 92 ARG C C 1
ATOM 2757 O O . ARG C 2 94 ? -7.900 48.254 -30.928 1.00 29.13 92 ARG C O 1
ATOM 2765 N N . LEU C 2 95 ? -6.232 48.341 -29.415 1.00 29.90 93 LEU C N 1
ATOM 2766 C CA . LEU C 2 95 ? -5.151 48.436 -30.415 1.00 30.47 93 LEU C CA 1
ATOM 2767 C C . LEU C 2 95 ? -5.000 47.144 -31.230 1.00 32.14 93 LEU C C 1
ATOM 2768 O O . LEU C 2 95 ? -4.672 47.207 -32.402 1.00 31.91 93 LEU C O 1
ATOM 2773 N N . GLU C 2 96 ? -5.223 45.989 -30.609 1.00 28.00 94 GLU C N 1
ATOM 2774 C CA . GLU C 2 96 ? -5.190 44.697 -31.304 1.00 27.73 94 GLU C CA 1
ATOM 2775 C C . GLU C 2 96 ? -6.339 44.678 -32.313 1.00 30.56 94 GLU C C 1
ATOM 2776 O O . GLU C 2 96 ? -6.159 44.231 -33.437 1.00 29.31 94 GLU C O 1
ATOM 2782 N N . ASP C 2 97 ? -7.519 45.165 -31.905 1.00 28.63 95 ASP C N 1
ATOM 2783 C CA . ASP C 2 97 ? -8.682 45.285 -32.802 1.00 27.88 95 ASP C CA 1
ATOM 2784 C C . ASP C 2 97 ? -8.414 46.279 -33.939 1.00 29.45 95 ASP C C 1
ATOM 2785 O O . ASP C 2 97 ? -8.775 45.991 -35.068 1.00 28.05 95 ASP C O 1
ATOM 2790 N N . GLU C 2 98 ? -7.758 47.443 -33.671 1.00 27.89 96 GLU C N 1
ATOM 2791 C CA . GLU C 2 98 ? -7.417 48.390 -34.763 1.00 28.24 96 GLU C CA 1
ATOM 2792 C C . GLU C 2 98 ? -6.544 47.720 -35.806 1.00 31.46 96 GLU C C 1
ATOM 2793 O O . GLU C 2 98 ? -6.786 47.885 -37.001 1.00 30.70 96 GLU C O 1
ATOM 2799 N N . ARG C 2 99 ? -5.539 46.932 -35.358 1.00 27.74 97 ARG C N 1
ATOM 2800 C CA . ARG C 2 99 ? -4.655 46.204 -36.278 1.00 28.87 97 ARG C CA 1
ATOM 2801 C C . ARG C 2 99 ? -5.452 45.172 -37.089 1.00 32.01 97 ARG C C 1
ATOM 2802 O O . ARG C 2 99 ? -5.299 45.105 -38.307 1.00 31.73 97 ARG C O 1
ATOM 2810 N N . LYS C 2 100 ? -6.325 44.397 -36.423 1.00 29.48 98 LYS C N 1
ATOM 2811 C CA . LYS C 2 100 ? -7.161 43.438 -37.151 1.00 29.59 98 LYS C CA 1
ATOM 2812 C C . LYS C 2 100 ? -8.097 44.174 -38.159 1.00 31.43 98 LYS C C 1
ATOM 2813 O O . LYS C 2 100 ? -8.215 43.722 -39.291 1.00 30.72 98 LYS C O 1
ATOM 2819 N N . PHE C 2 101 ? -8.712 45.323 -37.764 1.00 30.07 99 PHE C N 1
ATOM 2820 C CA . PHE C 2 101 ? -9.579 46.098 -38.680 1.00 30.42 99 PHE C CA 1
ATOM 2821 C C . PHE C 2 101 ? -8.797 46.560 -39.907 1.00 38.55 99 PHE C C 1
ATOM 2822 O O . PHE C 2 101 ? -9.291 46.443 -41.040 1.00 38.90 99 PHE C O 1
ATOM 2830 N N . MET C 2 102 ? -7.547 46.992 -39.702 1.00 37.61 100 MET C N 1
ATOM 2831 C CA . MET C 2 102 ? -6.685 47.429 -40.807 1.00 39.29 100 MET C CA 1
ATOM 2832 C C . MET C 2 102 ? -6.395 46.306 -41.783 1.00 42.69 100 MET C C 1
ATOM 2833 O O . MET C 2 102 ? -6.461 46.527 -42.997 1.00 41.36 100 MET C O 1
ATOM 2838 N N . LEU C 2 103 ? -6.119 45.093 -41.270 1.00 39.33 101 LEU C N 1
ATOM 2839 C CA . LEU C 2 103 ? -5.859 43.945 -42.144 1.00 38.31 101 LEU C CA 1
ATOM 2840 C C . LEU C 2 103 ? -7.112 43.522 -42.893 1.00 40.03 101 LEU C C 1
ATOM 2841 O O . LEU C 2 103 ? -7.033 43.207 -44.076 1.00 41.66 101 LEU C O 1
ATOM 2846 N N . LEU C 2 104 ? -8.281 43.612 -42.245 1.00 33.84 102 LEU C N 1
ATOM 2847 C CA . LEU C 2 104 ? -9.552 43.247 -42.890 1.00 32.09 102 LEU C CA 1
ATOM 2848 C C . LEU C 2 104 ? -9.997 44.188 -43.995 1.00 36.97 102 LEU C C 1
ATOM 2849 O O . LEU C 2 104 ? -10.453 43.719 -45.031 1.00 36.68 102 LEU C O 1
ATOM 2854 N N . GLU C 2 105 ? -9.930 45.510 -43.766 1.00 35.03 103 GLU C N 1
ATOM 2855 C CA . GLU C 2 105 ? -10.495 46.508 -44.700 1.00 35.44 103 GLU C CA 1
ATOM 2856 C C . GLU C 2 105 ? -9.604 46.797 -45.922 1.00 43.47 103 GLU C C 1
ATOM 2857 O O . GLU C 2 105 ? -10.068 47.488 -46.826 1.00 41.83 103 GLU C O 1
ATOM 2863 N N . GLN C 2 106 ? -8.361 46.254 -45.953 1.00 45.05 104 GLN C N 1
ATOM 2864 C CA . GLN C 2 106 ? -7.385 46.367 -47.048 1.00 48.75 104 GLN C CA 1
ATOM 2865 C C . GLN C 2 106 ? -7.369 47.755 -47.753 1.00 59.33 104 GLN C C 1
ATOM 2866 O O . GLN C 2 106 ? -7.516 47.822 -48.984 1.00 58.47 104 GLN C O 1
ATOM 2872 N N . LYS C 2 107 ? -7.181 48.856 -46.957 1.00 60.66 105 LYS C N 1
ATOM 2873 C CA . LYS C 2 107 ? -7.167 50.263 -47.409 1.00 63.40 105 LYS C CA 1
ATOM 2874 C C . LYS C 2 107 ? -6.222 50.564 -48.585 1.00 74.35 105 LYS C C 1
ATOM 2875 O O . LYS C 2 107 ? -6.429 51.567 -49.279 1.00 75.33 105 LYS C O 1
ATOM 2881 N N . HIS C 2 108 ? -5.215 49.695 -48.832 1.00 74.61 106 HIS C N 1
ATOM 2882 C CA . HIS C 2 108 ? -4.272 49.839 -49.950 1.00 76.36 106 HIS C CA 1
ATOM 2883 C C . HIS C 2 108 ? -4.963 49.687 -51.339 1.00 82.49 106 HIS C C 1
ATOM 2884 O O . HIS C 2 108 ? -4.391 50.109 -52.349 1.00 82.66 106 HIS C O 1
ATOM 2891 N N . LEU C 2 109 ? -6.200 49.101 -51.354 1.00 79.64 107 LEU C N 1
ATOM 2892 C CA . LEU C 2 109 ? -7.096 48.786 -52.486 1.00 115.13 107 LEU C CA 1
ATOM 2893 C C . LEU C 2 109 ? -6.770 47.429 -53.114 1.00 127.64 107 LEU C C 1
ATOM 2894 O O . LEU C 2 109 ? -7.110 46.388 -52.549 1.00 83.77 107 LEU C O 1
ATOM 2899 N N . ASP D 2 12 ? -12.640 12.460 61.542 1.00 79.69 10 ASP D N 1
ATOM 2900 C CA . ASP D 2 12 ? -12.486 13.852 61.116 1.00 78.70 10 ASP D CA 1
ATOM 2901 C C . ASP D 2 12 ? -13.739 14.368 60.395 1.00 79.79 10 ASP D C 1
ATOM 2902 O O . ASP D 2 12 ? -14.535 13.571 59.886 1.00 81.17 10 ASP D O 1
ATOM 2907 N N . ASP D 2 13 ? -13.887 15.705 60.322 1.00 70.94 11 ASP D N 1
ATOM 2908 C CA . ASP D 2 13 ? -14.982 16.372 59.616 1.00 68.63 11 ASP D CA 1
ATOM 2909 C C . ASP D 2 13 ? -14.532 16.794 58.205 1.00 68.46 11 ASP D C 1
ATOM 2910 O O . ASP D 2 13 ? -15.095 17.736 57.633 1.00 66.42 11 ASP D O 1
ATOM 2915 N N . ASP D 2 14 ? -13.534 16.079 57.636 1.00 63.83 12 ASP D N 1
ATOM 2916 C CA . ASP D 2 14 ? -12.968 16.378 56.318 1.00 63.56 12 ASP D CA 1
ATOM 2917 C C . ASP D 2 14 ? -13.954 16.213 55.177 1.00 62.71 12 ASP D C 1
ATOM 2918 O O . ASP D 2 14 ? -13.816 16.900 54.163 1.00 60.88 12 ASP D O 1
ATOM 2923 N N . ASP D 2 15 ? -14.965 15.328 55.350 1.00 57.27 13 ASP D N 1
ATOM 2924 C CA . ASP D 2 15 ? -16.041 15.124 54.365 1.00 56.02 13 ASP D CA 1
ATOM 2925 C C . ASP D 2 15 ? -16.957 16.377 54.302 1.00 54.03 13 ASP D C 1
ATOM 2926 O O . ASP D 2 15 ? -17.585 16.640 53.281 1.00 52.22 13 ASP D O 1
ATOM 2931 N N . ILE D 2 16 ? -17.011 17.142 55.393 1.00 48.29 14 ILE D N 1
ATOM 2932 C CA . ILE D 2 16 ? -17.780 18.382 55.448 1.00 47.00 14 ILE D CA 1
ATOM 2933 C C . ILE D 2 16 ? -16.917 19.524 54.878 1.00 51.19 14 ILE D C 1
ATOM 2934 O O . ILE D 2 16 ? -17.371 20.245 53.991 1.00 50.52 14 ILE D O 1
ATOM 2939 N N . LEU D 2 17 ? -15.654 19.631 55.342 1.00 48.38 15 LEU D N 1
ATOM 2940 C CA . LEU D 2 17 ? -14.697 20.681 54.958 1.00 48.49 15 LEU D CA 1
ATOM 2941 C C . LEU D 2 17 ? -14.356 20.699 53.473 1.00 53.86 15 LEU D C 1
ATOM 2942 O O . LEU D 2 17 ? -14.061 21.765 52.932 1.00 54.10 15 LEU D O 1
ATOM 2947 N N . GLU D 2 18 ? -14.462 19.552 52.798 1.00 51.46 16 GLU D N 1
ATOM 2948 C CA . GLU D 2 18 ? -14.224 19.441 51.353 1.00 51.28 16 GLU D CA 1
ATOM 2949 C C . GLU D 2 18 ? -15.329 20.146 50.524 1.00 50.85 16 GLU D C 1
ATOM 2950 O O . GLU D 2 18 ? -15.168 20.316 49.321 1.00 49.96 16 GLU D O 1
ATOM 2956 N N . LEU D 2 19 ? -16.443 20.548 51.172 1.00 45.57 17 LEU D N 1
ATOM 2957 C CA . LEU D 2 19 ? -17.543 21.270 50.509 1.00 44.00 17 LEU D CA 1
ATOM 2958 C C . LEU D 2 19 ? -17.309 22.790 50.460 1.00 45.13 17 LEU D C 1
ATOM 2959 O O . LEU D 2 19 ? -18.082 23.482 49.807 1.00 41.67 17 LEU D O 1
ATOM 2964 N N . VAL D 2 20 ? -16.250 23.307 51.142 1.00 45.42 18 VAL D N 1
ATOM 2965 C CA . VAL D 2 20 ? -15.932 24.750 51.201 1.00 46.63 18 VAL D CA 1
ATOM 2966 C C . VAL D 2 20 ? -15.731 25.352 49.786 1.00 49.02 18 VAL D C 1
ATOM 2967 O O . VAL D 2 20 ? -16.228 26.455 49.521 1.00 49.06 18 VAL D O 1
ATOM 2971 N N . ASN D 2 21 ? -15.043 24.635 48.886 1.00 44.72 19 ASN D N 1
ATOM 2972 C CA . ASN D 2 21 ? -14.850 25.160 47.529 1.00 45.23 19 ASN D CA 1
ATOM 2973 C C . ASN D 2 21 ? -15.814 24.532 46.521 1.00 48.37 19 ASN D C 1
ATOM 2974 O O . ASN D 2 21 ? -15.676 24.807 45.319 1.00 47.81 19 ASN D O 1
ATOM 2979 N N . ARG D 2 22 ? -16.779 23.679 46.988 1.00 42.04 20 ARG D N 1
ATOM 2980 C CA . ARG D 2 22 ? -17.740 23.064 46.059 1.00 41.58 20 ARG D CA 1
ATOM 2981 C C . ARG D 2 22 ? -18.514 24.201 45.361 1.00 44.34 20 ARG D C 1
ATOM 2982 O O . ARG D 2 22 ? -18.929 25.143 46.049 1.00 43.26 20 ARG D O 1
ATOM 2990 N N . PRO D 2 23 ? -18.595 24.214 44.003 1.00 40.73 21 PRO D N 1
ATOM 2991 C CA . PRO D 2 23 ? -19.281 25.330 43.316 1.00 39.15 21 PRO D CA 1
ATOM 2992 C C . PRO D 2 23 ? -20.676 25.600 43.892 1.00 44.09 21 PRO D C 1
ATOM 2993 O O . PRO D 2 23 ? -21.448 24.669 44.107 1.00 44.60 21 PRO D O 1
ATOM 2997 N N . PRO D 2 24 ? -20.984 26.846 44.279 1.00 39.48 22 PRO D N 1
ATOM 2998 C CA . PRO D 2 24 ? -22.275 27.088 44.938 1.00 38.07 22 PRO D CA 1
ATOM 2999 C C . PRO D 2 24 ? -23.469 27.063 43.986 1.00 41.49 22 PRO D C 1
ATOM 3000 O O . PRO D 2 24 ? -23.315 27.319 42.792 1.00 39.81 22 PRO D O 1
ATOM 3004 N N . MET D 2 25 ? -24.662 26.762 44.503 1.00 39.30 23 MET D N 1
ATOM 3005 C CA . MET D 2 25 ? -25.882 26.780 43.677 1.00 39.94 23 MET D CA 1
ATOM 3006 C C . MET D 2 25 ? -26.206 28.228 43.306 1.00 42.15 23 MET D C 1
ATOM 3007 O O . MET D 2 25 ? -26.579 28.506 42.166 1.00 40.43 23 MET D O 1
ATOM 3012 N N . SER D 2 26 ? -26.042 29.155 44.264 1.00 37.26 24 SER D N 1
ATOM 3013 C CA . SER D 2 26 ? -26.339 30.565 44.019 1.00 38.47 24 SER D CA 1
ATOM 3014 C C . SER D 2 26 ? -25.189 31.286 43.303 1.00 43.23 24 SER D C 1
ATOM 3015 O O . SER D 2 26 ? -24.018 31.164 43.689 1.00 42.06 24 SER D O 1
ATOM 3018 N N . GLN D 2 27 ? -25.542 32.091 42.303 1.00 40.65 25 GLN D N 1
ATOM 3019 C CA . GLN D 2 27 ? -24.578 32.920 41.582 1.00 40.47 25 GLN D CA 1
ATOM 3020 C C . GLN D 2 27 ? -24.143 34.125 42.448 1.00 43.84 25 GLN D C 1
ATOM 3021 O O . GLN D 2 27 ? -23.139 34.774 42.138 1.00 43.55 25 GLN D O 1
ATOM 3027 N N . MET D 2 28 ? -24.909 34.417 43.531 1.00 40.58 26 MET D N 1
ATOM 3028 C CA . MET D 2 28 ? -24.652 35.505 44.492 1.00 41.37 26 MET D CA 1
ATOM 3029 C C . MET D 2 28 ? -23.671 35.106 45.607 1.00 40.17 26 MET D C 1
ATOM 3030 O O . MET D 2 28 ? -23.355 35.943 46.451 1.00 36.16 26 MET D O 1
ATOM 3035 N N . ALA D 2 29 ? -23.214 33.838 45.622 1.00 35.41 27 ALA D N 1
ATOM 3036 C CA . ALA D 2 29 ? -22.232 33.365 46.599 1.00 35.62 27 ALA D CA 1
ATOM 3037 C C . ALA D 2 29 ? -20.861 33.602 45.957 1.00 41.29 27 ALA D C 1
ATOM 3038 O O . ALA D 2 29 ? -20.554 33.006 44.917 1.00 41.90 27 ALA D O 1
ATOM 3040 N N . VAL D 2 30 ? -20.078 34.544 46.521 1.00 36.56 28 VAL D N 1
ATOM 3041 C CA . VAL D 2 30 ? -18.783 34.954 45.964 1.00 36.31 28 VAL D CA 1
ATOM 3042 C C . VAL D 2 30 ? -17.592 34.485 46.787 1.00 36.73 28 VAL D C 1
ATOM 3043 O O . VAL D 2 30 ? -17.567 34.722 47.983 1.00 34.45 28 VAL D O 1
ATOM 3047 N N . PRO D 2 31 ? -16.550 33.888 46.163 1.00 37.54 29 PRO D N 1
ATOM 3048 C CA . PRO D 2 31 ? -15.401 33.433 46.961 1.00 38.55 29 PRO D CA 1
ATOM 3049 C C . PRO D 2 31 ? -14.506 34.578 47.422 1.00 44.32 29 PRO D C 1
ATOM 3050 O O . PRO D 2 31 ? -14.200 35.487 46.658 1.00 43.55 29 PRO D O 1
ATOM 3054 N N . ILE D 2 32 ? -14.194 34.599 48.712 1.00 43.81 30 ILE D N 1
ATOM 3055 C CA . ILE D 2 32 ? -13.333 35.643 49.270 1.00 43.78 30 ILE D CA 1
ATOM 3056 C C . ILE D 2 32 ? -12.189 34.934 49.962 1.00 49.56 30 ILE D C 1
ATOM 3057 O O . ILE D 2 32 ? -12.407 34.233 50.946 1.00 50.38 30 ILE D O 1
ATOM 3062 N N . LYS D 2 33 ? -10.981 35.082 49.429 1.00 49.27 31 LYS D N 1
ATOM 3063 C CA . LYS D 2 33 ? -9.786 34.453 50.006 1.00 51.56 31 LYS D CA 1
ATOM 3064 C C . LYS D 2 33 ? -9.499 35.017 51.429 1.00 56.18 31 LYS D C 1
ATOM 3065 O O . LYS D 2 33 ? -9.842 36.183 51.675 1.00 54.76 31 LYS D O 1
ATOM 3071 N N . PRO D 2 34 ? -8.956 34.202 52.385 1.00 53.54 32 PRO D N 1
ATOM 3072 C CA . PRO D 2 34 ? -8.699 34.714 53.747 1.00 52.51 32 PRO D CA 1
ATOM 3073 C C . PRO D 2 34 ? -7.812 35.967 53.774 1.00 54.49 32 PRO D C 1
ATOM 3074 O O . PRO D 2 34 ? -7.036 36.168 52.827 1.00 53.67 32 PRO D O 1
ATOM 3078 N N . PRO D 2 35 ? -7.951 36.853 54.803 1.00 49.14 33 PRO D N 1
ATOM 3079 C CA . PRO D 2 35 ? -7.146 38.093 54.814 1.00 48.37 33 PRO D CA 1
ATOM 3080 C C . PRO D 2 35 ? -5.648 37.858 54.629 1.00 49.16 33 PRO D C 1
ATOM 3081 O O . PRO D 2 35 ? -5.081 36.914 55.176 1.00 48.87 33 PRO D O 1
ATOM 3085 N N . GLU D 2 36 ? -5.025 38.703 53.824 1.00 42.43 34 GLU D N 1
ATOM 3086 C CA . GLU D 2 36 ? -3.594 38.629 53.628 1.00 40.79 34 GLU D CA 1
ATOM 3087 C C . GLU D 2 36 ? -3.060 39.864 54.294 1.00 41.67 34 GLU D C 1
ATOM 3088 O O . GLU D 2 36 ? -3.707 40.913 54.232 1.00 42.13 34 GLU D O 1
ATOM 3094 N N . SER D 2 37 ? -1.889 39.772 54.934 1.00 36.75 35 SER D N 1
ATOM 3095 C CA . SER D 2 37 ? -1.290 40.962 55.559 1.00 35.73 35 SER D CA 1
ATOM 3096 C C . SER D 2 37 ? -0.819 41.914 54.457 1.00 39.61 35 SER D C 1
ATOM 3097 O O . SER D 2 37 ? -0.733 41.514 53.295 1.00 40.21 35 SER D O 1
ATOM 3100 N N . GLN D 2 38 ? -0.483 43.152 54.815 1.00 36.10 36 GLN D N 1
ATOM 3101 C CA . GLN D 2 38 ? 0.045 44.120 53.866 1.00 35.17 36 GLN D CA 1
ATOM 3102 C C . GLN D 2 38 ? 1.334 43.590 53.207 1.00 39.05 36 GLN D C 1
ATOM 3103 O O . GLN D 2 38 ? 1.513 43.796 52.020 1.00 38.33 36 GLN D O 1
ATOM 3109 N N . ALA D 2 39 ? 2.199 42.869 53.956 1.00 35.31 37 ALA D N 1
ATOM 3110 C CA . ALA D 2 39 ? 3.435 42.290 53.408 1.00 35.40 37 ALA D CA 1
ATOM 3111 C C . ALA D 2 39 ? 3.167 41.270 52.269 1.00 39.09 37 ALA D C 1
ATOM 3112 O O . ALA D 2 39 ? 3.899 41.276 51.268 1.00 38.55 37 ALA D O 1
ATOM 3114 N N . GLU D 2 40 ? 2.142 40.393 52.436 1.00 35.04 38 GLU D N 1
ATOM 3115 C CA . GLU D 2 40 ? 1.782 39.393 51.413 1.00 35.24 38 GLU D CA 1
ATOM 3116 C C . GLU D 2 40 ? 1.194 40.113 50.200 1.00 36.92 38 GLU D C 1
ATOM 3117 O O . GLU D 2 40 ? 1.543 39.791 49.073 1.00 36.14 38 GLU D O 1
ATOM 3123 N N . GLN D 2 41 ? 0.270 41.060 50.431 1.00 34.35 39 GLN D N 1
ATOM 3124 C CA . GLN D 2 41 ? -0.375 41.788 49.332 1.00 33.95 39 GLN D CA 1
ATOM 3125 C C . GLN D 2 41 ? 0.616 42.616 48.551 1.00 36.75 39 GLN D C 1
ATOM 3126 O O . GLN D 2 41 ? 0.468 42.717 47.341 1.00 35.33 39 GLN D O 1
ATOM 3132 N N . LEU D 2 42 ? 1.618 43.218 49.237 1.00 32.65 40 LEU D N 1
ATOM 3133 C CA . LEU D 2 42 ? 2.637 44.040 48.573 1.00 33.04 40 LEU D CA 1
ATOM 3134 C C . LEU D 2 42 ? 3.455 43.218 47.597 1.00 37.96 40 LEU D C 1
ATOM 3135 O O . LEU D 2 42 ? 3.684 43.669 46.473 1.00 37.33 40 LEU D O 1
ATOM 3140 N N . MET D 2 43 ? 3.859 41.997 47.995 1.00 35.88 41 MET D N 1
ATOM 3141 C CA . MET D 2 43 ? 4.593 41.120 47.090 1.00 38.14 41 MET D CA 1
ATOM 3142 C C . MET D 2 43 ? 3.755 40.732 45.875 1.00 38.06 41 MET D C 1
ATOM 3143 O O . MET D 2 43 ? 4.261 40.769 44.761 1.00 36.92 41 MET D O 1
ATOM 3148 N N . LYS D 2 44 ? 2.472 40.417 46.073 1.00 33.54 42 LYS D N 1
ATOM 3149 C CA . LYS D 2 44 ? 1.594 40.055 44.942 1.00 33.19 42 LYS D CA 1
ATOM 3150 C C . LYS D 2 44 ? 1.372 41.260 44.024 1.00 34.50 42 LYS D C 1
ATOM 3151 O O . LYS D 2 44 ? 1.520 41.121 42.815 1.00 34.23 42 LYS D O 1
ATOM 3157 N N . ALA D 2 45 ? 1.095 42.452 44.604 1.00 29.75 43 ALA D N 1
ATOM 3158 C CA . ALA D 2 45 ? 0.872 43.689 43.840 1.00 28.72 43 ALA D CA 1
ATOM 3159 C C . ALA D 2 45 ? 2.119 44.107 43.059 1.00 33.17 43 ALA D C 1
ATOM 3160 O O . ALA D 2 45 ? 2.002 44.455 41.887 1.00 31.38 43 ALA D O 1
ATOM 3162 N N . LYS D 2 46 ? 3.311 44.035 43.676 1.00 31.55 44 LYS D N 1
ATOM 3163 C CA . LYS D 2 46 ? 4.534 44.389 42.952 1.00 31.77 44 LYS D CA 1
ATOM 3164 C C . LYS D 2 46 ? 4.815 43.341 41.866 1.00 34.35 44 LYS D C 1
ATOM 3165 O O . LYS D 2 46 ? 5.280 43.690 40.787 1.00 35.34 44 LYS D O 1
ATOM 3171 N N . GLY D 2 47 ? 4.442 42.094 42.123 1.00 32.03 45 GLY D N 1
ATOM 3172 C CA . GLY D 2 47 ? 4.539 41.032 41.124 1.00 32.22 45 GLY D CA 1
ATOM 3173 C C . GLY D 2 47 ? 3.626 41.321 39.945 1.00 36.49 45 GLY D C 1
ATOM 3174 O O . GLY D 2 47 ? 4.044 41.223 38.788 1.00 36.04 45 GLY D O 1
ATOM 3175 N N . GLU D 2 48 ? 2.380 41.732 40.227 1.00 33.57 46 GLU D N 1
ATOM 3176 C CA . GLU D 2 48 ? 1.409 42.058 39.176 1.00 34.18 46 GLU D CA 1
ATOM 3177 C C . GLU D 2 48 ? 1.826 43.309 38.363 1.00 38.40 46 GLU D C 1
ATOM 3178 O O . GLU D 2 48 ? 1.601 43.333 37.143 1.00 37.97 46 GLU D O 1
ATOM 3184 N N . VAL D 2 49 ? 2.488 44.302 39.014 1.00 34.79 47 VAL D N 1
ATOM 3185 C CA . VAL D 2 49 ? 2.999 45.511 38.343 1.00 34.66 47 VAL D CA 1
ATOM 3186 C C . VAL D 2 49 ? 4.055 45.086 37.279 1.00 40.46 47 VAL D C 1
ATOM 3187 O O . VAL D 2 49 ? 3.989 45.541 36.130 1.00 38.46 47 VAL D O 1
ATOM 3191 N N . GLY D 2 50 ? 5.000 44.230 37.694 1.00 38.29 48 GLY D N 1
ATOM 3192 C CA . GLY D 2 50 ? 6.074 43.715 36.844 1.00 37.95 48 GLY D CA 1
ATOM 3193 C C . GLY D 2 50 ? 5.535 42.990 35.631 1.00 40.20 48 GLY D C 1
ATOM 3194 O O . GLY D 2 50 ? 5.969 43.258 34.513 1.00 39.96 48 GLY D O 1
ATOM 3195 N N . VAL D 2 51 ? 4.509 42.147 35.836 1.00 37.39 49 VAL D N 1
ATOM 3196 C CA . VAL D 2 51 ? 3.827 41.406 34.771 1.00 38.15 49 VAL D CA 1
ATOM 3197 C C . VAL D 2 51 ? 3.143 42.382 33.782 1.00 41.95 49 VAL D C 1
ATOM 3198 O O . VAL D 2 51 ? 3.336 42.249 32.568 1.00 40.13 49 VAL D O 1
ATOM 3202 N N . LEU D 2 52 ? 2.351 43.360 34.303 1.00 37.26 50 LEU D N 1
ATOM 3203 C CA . LEU D 2 52 ? 1.623 44.312 33.441 1.00 35.53 50 LEU D CA 1
ATOM 3204 C C . LEU D 2 52 ? 2.563 45.245 32.649 1.00 38.11 50 LEU D C 1
ATOM 3205 O O . LEU D 2 52 ? 2.298 45.509 31.467 1.00 37.22 50 LEU D O 1
ATOM 3210 N N . ARG D 2 53 ? 3.689 45.663 33.247 1.00 34.50 51 ARG D N 1
ATOM 3211 C CA . ARG D 2 53 ? 4.697 46.480 32.552 1.00 35.00 51 ARG D CA 1
ATOM 3212 C C . ARG D 2 53 ? 5.327 45.656 31.405 1.00 42.42 51 ARG D C 1
ATOM 3213 O O . ARG D 2 53 ? 5.692 46.216 30.370 1.00 41.95 51 ARG D O 1
ATOM 3221 N N . GLN D 2 54 ? 5.457 44.325 31.595 1.00 40.84 52 GLN D N 1
ATOM 3222 C CA . GLN D 2 54 ? 6.018 43.430 30.575 1.00 40.36 52 GLN D CA 1
ATOM 3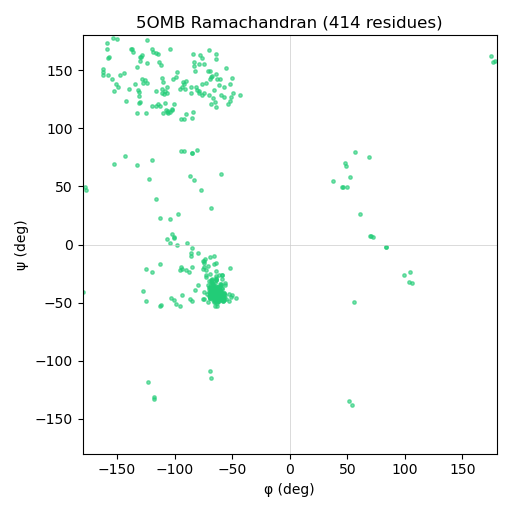223 C C . GLN D 2 54 ? 5.039 43.208 29.454 1.00 41.47 52 GLN D C 1
ATOM 3224 O O . GLN D 2 54 ? 5.458 43.159 28.302 1.00 42.35 52 GLN D O 1
ATOM 3230 N N . LYS D 2 55 ? 3.748 43.044 29.779 1.00 36.82 53 LYS D N 1
ATOM 3231 C CA . LYS D 2 55 ? 2.682 42.878 28.796 1.00 36.90 53 LYS D CA 1
ATOM 3232 C C . LYS D 2 55 ? 2.575 44.142 27.955 1.00 39.85 53 LYS D C 1
ATOM 3233 O O . LYS D 2 55 ? 2.373 44.055 26.743 1.00 36.61 53 LYS D O 1
ATOM 3239 N N . LEU D 2 56 ? 2.706 45.315 28.594 1.00 38.82 54 LEU D N 1
ATOM 3240 C CA . LEU D 2 56 ? 2.624 46.596 27.906 1.00 37.97 54 LEU D CA 1
ATOM 3241 C C . LEU D 2 56 ? 3.815 46.792 26.986 1.00 44.85 54 LEU D C 1
ATOM 3242 O O . LEU D 2 56 ? 3.638 47.248 25.845 1.00 42.84 54 LEU D O 1
ATOM 3247 N N . SER D 2 57 ? 5.015 46.413 27.464 1.00 44.60 55 SER D N 1
ATOM 3248 C CA . SER D 2 57 ? 6.270 46.522 26.710 1.00 47.01 55 SER D CA 1
ATOM 3249 C C . SER D 2 57 ? 6.211 45.679 25.414 1.00 54.10 55 SER D C 1
ATOM 3250 O O . SER D 2 57 ? 6.576 46.166 24.337 1.00 54.35 55 SER D O 1
ATOM 3253 N N . MET D 2 58 ? 5.688 44.445 25.526 1.00 51.44 56 MET D N 1
ATOM 3254 C CA . MET D 2 58 ? 5.509 43.500 24.427 1.00 52.48 56 MET D CA 1
ATOM 3255 C C . MET D 2 58 ? 4.400 43.965 23.484 1.00 51.76 56 MET D C 1
ATOM 3256 O O . MET D 2 58 ? 4.511 43.756 22.271 1.00 52.34 56 MET D O 1
ATOM 3261 N N . LEU D 2 59 ? 3.324 44.575 24.021 1.00 42.14 57 LEU D N 1
ATOM 3262 C CA . LEU D 2 59 ? 2.236 45.050 23.171 1.00 40.16 57 LEU D CA 1
ATOM 3263 C C . LEU D 2 59 ? 2.691 46.263 22.324 1.00 43.34 57 LEU D C 1
ATOM 3264 O O . LEU D 2 59 ? 2.371 46.329 21.127 1.00 40.87 57 LEU D O 1
ATOM 3269 N N . GLU D 2 60 ? 3.504 47.157 22.916 1.00 40.91 58 GLU D N 1
ATOM 3270 C CA . GLU D 2 60 ? 4.067 48.327 22.222 1.00 42.81 58 GLU D CA 1
ATOM 3271 C C . GLU D 2 60 ? 4.965 47.856 21.072 1.00 47.39 58 GLU D C 1
ATOM 3272 O O . GLU D 2 60 ? 4.847 48.363 19.958 1.00 46.63 58 GLU D O 1
ATOM 3278 N N . LYS D 2 61 ? 5.830 46.857 21.346 1.00 44.95 59 LYS D N 1
ATOM 3279 C CA . LYS D 2 61 ? 6.725 46.220 20.371 1.00 45.43 59 LYS D CA 1
ATOM 3280 C C . LYS D 2 61 ? 5.894 45.627 19.226 1.00 49.89 59 LYS D C 1
ATOM 3281 O O . LYS D 2 61 ? 6.196 45.897 18.064 1.00 50.18 59 LYS D O 1
ATOM 3287 N N . THR D 2 62 ? 4.805 44.898 19.558 1.00 45.61 60 THR D N 1
ATOM 3288 C CA . THR D 2 62 ? 3.867 44.294 18.600 1.00 44.94 60 THR D CA 1
ATOM 3289 C C . THR D 2 62 ? 3.181 45.356 17.723 1.00 48.68 60 THR D C 1
ATOM 3290 O O . THR D 2 62 ? 3.126 45.145 16.511 1.00 48.04 60 THR D O 1
ATOM 3294 N N . LEU D 2 63 ? 2.685 46.491 18.302 1.00 43.34 61 LEU D N 1
ATOM 3295 C CA . LEU D 2 63 ? 2.066 47.562 17.505 1.00 42.74 61 LEU D CA 1
ATOM 3296 C C . LEU D 2 63 ? 3.089 48.154 16.512 1.00 47.77 61 LEU D C 1
ATOM 3297 O O . LEU D 2 63 ? 2.736 48.410 15.353 1.00 46.23 61 LEU D O 1
ATOM 3302 N N . ARG D 2 64 ? 4.356 48.307 16.958 1.00 45.30 62 ARG D N 1
ATOM 3303 C CA . ARG D 2 64 ? 5.484 48.810 16.162 1.00 46.70 62 ARG D CA 1
ATOM 3304 C C . ARG D 2 64 ? 5.818 47.849 15.007 1.00 52.08 62 ARG D C 1
ATOM 3305 O O . ARG D 2 64 ? 6.033 48.303 13.875 1.00 50.67 62 ARG D O 1
ATOM 3313 N N . GLU D 2 65 ? 5.839 46.522 15.291 1.00 49.49 63 GLU D N 1
ATOM 3314 C CA . GLU D 2 65 ? 6.114 45.471 14.307 1.00 49.00 63 GLU D CA 1
ATOM 3315 C C . GLU D 2 65 ? 5.021 45.446 13.255 1.00 52.65 63 GLU D C 1
ATOM 3316 O O . GLU D 2 65 ? 5.326 45.494 12.062 1.00 53.68 63 GLU D O 1
ATOM 3322 N N . HIS D 2 66 ? 3.749 45.469 13.692 1.00 45.75 64 HIS D N 1
ATOM 3323 C CA . HIS D 2 66 ? 2.606 45.485 12.791 1.00 44.32 64 HIS D CA 1
ATOM 3324 C C . HIS D 2 66 ? 2.640 46.687 11.812 1.00 51.86 64 HIS D C 1
ATOM 3325 O O . HIS D 2 66 ? 2.486 46.478 10.604 1.00 50.36 64 HIS D O 1
ATOM 3332 N N . ASP D 2 67 ? 2.892 47.918 12.324 1.00 49.67 65 ASP D N 1
ATOM 3333 C CA . ASP D 2 67 ? 2.990 49.136 11.509 1.00 50.03 65 ASP D CA 1
ATOM 3334 C C . ASP D 2 67 ? 4.108 49.065 10.474 1.00 56.88 65 ASP D C 1
ATOM 3335 O O . ASP D 2 67 ? 3.903 49.469 9.323 1.00 56.29 65 ASP D O 1
ATOM 3340 N N . ASP D 2 68 ? 5.263 48.503 10.870 1.00 55.04 66 ASP D N 1
ATOM 3341 C CA . ASP D 2 68 ? 6.414 48.289 10.004 1.00 55.52 66 ASP D CA 1
ATOM 3342 C C . ASP D 2 68 ? 6.073 47.271 8.903 1.00 58.82 66 ASP D C 1
ATOM 3343 O O . ASP D 2 68 ? 6.402 47.516 7.746 1.00 58.56 66 ASP D O 1
ATOM 3348 N N . ASN D 2 69 ? 5.399 46.153 9.261 1.00 53.81 67 ASN D N 1
ATOM 3349 C CA . ASN D 2 69 ? 4.952 45.101 8.331 1.00 52.27 67 ASN D CA 1
ATOM 3350 C C . ASN D 2 69 ? 3.946 45.671 7.338 1.00 53.68 67 ASN D C 1
ATOM 3351 O O . ASN D 2 69 ? 4.034 45.344 6.152 1.00 53.17 67 ASN D O 1
ATOM 3356 N N . GLN D 2 70 ? 3.010 46.538 7.819 1.00 48.10 68 GLN D N 1
ATOM 3357 C CA . GLN D 2 70 ? 2.008 47.221 7.001 1.00 48.02 68 GLN D CA 1
ATOM 3358 C C . GLN D 2 70 ? 2.716 48.062 5.916 1.00 54.02 68 GLN D C 1
ATOM 3359 O O . GLN D 2 70 ? 2.284 48.039 4.758 1.00 52.48 68 GLN D O 1
ATOM 3365 N N . LYS D 2 71 ? 3.812 48.768 6.301 1.00 51.21 69 LYS D N 1
ATOM 3366 C CA . LYS D 2 71 ? 4.621 49.608 5.413 1.00 51.71 69 LYS D CA 1
ATOM 3367 C C . LYS D 2 71 ? 5.397 48.791 4.374 1.00 55.12 69 LYS D C 1
ATOM 3368 O O . LYS D 2 71 ? 5.399 49.160 3.201 1.00 54.56 69 LYS D O 1
ATOM 3374 N N . LYS D 2 72 ? 6.021 47.678 4.797 1.00 52.05 70 LYS D N 1
ATOM 3375 C CA . LYS D 2 72 ? 6.783 46.774 3.930 1.00 53.10 70 LYS D CA 1
ATOM 3376 C C . LYS D 2 72 ? 5.905 46.038 2.905 1.00 58.25 70 LYS D C 1
ATOM 3377 O O . LYS D 2 72 ? 6.326 45.877 1.755 1.00 58.00 70 LYS D O 1
ATOM 3383 N N . LEU D 2 73 ? 4.694 45.604 3.323 1.00 54.34 71 LEU D N 1
ATOM 3384 C CA . LEU D 2 73 ? 3.706 44.938 2.469 1.00 54.57 71 LEU D CA 1
ATOM 3385 C C . LEU D 2 73 ? 3.188 45.935 1.434 1.00 56.52 71 LEU D C 1
ATOM 3386 O O . LEU D 2 73 ? 3.043 45.566 0.266 1.00 56.91 71 LEU D O 1
ATOM 3391 N N . GLU D 2 74 ? 2.895 47.180 1.863 1.00 50.86 72 GLU D N 1
ATOM 3392 C CA . GLU D 2 74 ? 2.409 48.240 0.984 1.00 51.34 72 GLU D CA 1
ATOM 3393 C C . GLU D 2 74 ? 3.449 48.557 -0.105 1.00 56.61 72 GLU D C 1
ATOM 3394 O O . GLU D 2 74 ? 3.086 48.651 -1.280 1.00 56.70 72 GLU D O 1
ATOM 3400 N N . SER D 2 75 ? 4.735 48.670 0.292 1.00 52.52 73 SER D N 1
ATOM 3401 C CA . SER D 2 75 ? 5.867 48.978 -0.584 1.00 52.24 73 SER D CA 1
ATOM 3402 C C . SER D 2 75 ? 6.094 47.867 -1.618 1.00 54.44 73 SER D C 1
ATOM 3403 O O . SER D 2 75 ? 6.303 48.171 -2.795 1.00 54.44 73 SER D O 1
ATOM 3406 N N . SER D 2 76 ? 6.024 46.601 -1.173 1.00 48.34 74 SER D N 1
ATOM 3407 C CA . SER D 2 76 ? 6.187 45.391 -1.981 1.00 48.00 74 SER D CA 1
ATOM 3408 C C . SER D 2 76 ? 5.057 45.283 -3.017 1.00 51.15 74 SER D C 1
ATOM 3409 O O . SER D 2 76 ? 5.326 45.037 -4.199 1.00 49.65 74 SER D O 1
ATOM 3412 N N . LEU D 2 77 ? 3.801 45.501 -2.569 1.00 46.35 75 LEU D N 1
ATOM 3413 C CA . LEU D 2 77 ? 2.602 45.498 -3.396 1.00 45.55 75 LEU D CA 1
ATOM 3414 C C . LEU D 2 77 ? 2.721 46.547 -4.515 1.00 46.33 75 LEU D C 1
ATOM 3415 O O . LEU D 2 77 ? 2.489 46.221 -5.674 1.00 43.34 75 LEU D O 1
ATOM 3420 N N . LYS D 2 78 ? 3.112 47.781 -4.159 1.00 42.85 76 LYS D N 1
ATOM 3421 C CA . LYS D 2 78 ? 3.300 48.882 -5.098 1.00 43.14 76 LYS D CA 1
ATOM 3422 C C . LYS D 2 78 ? 4.405 48.581 -6.107 1.00 47.24 76 LYS D C 1
ATOM 3423 O O . LYS D 2 78 ? 4.267 48.976 -7.264 1.00 46.18 76 LYS D O 1
ATOM 3429 N N . SER D 2 79 ? 5.492 47.892 -5.672 1.00 42.13 77 SER D N 1
ATOM 3430 C CA . SER D 2 79 ? 6.609 47.510 -6.536 1.00 42.02 77 SER D CA 1
ATOM 3431 C C . SER D 2 79 ? 6.153 46.519 -7.575 1.00 43.39 77 SER D C 1
ATOM 3432 O O . SER D 2 79 ? 6.484 46.667 -8.744 1.00 42.16 77 SER D O 1
ATOM 3435 N N . SER D 2 80 ? 5.410 45.501 -7.137 1.00 38.93 78 SER D N 1
ATOM 3436 C CA . SER D 2 80 ? 4.834 44.452 -7.963 1.00 38.78 78 SER D CA 1
ATOM 3437 C C . SER D 2 80 ? 3.836 45.050 -8.952 1.00 41.42 78 SER D C 1
ATOM 3438 O O . SER D 2 80 ? 3.874 44.695 -10.135 1.00 41.65 78 SER D O 1
ATOM 3441 N N A HIS D 2 81 ? 2.955 45.963 -8.490 0.62 36.28 79 HIS D N 1
ATOM 3442 N N B HIS D 2 81 ? 2.976 45.967 -8.460 0.38 37.17 79 HIS D N 1
ATOM 3443 C CA A HIS D 2 81 ? 1.974 46.615 -9.354 0.62 34.77 79 HIS D CA 1
ATOM 3444 C CA B HIS D 2 81 ? 1.954 46.676 -9.219 0.38 36.22 79 HIS D CA 1
ATOM 3445 C C A HIS D 2 81 ? 2.662 47.418 -10.437 0.62 40.83 79 HIS D C 1
ATOM 3446 C C B HIS D 2 81 ? 2.559 47.519 -10.345 0.38 41.53 79 HIS D C 1
ATOM 3447 O O A HIS D 2 81 ? 2.290 47.292 -11.600 0.62 39.81 79 HIS D O 1
ATOM 3448 O O B HIS D 2 81 ? 2.052 47.480 -11.462 0.38 40.76 79 HIS D O 1
ATOM 3461 N N . GLU D 2 82 ? 3.658 48.245 -10.059 1.00 39.18 80 GLU D N 1
ATOM 3462 C CA . GLU D 2 82 ? 4.368 49.088 -11.009 1.00 40.85 80 GLU D CA 1
ATOM 3463 C C . GLU D 2 82 ? 5.105 48.292 -12.088 1.00 43.72 80 GLU D C 1
ATOM 3464 O O . GLU D 2 82 ? 5.129 48.719 -13.247 1.00 43.10 80 GLU D O 1
ATOM 3470 N N . GLU D 2 83 ? 5.646 47.128 -11.726 1.00 39.93 81 GLU D N 1
ATOM 3471 C CA . GLU D 2 83 ? 6.331 46.234 -12.655 1.00 40.03 81 GLU D CA 1
ATOM 3472 C C . GLU D 2 83 ? 5.305 45.698 -13.678 1.00 40.48 81 GLU D C 1
ATOM 3473 O O . GLU D 2 83 ? 5.589 45.698 -14.877 1.00 36.49 81 GLU D O 1
ATOM 3479 N N . GLU D 2 84 ? 4.112 45.259 -13.196 1.00 35.36 82 GLU D N 1
ATOM 3480 C CA . GLU D 2 84 ? 3.033 44.781 -14.053 1.00 36.02 82 GLU D CA 1
ATOM 3481 C C . GLU D 2 84 ? 2.538 45.909 -14.997 1.00 40.47 82 GLU D C 1
ATOM 3482 O O . GLU D 2 84 ? 2.374 45.672 -16.193 1.00 39.88 82 GLU D O 1
ATOM 3488 N N . VAL D 2 85 ? 2.310 47.111 -14.451 1.00 37.52 83 VAL D N 1
ATOM 3489 C CA . VAL D 2 85 ? 1.852 48.282 -15.200 1.00 37.89 83 VAL D CA 1
ATOM 3490 C C . VAL D 2 85 ? 2.849 48.639 -16.300 1.00 41.95 83 VAL D C 1
ATOM 3491 O O . VAL D 2 85 ? 2.439 48.867 -17.454 1.00 39.84 83 VAL D O 1
ATOM 3495 N N . THR D 2 86 ? 4.157 48.660 -15.949 1.00 38.78 84 THR D N 1
ATOM 3496 C CA . THR D 2 86 ? 5.231 48.951 -16.911 1.00 38.51 84 THR D CA 1
ATOM 3497 C C . THR D 2 86 ? 5.188 47.977 -18.095 1.00 41.55 84 THR D C 1
ATOM 3498 O O . THR D 2 86 ? 5.253 48.410 -19.245 1.00 41.60 84 THR D O 1
ATOM 3502 N N . LYS D 2 87 ? 5.056 46.685 -17.806 1.00 38.14 85 LYS D N 1
ATOM 3503 C CA . LYS D 2 87 ? 5.016 45.590 -18.774 1.00 37.73 85 LYS D CA 1
ATOM 3504 C C . LYS D 2 87 ? 3.882 45.808 -19.774 1.00 40.27 85 LYS D C 1
ATOM 3505 O O . LYS D 2 87 ? 4.103 45.693 -20.978 1.00 38.80 85 LYS D O 1
ATOM 3511 N N . LEU D 2 88 ? 2.688 46.184 -19.277 1.00 35.27 86 LEU D N 1
ATOM 3512 C CA . LEU D 2 88 ? 1.524 46.468 -20.121 1.00 34.09 86 LEU D CA 1
ATOM 3513 C C . LEU D 2 88 ? 1.721 47.749 -20.973 1.00 35.08 86 LEU D C 1
ATOM 3514 O O . LEU D 2 88 ? 1.319 47.762 -22.130 1.00 31.36 86 LEU D O 1
ATOM 3519 N N . LYS D 2 89 ? 2.340 48.809 -20.400 1.00 31.60 87 LYS D N 1
ATOM 3520 C CA . LYS D 2 89 ? 2.602 50.065 -21.133 1.00 31.80 87 LYS D CA 1
ATOM 3521 C C . LYS D 2 89 ? 3.603 49.834 -22.269 1.00 36.21 87 LYS D C 1
ATOM 3522 O O . LYS D 2 89 ? 3.462 50.429 -23.345 1.00 34.35 87 LYS D O 1
ATOM 3528 N N . ILE D 2 90 ? 4.612 48.974 -22.023 1.00 34.45 88 ILE D N 1
ATOM 3529 C CA . ILE D 2 90 ? 5.620 48.578 -23.016 1.00 35.74 88 ILE D CA 1
ATOM 3530 C C . ILE D 2 90 ? 4.948 47.782 -24.171 1.00 38.15 88 ILE D C 1
ATOM 3531 O O . ILE D 2 90 ? 5.307 47.956 -25.343 1.00 37.45 88 ILE D O 1
ATOM 3536 N N . GLU D 2 91 ? 3.957 46.944 -23.830 1.00 32.74 89 GLU D N 1
ATOM 3537 C CA . GLU D 2 91 ? 3.214 46.199 -24.834 1.00 33.70 89 GLU D CA 1
ATOM 3538 C C . GLU D 2 91 ? 2.312 47.148 -25.624 1.00 35.27 89 GLU D C 1
ATOM 3539 O O . GLU D 2 91 ? 2.197 46.976 -26.830 1.00 34.19 89 GLU D O 1
ATOM 3545 N N . LEU D 2 92 ? 1.750 48.197 -24.968 1.00 30.83 90 LEU D N 1
ATOM 3546 C CA . LEU D 2 92 ? 0.948 49.198 -25.672 1.00 31.40 90 LEU D CA 1
ATOM 3547 C C . LEU D 2 92 ? 1.818 49.985 -26.643 1.00 32.38 90 LEU D C 1
ATOM 3548 O O . LEU D 2 92 ? 1.407 50.264 -27.778 1.00 30.70 90 LEU D O 1
ATOM 3553 N N . GLU D 2 93 ? 3.034 50.323 -26.200 1.00 29.72 91 GLU D N 1
ATOM 3554 C CA . GLU D 2 93 ? 3.981 51.037 -27.056 1.00 29.49 91 GLU D CA 1
ATOM 3555 C C . GLU D 2 93 ? 4.335 50.179 -28.287 1.00 31.29 91 GLU D C 1
ATOM 3556 O O . GLU D 2 93 ? 4.413 50.700 -29.419 1.00 30.12 91 GLU D O 1
ATOM 3562 N N . ARG D 2 94 ? 4.539 48.855 -28.073 1.00 29.26 92 ARG D N 1
ATOM 3563 C CA . ARG D 2 94 ? 4.836 47.940 -29.172 1.00 29.62 92 ARG D CA 1
ATOM 3564 C C . ARG D 2 94 ? 3.685 47.942 -30.189 1.00 32.22 92 ARG D C 1
ATOM 3565 O O . ARG D 2 94 ? 3.929 48.018 -31.402 1.00 31.66 92 ARG D O 1
ATOM 3573 N N . LEU D 2 95 ? 2.439 47.891 -29.699 1.00 27.94 93 LEU D N 1
ATOM 3574 C CA . LEU D 2 95 ? 1.277 47.903 -30.596 1.00 27.72 93 LEU D CA 1
ATOM 3575 C C . LEU D 2 95 ? 1.096 49.251 -31.282 1.00 30.44 93 LEU D C 1
ATOM 3576 O O . LEU D 2 95 ? 0.760 49.273 -32.459 1.00 29.20 93 LEU D O 1
ATOM 3581 N N . GLU D 2 96 ? 1.363 50.373 -30.570 1.00 27.89 94 GLU D N 1
ATOM 3582 C CA . GLU D 2 96 ? 1.296 51.716 -31.177 1.00 27.83 94 GLU D CA 1
ATOM 3583 C C . GLU D 2 96 ? 2.311 51.784 -32.312 1.00 32.22 94 GLU D C 1
ATOM 3584 O O . GLU D 2 96 ? 2.004 52.318 -33.373 1.00 32.07 94 GLU D O 1
ATOM 3590 N N . ASP D 2 97 ? 3.526 51.227 -32.093 1.00 28.52 95 ASP D N 1
ATOM 3591 C CA . ASP D 2 97 ? 4.586 51.219 -33.120 1.00 28.06 95 ASP D CA 1
ATOM 3592 C C . ASP D 2 97 ? 4.233 50.371 -34.315 1.00 32.24 95 ASP D C 1
ATOM 3593 O O . ASP D 2 97 ? 4.446 50.787 -35.449 1.00 30.09 95 ASP D O 1
ATOM 3598 N N . GLU D 2 98 ? 3.652 49.186 -34.070 1.00 31.45 96 GLU D N 1
ATOM 3599 C CA . GLU D 2 98 ? 3.192 48.270 -35.128 1.00 30.59 96 GLU D CA 1
ATOM 3600 C C . GLU D 2 98 ? 2.155 48.985 -36.019 1.00 33.78 96 GLU D C 1
ATOM 3601 O O . GLU D 2 98 ? 2.296 48.954 -37.228 1.00 32.29 96 GLU D O 1
ATOM 3607 N N . ARG D 2 99 ? 1.155 49.682 -35.426 1.00 31.65 97 ARG D N 1
ATOM 3608 C CA . ARG D 2 99 ? 0.156 50.432 -36.204 1.00 31.24 97 ARG D CA 1
ATOM 3609 C C . ARG D 2 99 ? 0.804 51.596 -36.992 1.00 34.21 97 ARG D C 1
ATOM 3610 O O . ARG D 2 99 ? 0.470 51.814 -38.159 1.00 34.54 97 ARG D O 1
ATOM 3618 N N . LYS D 2 100 ? 1.753 52.315 -36.371 1.00 31.89 98 LYS D N 1
ATOM 3619 C CA . LYS D 2 100 ? 2.471 53.422 -37.025 1.00 30.93 98 LYS D CA 1
ATOM 3620 C C . LYS D 2 100 ? 3.178 52.869 -38.273 1.00 36.00 98 LYS D C 1
ATOM 3621 O O . LYS D 2 100 ? 3.042 53.432 -39.361 1.00 37.44 98 LYS D O 1
ATOM 3627 N N . PHE D 2 101 ? 3.893 51.742 -38.123 1.00 33.46 99 PHE D N 1
ATOM 3628 C CA . PHE D 2 101 ? 4.575 51.094 -39.248 1.00 34.88 99 PHE D CA 1
ATOM 3629 C C . PHE D 2 101 ? 3.593 50.636 -40.336 1.00 37.03 99 PHE D C 1
ATOM 3630 O O . PHE D 2 101 ? 3.868 50.828 -41.519 1.00 35.40 99 PHE D O 1
ATOM 3638 N N . MET D 2 102 ? 2.420 50.095 -39.936 1.00 33.49 100 MET D N 1
ATOM 3639 C CA . MET D 2 102 ? 1.399 49.678 -40.914 1.00 34.38 100 MET D CA 1
ATOM 3640 C C . MET D 2 102 ? 0.862 50.887 -41.691 1.00 38.59 100 MET D C 1
ATOM 3641 O O . MET D 2 102 ? 0.669 50.784 -42.903 1.00 38.53 100 MET D O 1
ATOM 3646 N N . LEU D 2 103 ? 0.664 52.042 -41.009 1.00 33.91 101 LEU D N 1
ATOM 3647 C CA . LEU D 2 103 ? 0.221 53.289 -41.653 1.00 34.09 101 LEU D CA 1
ATOM 3648 C C . LEU D 2 103 ? 1.293 53.863 -42.589 1.00 39.26 101 LEU D C 1
ATOM 3649 O O . LEU D 2 103 ? 0.967 54.364 -43.674 1.00 39.05 101 LEU D O 1
ATOM 3654 N N . LEU D 2 104 ? 2.568 53.781 -42.185 1.00 36.50 102 LEU D N 1
ATOM 3655 C CA . LEU D 2 104 ? 3.687 54.253 -43.014 1.00 37.46 102 LEU D CA 1
ATOM 3656 C C . LEU D 2 104 ? 3.827 53.395 -44.252 1.00 45.09 102 LEU D C 1
ATOM 3657 O O . LEU D 2 104 ? 4.110 53.922 -45.319 1.00 46.34 102 LEU D O 1
ATOM 3662 N N . GLU D 2 105 ? 3.536 52.095 -44.123 1.00 44.86 103 GLU D N 1
ATOM 3663 C CA . GLU D 2 105 ? 3.518 51.133 -45.214 1.00 46.69 103 GLU D CA 1
ATOM 3664 C C . GLU D 2 105 ? 2.384 51.548 -46.176 1.00 53.94 103 GLU D C 1
ATOM 3665 O O . GLU D 2 105 ? 2.611 51.603 -47.382 1.00 53.07 103 GLU D O 1
ATOM 3671 N N . GLN D 2 106 ? 1.179 51.862 -45.628 1.00 53.08 104 GLN D N 1
ATOM 3672 C CA . GLN D 2 106 ? -0.013 52.286 -46.385 1.00 54.59 104 GLN D CA 1
ATOM 3673 C C . GLN D 2 106 ? 0.229 53.542 -47.249 1.00 62.81 104 GLN D C 1
ATOM 3674 O O . GLN D 2 106 ? -0.240 53.592 -48.385 1.00 62.76 104 GLN D O 1
ATOM 3680 N N . LYS D 2 107 ? 0.949 54.549 -46.711 1.00 62.34 105 LYS D N 1
ATOM 3681 C CA . LYS D 2 107 ? 1.285 55.772 -47.444 1.00 64.20 105 LYS D CA 1
ATOM 3682 C C . LYS D 2 107 ? 2.616 55.632 -48.213 1.00 73.45 105 LYS D C 1
ATOM 3683 O O . LYS D 2 107 ? 3.042 56.582 -48.878 1.00 73.65 105 LYS D O 1
ATOM 3689 N N . HIS D 2 108 ? 3.254 54.436 -48.129 1.00 74.35 106 HIS D N 1
ATOM 3690 C CA . HIS D 2 108 ? 4.549 54.091 -48.743 1.00 76.87 106 HIS D CA 1
ATOM 3691 C C . HIS D 2 108 ? 5.607 55.093 -48.243 1.00 83.64 106 HIS D C 1
ATOM 3692 O O . HIS D 2 108 ? 5.905 56.078 -48.931 1.00 85.03 106 HIS D O 1
ATOM 3699 N N . LEU D 2 109 ? 6.110 54.855 -47.001 1.00 79.79 107 LEU D N 1
ATOM 3700 C CA . LEU D 2 109 ? 7.041 55.669 -46.191 1.00 106.53 107 LEU D CA 1
ATOM 3701 C C . LEU D 2 109 ? 6.382 56.926 -45.636 1.00 111.31 107 LEU D C 1
ATOM 3702 O O . LEU D 2 109 ? 5.764 57.669 -46.385 1.00 76.66 107 LEU D O 1
#

Nearest PDB structures (foldseek):
  5omb-assembly1_B  TM=1.005E+00  e=1.665E-25  Saccharomyces cerevisiae S288C
  5omb-assembly1_A  TM=9.655E-01  e=1.464E-22  Saccharomyces cerevisiae S288C
  8b4k-assembly2_B  TM=9.461E-01  e=3.376E-21  Saccharomyces cerevisiae
  8b4k-assembly3_C  TM=9.480E-01  e=1.185E-20  Saccharomyces cerevisiae
  5m1x-assembly1_A  TM=9.215E-01  e=3.595E-21  Saccharomyces cerevisiae S288C

Solvent-accessible surface area: 27393 Å² total

Foldseek 3Di:
DAFQAPLLLCCFQPPVCQVFVFFTKWFWAAAPLVQRRQWTTGRLAEDTEGEDAPRSVVCVVDAGGQWIKGAHHWHWDADDVNQDTYIYGDDIGTDDGNHDGDPDHHYPSVVCVVVVPSGD/DQFQPPLLVCCFQPPVCQVPVFFGKWFWAFADPDPVPDQRRQWTTGRLAEDTEGEDAVRSVVCVVDAGGQWIKGAHDWHWDAPPVNQDTYIYGHDIGTDDGRHDGDNDHHYVSVVCVVVVVRGD/DCVVVVVCPPPDDPDPPDDDDDPDDDPVRVVVVVVVVVVVVVVVVVVVVVVVVVVVVVVVVVVVVVVVVVVVVVVVVVVVVVVVVVVVVVCVVVVVVD/DCVVVVVCPPPDDPDPPDDDDDPDDDPVVVVVVVVVVVVVVVVVVVVVVVVVVVVVVVVVVVVVVVVVVVVVVVVVVVVVVVVVVVVVVVVVCVVVVD

Organism: Saccharomyces cerevisiae (strain ATCC 204508 / S288c) (NCBI:txid559292)